Protein AF-A0A1H0GYN6-F1 (afdb_monomer)

Solvent-accessible surface area (backbone atoms only — not comparable to full-atom values): 27218 Å² total; per-residue (Å²): 128,88,75,50,71,66,57,27,51,47,28,30,54,49,11,48,51,39,21,55,49,9,48,50,42,18,16,52,16,41,45,68,69,45,50,72,54,55,59,53,39,57,64,53,18,72,77,42,62,71,43,5,22,53,28,20,17,50,50,4,53,45,46,71,30,35,54,62,43,42,42,49,51,37,49,34,24,48,69,57,79,34,53,44,77,54,43,52,32,20,50,49,10,15,56,42,16,42,32,57,54,41,46,60,66,36,46,93,49,53,91,46,10,64,63,37,25,53,50,8,47,48,33,43,76,76,41,88,52,65,70,51,25,26,51,10,32,29,35,26,11,51,10,29,30,32,45,10,50,53,35,25,44,62,27,50,51,70,50,70,80,31,63,71,52,50,53,50,47,52,52,26,39,76,34,48,68,56,13,20,51,51,19,19,53,52,6,46,75,70,59,31,36,66,56,45,50,49,52,51,30,47,37,28,67,75,67,67,37,53,69,72,32,45,55,29,19,54,43,9,18,57,43,13,36,33,52,51,32,50,60,64,24,65,95,46,40,70,44,12,38,44,42,25,50,49,51,41,49,56,32,48,54,38,35,54,56,48,60,78,43,38,72,59,51,52,55,51,28,55,49,47,27,74,74,74,59,59,55,67,26,33,31,53,22,45,45,48,39,50,50,36,50,51,40,40,66,69,49,56,85,40,52,68,55,52,52,54,55,41,48,65,73,61,68,75,85,71,88,75,68,77,80,70,77,88,51,70,55,83,84,37,49,88,40,59,74,64,33,51,53,29,46,49,56,37,47,48,50,46,40,51,51,35,52,52,23,47,53,26,14,53,44,19,54,76,68,67,40,70,67,29,38,57,50,24,55,57,43,39,57,48,39,54,52,42,41,51,55,52,52,55,50,55,56,61,35,67,81,49,97,66,57,73,67,54,49,52,52,52,53,45,51,60,49,42,41,51,38,42,44,51,40,31,54,35,23,52,51,39,28,53,50,35,53,53,30,61,77,69,68,55,68,74,50,75,69,54,50,50,51,50,54,52,51,53,50,49,33,54,48,21,41,52,28,15,50,50,8,61,73,68,67,33,62,66,36,17,51,51,16,52,58,38,36,59,51,42,56,52,48,43,54,50,48,53,55,52,49,54,51,36,38,76,71,67,75,41,52,72,69,40,48,54,54,52,51,54,44,43,53,37,47,42,51,40,24,53,37,21,34,54,39,14,51,46,44,51,51,51,53,51,57,58,53,59,72,70,57,78,89,125

Structure (mmCIF, N/CA/C/O backbone):
data_AF-A0A1H0GYN6-F1
#
_entry.id   AF-A0A1H0GYN6-F1
#
loop_
_atom_site.group_PDB
_atom_site.id
_atom_site.type_symbol
_atom_site.label_atom_id
_atom_site.label_alt_id
_atom_site.label_comp_id
_atom_site.label_asym_id
_atom_site.label_entity_id
_atom_site.label_seq_id
_atom_site.pdbx_PDB_ins_code
_atom_site.Cartn_x
_atom_site.Cartn_y
_atom_site.Cartn_z
_atom_site.occupancy
_atom_site.B_iso_or_equiv
_atom_site.auth_seq_id
_atom_site.auth_comp_id
_atom_site.auth_asym_id
_atom_site.auth_atom_id
_atom_site.pdbx_PDB_model_num
ATOM 1 N N . MET A 1 1 ? 36.984 -13.092 -29.538 1.00 49.31 1 MET A N 1
ATOM 2 C CA . MET A 1 1 ? 37.068 -14.216 -28.587 1.00 49.31 1 MET A CA 1
ATOM 3 C C . MET A 1 1 ? 35.635 -14.476 -28.183 1.00 49.31 1 MET A C 1
ATOM 5 O O . MET A 1 1 ? 35.034 -13.559 -27.642 1.00 49.31 1 MET A O 1
ATOM 9 N N . GLU A 1 2 ? 35.048 -15.598 -28.599 1.00 65.44 2 GLU A N 1
ATOM 10 C CA . GLU A 1 2 ? 33.669 -15.919 -28.213 1.00 65.44 2 GLU A CA 1
ATOM 11 C C . GLU A 1 2 ? 33.614 -15.993 -26.688 1.00 65.44 2 GLU A C 1
ATOM 13 O O . GLU A 1 2 ? 34.375 -16.734 -26.066 1.00 65.44 2 GLU A O 1
ATOM 18 N N . MET A 1 3 ? 32.792 -15.138 -26.090 1.00 80.00 3 MET A N 1
ATOM 19 C CA . MET A 1 3 ? 32.566 -15.150 -24.656 1.00 80.00 3 MET A CA 1
ATOM 20 C C . MET A 1 3 ? 31.714 -16.375 -24.330 1.00 80.00 3 MET A C 1
ATOM 22 O O . MET A 1 3 ? 30.680 -16.586 -24.963 1.00 80.00 3 MET A O 1
ATOM 26 N N . ASP A 1 4 ? 32.155 -17.204 -23.385 1.00 87.69 4 ASP A N 1
ATOM 27 C CA . ASP A 1 4 ? 31.381 -18.381 -23.002 1.00 87.69 4 ASP A CA 1
ATOM 28 C C . ASP A 1 4 ? 30.069 -17.994 -22.291 1.00 87.69 4 ASP A C 1
ATOM 30 O O . ASP A 1 4 ? 29.908 -16.895 -21.749 1.00 87.69 4 ASP A O 1
ATOM 34 N N . ILE A 1 5 ? 29.107 -18.923 -22.290 1.00 86.81 5 ILE A N 1
ATOM 35 C CA . ILE A 1 5 ? 27.777 -18.717 -21.692 1.00 86.81 5 ILE A CA 1
ATOM 36 C C . ILE A 1 5 ? 27.891 -18.366 -20.201 1.00 86.81 5 ILE A C 1
ATOM 38 O O . ILE A 1 5 ? 27.095 -17.584 -19.684 1.00 86.81 5 ILE A O 1
ATOM 42 N N . GLN A 1 6 ? 28.883 -18.922 -19.501 1.00 91.62 6 GLN A N 1
ATOM 43 C CA . GLN A 1 6 ? 29.105 -18.643 -18.086 1.00 91.62 6 GLN A CA 1
ATOM 44 C C . GLN A 1 6 ? 29.449 -17.165 -17.864 1.00 91.62 6 GLN A C 1
ATOM 46 O O . GLN A 1 6 ? 28.854 -16.516 -17.007 1.00 91.62 6 GLN A O 1
ATOM 51 N N . SER A 1 7 ? 30.363 -16.624 -18.661 1.00 91.06 7 SER A N 1
ATOM 52 C CA . SER A 1 7 ? 30.799 -15.232 -18.618 1.00 91.06 7 SER A CA 1
ATOM 53 C C . SER A 1 7 ? 29.656 -14.290 -18.987 1.00 91.06 7 SER A C 1
ATOM 55 O O . SER A 1 7 ? 29.445 -13.293 -18.299 1.00 91.06 7 SER A O 1
ATOM 57 N N . MET A 1 8 ? 28.847 -14.648 -19.992 1.00 88.50 8 MET A N 1
ATOM 58 C CA . MET A 1 8 ? 27.626 -13.910 -20.345 1.00 88.50 8 MET A CA 1
ATOM 59 C C . MET A 1 8 ? 26.651 -13.831 -19.166 1.00 88.50 8 MET A C 1
ATOM 61 O O . MET A 1 8 ? 26.205 -12.744 -18.796 1.00 88.50 8 MET A O 1
ATOM 65 N N . LEU A 1 9 ? 26.350 -14.972 -18.536 1.00 88.56 9 LEU A N 1
ATOM 66 C CA . LEU A 1 9 ? 25.450 -15.033 -17.384 1.00 88.56 9 LEU A CA 1
ATOM 67 C C . LEU A 1 9 ? 26.005 -14.266 -16.181 1.00 88.56 9 LEU A C 1
ATOM 69 O O . LEU A 1 9 ? 25.242 -13.598 -15.488 1.00 88.56 9 LEU A O 1
ATOM 73 N N . PHE A 1 10 ? 27.311 -14.336 -15.928 1.00 93.81 10 PHE A N 1
ATOM 74 C CA . PHE A 1 10 ? 27.942 -13.642 -14.806 1.00 93.81 10 PHE A CA 1
ATOM 75 C C . PHE A 1 10 ? 27.929 -12.127 -14.990 1.00 93.81 10 PHE A C 1
ATOM 77 O O . PHE A 1 10 ? 27.585 -11.412 -14.051 1.00 93.81 10 PHE A O 1
ATOM 84 N N . LEU A 1 11 ? 28.248 -11.637 -16.189 1.00 93.62 11 LEU A N 1
ATOM 85 C CA . LEU A 1 11 ? 28.181 -10.211 -16.502 1.00 93.62 11 LEU A CA 1
ATOM 86 C C . LEU A 1 11 ? 26.741 -9.701 -16.444 1.00 93.62 11 LEU A C 1
ATOM 88 O O . LEU A 1 11 ? 26.474 -8.686 -15.805 1.00 93.62 11 LEU A O 1
ATOM 92 N N . PHE A 1 12 ? 25.790 -10.439 -17.020 1.00 89.38 12 PHE A N 1
ATOM 93 C CA . PHE A 1 12 ? 24.389 -10.036 -17.005 1.00 89.38 12 PHE A CA 1
ATOM 94 C C . PHE A 1 12 ? 23.787 -10.052 -15.591 1.00 89.38 12 PHE A C 1
ATOM 96 O O . 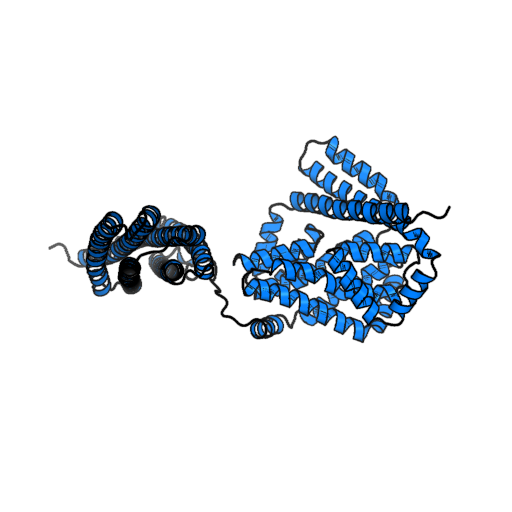PHE A 1 12 ? 23.286 -9.033 -15.123 1.00 89.38 12 PHE A O 1
ATOM 103 N N . LEU A 1 13 ? 23.863 -11.176 -14.870 1.00 90.94 13 LEU A N 1
ATOM 104 C CA . LEU A 1 13 ? 23.282 -11.292 -13.525 1.00 90.94 13 LEU A CA 1
ATOM 105 C C . LEU A 1 13 ? 24.041 -10.448 -12.493 1.00 90.94 13 LEU A C 1
ATOM 107 O O . LEU A 1 13 ? 23.422 -9.852 -11.612 1.00 90.94 13 LEU A O 1
ATOM 111 N N . GLY A 1 14 ? 25.370 -10.368 -12.605 1.00 94.25 14 GLY A N 1
ATOM 112 C CA . GLY A 1 14 ? 26.205 -9.518 -11.759 1.00 94.25 14 GLY A CA 1
ATOM 113 C C . GLY A 1 14 ? 25.927 -8.035 -11.993 1.00 94.25 14 GLY A C 1
ATOM 114 O O . GLY A 1 14 ? 25.693 -7.299 -11.035 1.00 94.25 14 GLY A O 1
ATOM 115 N N . GLY A 1 15 ? 25.863 -7.611 -13.258 1.00 93.31 15 GLY A N 1
ATOM 116 C CA . GLY A 1 15 ? 25.484 -6.253 -13.647 1.00 93.31 15 GLY A CA 1
ATOM 117 C C . GLY A 1 15 ? 24.070 -5.888 -13.189 1.00 93.31 15 GLY A C 1
ATOM 118 O O . GLY A 1 15 ? 23.870 -4.813 -12.624 1.00 93.31 15 GLY A O 1
ATOM 119 N N . LEU A 1 16 ? 23.108 -6.808 -13.317 1.00 89.94 16 LEU A N 1
ATOM 120 C CA . LEU A 1 16 ? 21.749 -6.635 -12.800 1.00 89.94 16 LEU A CA 1
ATOM 121 C C . LEU A 1 16 ? 21.740 -6.486 -11.272 1.00 89.94 16 LEU A C 1
ATOM 123 O O . LEU A 1 16 ? 21.067 -5.604 -10.742 1.00 89.94 16 LEU A O 1
ATOM 127 N N . GLY A 1 17 ? 22.515 -7.301 -10.552 1.00 93.00 17 GLY A N 1
ATOM 128 C CA . GLY A 1 17 ? 22.660 -7.194 -9.099 1.00 93.00 17 GLY A CA 1
ATOM 129 C C . GLY A 1 17 ? 23.235 -5.843 -8.662 1.00 93.00 17 GLY A C 1
ATOM 130 O O . GLY A 1 17 ? 22.690 -5.199 -7.764 1.00 93.00 17 GLY A O 1
ATOM 131 N N . ILE A 1 18 ? 24.291 -5.381 -9.338 1.00 94.88 18 ILE A N 1
ATOM 132 C CA . ILE A 1 18 ? 24.905 -4.058 -9.141 1.00 94.88 18 ILE A CA 1
ATOM 133 C C . ILE A 1 18 ? 23.885 -2.945 -9.402 1.00 94.88 18 ILE A C 1
ATOM 135 O O . ILE A 1 18 ? 23.754 -2.029 -8.590 1.00 94.88 18 ILE A O 1
ATOM 139 N N . PHE A 1 19 ? 23.135 -3.041 -10.499 1.00 90.50 19 PHE A N 1
ATOM 140 C CA . PHE A 1 19 ? 22.114 -2.074 -10.887 1.00 90.50 19 PHE A CA 1
ATOM 141 C C . PHE A 1 19 ? 20.994 -1.971 -9.843 1.00 90.50 19 PHE A C 1
ATOM 143 O O . PHE A 1 19 ? 20.682 -0.878 -9.365 1.00 90.50 19 PHE A O 1
ATOM 150 N N . LEU A 1 20 ? 20.419 -3.110 -9.442 1.00 89.19 20 LEU A N 1
ATOM 151 C CA . LEU A 1 20 ? 19.349 -3.168 -8.444 1.00 89.19 20 LEU A CA 1
ATOM 152 C C . LEU A 1 20 ? 19.828 -2.651 -7.083 1.00 89.19 20 LEU A C 1
ATOM 154 O O . LEU A 1 20 ? 19.113 -1.892 -6.421 1.00 89.19 20 LEU A O 1
ATOM 158 N N . PHE A 1 21 ? 21.053 -3.007 -6.680 1.00 92.50 21 PHE A N 1
ATOM 159 C CA . PHE A 1 21 ? 21.672 -2.462 -5.475 1.00 92.50 21 PHE A CA 1
ATOM 160 C C . PHE A 1 21 ? 21.876 -0.946 -5.582 1.00 92.50 21 PHE A C 1
ATOM 162 O O . PHE A 1 21 ? 21.581 -0.226 -4.630 1.00 92.50 21 PHE A O 1
ATOM 169 N N . GLY A 1 22 ? 22.319 -0.451 -6.739 1.00 92.19 22 GLY A N 1
ATOM 170 C CA . GLY A 1 22 ? 22.486 0.973 -7.016 1.00 92.19 22 GLY A CA 1
ATOM 171 C C . GLY A 1 22 ? 21.186 1.759 -6.849 1.00 92.19 22 GLY A C 1
ATOM 172 O O . GLY A 1 22 ? 21.171 2.748 -6.114 1.00 92.19 22 GLY A O 1
ATOM 173 N N . ILE A 1 23 ? 20.080 1.280 -7.437 1.00 87.38 23 ILE A N 1
ATOM 174 C CA . ILE A 1 23 ? 18.743 1.873 -7.251 1.00 87.38 23 ILE A CA 1
ATOM 175 C C . ILE A 1 23 ? 18.365 1.896 -5.772 1.00 87.38 23 ILE A C 1
ATOM 177 O O . ILE A 1 23 ? 17.971 2.945 -5.260 1.00 87.38 23 ILE A O 1
ATOM 181 N N . LYS A 1 24 ? 18.503 0.764 -5.071 1.00 88.69 24 LYS A N 1
ATOM 182 C CA . LYS A 1 24 ? 18.144 0.666 -3.651 1.00 88.69 24 LYS A CA 1
ATOM 183 C C . LYS A 1 24 ? 18.960 1.635 -2.792 1.00 88.69 24 LYS A C 1
ATOM 185 O O . LYS A 1 24 ? 18.393 2.387 -2.008 1.00 88.69 24 LYS A O 1
ATOM 190 N N . TYR A 1 25 ? 20.279 1.657 -2.960 1.00 92.81 25 TYR A N 1
ATOM 191 C CA . TYR A 1 25 ? 21.167 2.490 -2.152 1.00 92.81 25 TYR A CA 1
ATOM 192 C C . TYR A 1 25 ? 20.980 3.988 -2.436 1.00 92.81 25 TYR A C 1
ATOM 194 O O . TYR A 1 25 ? 21.003 4.808 -1.516 1.00 92.81 25 TYR A O 1
ATOM 202 N N . MET A 1 26 ? 20.717 4.344 -3.699 1.00 91.12 26 MET A N 1
ATOM 203 C CA . MET A 1 26 ? 20.338 5.702 -4.089 1.00 91.12 26 MET A CA 1
ATOM 204 C C . MET A 1 26 ? 19.002 6.116 -3.457 1.00 91.12 26 MET A C 1
ATOM 206 O O . MET A 1 26 ? 18.910 7.206 -2.891 1.00 91.12 26 MET A O 1
ATOM 210 N N . SER A 1 27 ? 17.992 5.240 -3.512 1.00 86.56 27 SER A N 1
ATOM 211 C CA . SER A 1 27 ? 16.684 5.441 -2.877 1.00 86.56 27 SER A CA 1
ATOM 212 C C . SER A 1 27 ? 16.815 5.671 -1.373 1.00 86.56 27 SER A C 1
ATOM 214 O O . SER A 1 27 ? 16.276 6.645 -0.856 1.00 86.56 27 SER A O 1
ATOM 216 N N . ASP A 1 28 ? 17.582 4.837 -0.667 1.00 88.44 28 ASP A N 1
ATOM 217 C CA . ASP A 1 28 ? 17.804 4.987 0.775 1.00 88.44 28 ASP A CA 1
ATOM 218 C C . ASP A 1 28 ? 18.444 6.349 1.105 1.00 88.44 28 ASP A C 1
ATOM 220 O O . ASP A 1 28 ? 18.060 7.009 2.075 1.00 88.44 28 ASP A O 1
ATOM 224 N N . GLY A 1 29 ? 19.396 6.808 0.284 1.00 89.00 29 GLY A N 1
ATOM 225 C CA . GLY A 1 29 ? 20.012 8.131 0.410 1.00 89.00 29 GLY A CA 1
ATOM 226 C C . GLY A 1 29 ? 19.020 9.281 0.182 1.00 89.00 29 GLY A C 1
ATOM 227 O O . GLY A 1 29 ? 18.986 10.238 0.968 1.00 89.00 29 GLY A O 1
ATOM 228 N N . LEU A 1 30 ? 18.170 9.179 -0.848 1.00 86.12 30 LEU A N 1
ATOM 229 C CA . LEU A 1 30 ? 17.095 10.141 -1.131 1.00 86.12 30 LEU A CA 1
ATOM 230 C C . LEU A 1 30 ? 16.070 10.175 0.009 1.00 86.12 30 LEU A C 1
ATOM 232 O O . LEU A 1 30 ? 15.723 11.254 0.493 1.00 86.12 30 LEU A O 1
ATOM 236 N N . GLN A 1 31 ? 15.651 9.010 0.502 1.00 84.88 31 GLN A N 1
ATOM 237 C CA . GLN A 1 31 ? 14.692 8.861 1.592 1.00 84.88 31 GLN A CA 1
ATOM 238 C C . GLN A 1 31 ? 15.214 9.471 2.899 1.00 84.88 31 GLN A C 1
ATOM 240 O O . GLN A 1 31 ? 14.515 10.266 3.532 1.00 84.88 31 GLN A O 1
ATOM 245 N N . LYS A 1 32 ? 16.465 9.178 3.281 1.00 86.19 32 LYS A N 1
ATOM 246 C CA . LYS A 1 32 ? 17.109 9.764 4.474 1.00 86.19 32 LYS A CA 1
ATOM 247 C C . LYS A 1 32 ? 17.270 11.279 4.370 1.00 86.19 32 LYS A C 1
ATOM 249 O O . LYS A 1 32 ? 17.270 11.966 5.388 1.00 86.19 32 LYS A O 1
ATOM 254 N N . THR A 1 33 ? 17.413 11.803 3.155 1.00 84.44 33 THR A N 1
ATOM 255 C CA . THR A 1 33 ? 17.477 13.249 2.899 1.00 84.44 33 THR A CA 1
ATOM 256 C C . THR A 1 33 ? 16.086 13.893 2.935 1.00 84.44 33 THR A C 1
ATOM 258 O O . THR A 1 33 ? 15.949 15.040 3.360 1.00 84.44 33 THR A O 1
ATOM 261 N N . ALA A 1 34 ? 15.045 13.162 2.526 1.00 79.06 34 ALA A N 1
ATOM 262 C CA . ALA A 1 34 ? 13.663 13.634 2.516 1.00 79.06 34 ALA A CA 1
ATOM 263 C C . ALA A 1 34 ? 13.013 13.653 3.915 1.00 79.06 34 ALA A C 1
ATOM 265 O O . ALA A 1 34 ? 12.262 14.587 4.208 1.00 79.06 34 ALA A O 1
ATOM 266 N N . GLY A 1 35 ? 13.314 12.680 4.785 1.00 71.75 35 GLY A N 1
ATOM 267 C CA . GLY A 1 35 ? 12.894 12.656 6.195 1.00 71.75 35 GLY A CA 1
ATOM 268 C C . GLY A 1 35 ? 11.395 12.930 6.407 1.00 71.75 35 GLY A C 1
ATOM 269 O O . GLY A 1 35 ? 10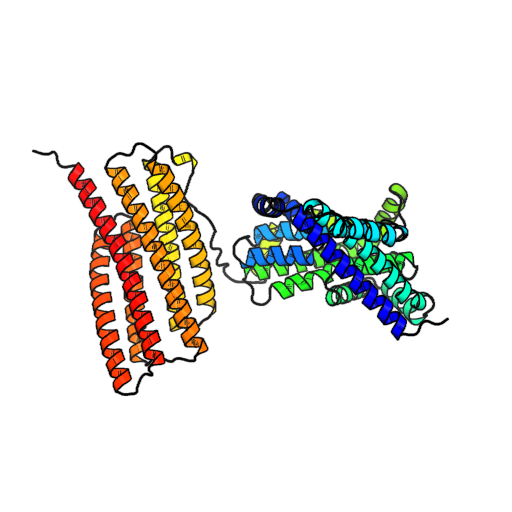.545 12.301 5.776 1.00 71.75 35 GLY A O 1
ATOM 270 N N . GLU A 1 36 ? 11.069 13.918 7.253 1.00 69.69 36 GLU A N 1
ATOM 271 C CA . GLU A 1 36 ? 9.689 14.342 7.569 1.00 69.69 36 GLU A CA 1
ATOM 272 C C . GLU A 1 36 ? 8.828 14.724 6.353 1.00 69.69 36 GLU A C 1
ATOM 274 O O . GLU A 1 36 ? 7.598 14.705 6.432 1.00 69.69 36 GLU A O 1
ATOM 279 N N . LYS A 1 37 ? 9.440 15.075 5.213 1.00 73.38 37 LYS A N 1
ATOM 280 C CA . LYS A 1 37 ? 8.687 15.450 4.009 1.00 73.38 37 LYS A CA 1
ATOM 281 C C . LYS A 1 37 ? 7.847 14.290 3.485 1.00 73.38 37 LYS A C 1
ATOM 283 O O . LYS A 1 37 ? 6.761 14.547 2.982 1.00 73.38 37 LYS A O 1
ATOM 288 N N . LEU A 1 38 ? 8.301 13.042 3.634 1.00 71.94 38 LEU A N 1
ATOM 289 C CA . LEU A 1 38 ? 7.525 11.873 3.208 1.00 71.94 38 LEU A CA 1
ATOM 290 C C . LEU A 1 38 ? 6.217 11.756 3.992 1.00 71.94 38 LEU A C 1
ATOM 292 O O . LEU A 1 38 ? 5.165 11.605 3.380 1.00 71.94 38 LEU A O 1
ATOM 296 N N . ARG A 1 39 ? 6.257 11.945 5.317 1.00 69.81 39 ARG A N 1
ATOM 297 C CA . ARG A 1 39 ? 5.055 11.953 6.163 1.00 69.81 39 ARG A CA 1
ATOM 298 C C . ARG A 1 39 ? 4.069 13.043 5.727 1.00 69.81 39 ARG A C 1
ATOM 300 O O . ARG A 1 39 ? 2.903 12.753 5.490 1.00 69.81 39 ARG A O 1
ATOM 307 N N . LYS A 1 40 ? 4.557 14.266 5.491 1.00 76.56 40 LYS A N 1
ATOM 308 C CA . LYS A 1 40 ? 3.722 15.385 5.010 1.00 76.56 40 LYS A CA 1
ATOM 309 C C . LYS A 1 40 ? 3.147 15.159 3.607 1.00 76.56 40 LYS A C 1
ATOM 311 O O . LYS A 1 40 ? 2.037 15.605 3.328 1.00 76.56 40 LYS A O 1
ATOM 316 N N . ILE A 1 41 ? 3.880 14.488 2.713 1.00 76.38 41 ILE A N 1
ATOM 317 C CA . ILE A 1 41 ? 3.386 14.125 1.372 1.00 76.38 41 ILE A CA 1
ATOM 318 C C . ILE A 1 41 ? 2.229 13.126 1.490 1.00 76.38 41 ILE A C 1
ATOM 320 O O . ILE A 1 41 ? 1.218 13.294 0.808 1.00 76.38 41 ILE A O 1
ATOM 324 N N . LEU A 1 42 ? 2.348 12.139 2.382 1.00 70.94 42 LEU A N 1
ATOM 325 C CA . LEU A 1 42 ? 1.290 11.163 2.654 1.00 70.94 42 LEU A CA 1
ATOM 326 C C . LEU A 1 42 ? 0.055 11.830 3.285 1.00 70.94 42 LEU A C 1
ATOM 328 O O . LEU A 1 42 ? -1.060 11.615 2.815 1.00 70.94 42 LEU A O 1
ATOM 332 N N . GLU A 1 43 ? 0.242 12.729 4.255 1.00 70.88 43 GLU A N 1
ATOM 333 C CA . GLU A 1 43 ? -0.847 13.519 4.857 1.00 70.88 43 GLU A CA 1
ATOM 334 C C . GLU A 1 43 ? -1.553 14.420 3.825 1.00 70.88 43 GLU A C 1
ATOM 336 O O . GLU A 1 43 ? -2.776 14.569 3.838 1.00 70.88 43 GLU A O 1
ATOM 341 N N . ALA A 1 44 ? -0.806 15.018 2.891 1.00 70.75 44 ALA A N 1
ATOM 342 C CA . ALA A 1 44 ? -1.363 15.877 1.847 1.00 70.75 44 ALA A CA 1
ATOM 343 C C . ALA A 1 44 ? -2.130 15.102 0.758 1.00 70.75 44 ALA A C 1
ATOM 345 O O . ALA A 1 44 ? -3.016 15.684 0.116 1.00 70.75 44 ALA A O 1
ATOM 346 N N . ALA A 1 45 ? -1.814 13.816 0.564 1.00 73.69 45 ALA A N 1
ATOM 347 C CA . ALA A 1 45 ? -2.417 12.944 -0.444 1.00 73.69 45 ALA A CA 1
ATOM 348 C C . ALA A 1 45 ? -3.917 12.699 -0.211 1.00 73.69 45 ALA A C 1
ATOM 350 O O . ALA A 1 45 ? -4.667 12.467 -1.157 1.00 73.69 45 ALA A O 1
ATOM 351 N N . THR A 1 46 ? -4.374 12.793 1.040 1.00 69.50 46 THR A N 1
ATOM 352 C CA . THR A 1 46 ? -5.736 12.419 1.452 1.00 69.50 46 THR A CA 1
ATOM 353 C C . THR A 1 46 ? -6.806 13.465 1.117 1.00 69.50 46 THR A C 1
ATOM 355 O O . THR A 1 46 ? -7.997 13.157 1.146 1.00 69.50 46 THR A O 1
ATOM 358 N N . LYS A 1 47 ? -6.408 14.699 0.773 1.00 73.44 47 LYS A N 1
ATOM 359 C CA . LYS A 1 47 ? -7.332 15.844 0.674 1.00 73.44 47 LYS A CA 1
ATOM 360 C C . LYS A 1 47 ? -8.134 15.904 -0.628 1.00 73.44 47 LYS A C 1
ATOM 362 O O . LYS A 1 47 ? -9.277 16.344 -0.603 1.00 73.44 47 LYS A O 1
ATOM 367 N N . ASN A 1 48 ? -7.552 15.529 -1.772 1.00 85.19 48 ASN A N 1
ATOM 368 C CA . ASN A 1 48 ? -8.269 15.447 -3.053 1.00 85.19 48 ASN A CA 1
ATOM 369 C C . ASN A 1 48 ? -7.547 14.529 -4.067 1.00 85.19 48 ASN A C 1
ATOM 371 O O . ASN A 1 48 ? -6.343 14.306 -3.926 1.00 85.19 48 ASN A O 1
ATOM 375 N N . PRO A 1 49 ? -8.239 14.031 -5.116 1.00 89.81 49 PRO A N 1
ATOM 376 C CA . PRO A 1 49 ? -7.656 13.066 -6.052 1.00 89.81 49 PRO A CA 1
ATOM 377 C C . PRO A 1 49 ? -6.444 13.581 -6.839 1.00 89.81 49 PRO A C 1
ATOM 379 O O . PRO A 1 49 ? -5.500 12.832 -7.060 1.00 89.81 49 PRO A O 1
ATOM 382 N N . VAL A 1 50 ? -6.418 14.862 -7.223 1.00 93.75 50 VAL A N 1
ATOM 383 C CA . VAL A 1 50 ? -5.273 15.449 -7.948 1.00 93.75 50 VAL A CA 1
ATOM 384 C C . VAL A 1 50 ? -4.020 15.440 -7.069 1.00 93.75 50 VAL A C 1
ATOM 386 O O . VAL A 1 50 ? -2.949 15.026 -7.509 1.00 93.75 50 VAL A O 1
ATOM 389 N N . ARG A 1 51 ? -4.151 15.838 -5.798 1.00 91.94 51 ARG A N 1
ATOM 390 C CA . ARG A 1 51 ? -3.067 15.749 -4.810 1.00 91.94 51 ARG A CA 1
ATOM 391 C C . ARG A 1 51 ? -2.646 14.308 -4.561 1.00 91.94 51 ARG A C 1
ATOM 393 O O . ARG A 1 51 ? -1.458 14.084 -4.378 1.00 91.94 51 ARG A O 1
ATOM 400 N N . GLY A 1 52 ? -3.577 13.355 -4.615 1.00 93.69 52 GLY A N 1
ATOM 401 C CA . GLY A 1 52 ? -3.266 11.926 -4.582 1.00 93.69 52 GLY A CA 1
ATOM 402 C C . GLY A 1 52 ? -2.294 11.515 -5.694 1.00 93.69 52 GLY A C 1
ATOM 403 O O . GLY A 1 52 ? -1.268 10.908 -5.400 1.00 93.69 52 GLY A O 1
ATOM 404 N N . VAL A 1 53 ? -2.546 11.926 -6.944 1.00 95.69 53 VAL A N 1
ATOM 405 C CA . VAL A 1 53 ? -1.638 11.659 -8.081 1.00 95.69 53 VAL A CA 1
ATOM 406 C C . VAL A 1 53 ? -0.262 12.272 -7.845 1.00 95.69 53 VAL A C 1
ATOM 408 O O . VAL A 1 53 ? 0.750 11.580 -7.938 1.00 95.69 53 VAL A O 1
ATOM 411 N N . PHE A 1 54 ? -0.197 13.553 -7.477 1.00 94.12 54 PHE A N 1
ATOM 412 C CA . PHE A 1 54 ? 1.091 14.196 -7.204 1.00 94.12 54 PHE A CA 1
ATOM 413 C C . PHE A 1 54 ? 1.828 13.562 -6.022 1.00 94.12 54 PHE A C 1
ATOM 415 O O . PHE A 1 54 ? 3.047 13.430 -6.076 1.00 94.12 54 PHE A O 1
ATOM 422 N N . ALA A 1 55 ? 1.118 13.139 -4.976 1.00 93.00 55 ALA A N 1
ATOM 423 C CA . ALA A 1 55 ? 1.721 12.467 -3.835 1.00 93.00 55 ALA A CA 1
ATOM 424 C C . ALA A 1 55 ? 2.314 11.112 -4.232 1.00 93.00 55 ALA A C 1
ATOM 426 O O . ALA A 1 55 ? 3.480 10.864 -3.942 1.00 93.00 55 ALA A O 1
ATOM 427 N N . GLY A 1 56 ? 1.564 10.273 -4.954 1.00 93.81 56 GLY A N 1
ATOM 428 C CA . GLY A 1 56 ? 2.069 8.992 -5.458 1.00 93.81 56 GLY A CA 1
ATOM 429 C C . GLY A 1 56 ? 3.275 9.154 -6.386 1.00 93.81 56 GLY A C 1
ATOM 430 O O . GLY A 1 56 ? 4.265 8.430 -6.260 1.00 93.81 56 GLY A O 1
ATOM 431 N N . MET A 1 57 ? 3.229 10.164 -7.261 1.00 94.50 57 MET A N 1
ATOM 432 C CA . MET A 1 57 ? 4.339 10.528 -8.142 1.00 94.50 57 MET A CA 1
ATOM 433 C C . MET A 1 57 ? 5.569 10.946 -7.338 1.00 94.50 57 MET A C 1
ATOM 435 O O . MET A 1 57 ? 6.649 10.413 -7.565 1.00 94.50 57 MET A O 1
ATOM 439 N N . LEU A 1 58 ? 5.419 11.857 -6.373 1.00 91.88 58 LEU A N 1
ATOM 440 C CA . LEU A 1 58 ? 6.526 12.332 -5.543 1.00 91.88 58 LEU A CA 1
ATOM 441 C C . LEU A 1 58 ? 7.125 11.220 -4.683 1.00 91.88 58 LEU A C 1
ATOM 443 O O . LEU A 1 58 ? 8.345 11.114 -4.615 1.00 91.88 58 LEU A O 1
ATOM 447 N N . VAL A 1 59 ? 6.294 10.379 -4.060 1.00 90.31 59 VAL A N 1
ATOM 448 C CA . VAL A 1 59 ? 6.767 9.218 -3.293 1.00 90.31 59 VAL A CA 1
ATOM 449 C C . VAL A 1 59 ? 7.575 8.292 -4.196 1.00 90.31 59 VAL A C 1
ATOM 451 O O . VAL A 1 59 ? 8.686 7.919 -3.835 1.00 90.31 59 VAL A O 1
ATOM 454 N N . THR A 1 60 ? 7.092 8.012 -5.407 1.00 92.00 60 THR A N 1
ATOM 455 C CA . THR A 1 60 ? 7.818 7.152 -6.351 1.00 92.00 60 THR A CA 1
ATOM 456 C C . THR A 1 60 ? 9.103 7.784 -6.861 1.00 92.00 60 THR A C 1
ATOM 458 O O . THR A 1 60 ? 10.108 7.093 -6.961 1.00 92.00 60 THR A O 1
ATOM 461 N N . VAL A 1 61 ? 9.124 9.088 -7.137 1.00 90.94 61 VAL A N 1
ATOM 462 C CA . VAL A 1 61 ? 10.353 9.791 -7.534 1.00 90.94 61 VAL A CA 1
ATOM 463 C C . VAL A 1 61 ? 11.380 9.785 -6.398 1.00 90.94 61 VAL A C 1
ATOM 465 O O . VAL A 1 61 ? 12.573 9.634 -6.647 1.00 90.94 61 VAL A O 1
ATOM 468 N N . LEU A 1 62 ? 10.944 9.925 -5.145 1.00 86.38 62 LEU A N 1
ATOM 469 C CA . LEU A 1 62 ? 11.842 9.889 -3.989 1.00 86.38 62 LEU A CA 1
ATOM 470 C C . LEU A 1 62 ? 12.374 8.479 -3.714 1.00 86.38 62 LEU A C 1
ATOM 472 O O . LEU A 1 62 ? 13.562 8.330 -3.446 1.00 86.38 62 LEU A O 1
ATOM 476 N N . LEU A 1 63 ? 11.512 7.463 -3.798 1.00 84.88 63 LEU A N 1
ATOM 477 C CA . LEU A 1 63 ? 11.884 6.062 -3.581 1.00 84.88 63 LEU A CA 1
ATOM 478 C C . LEU A 1 63 ? 12.515 5.409 -4.817 1.00 84.88 63 LEU A C 1
ATOM 480 O O . LEU A 1 63 ? 13.042 4.311 -4.727 1.00 84.88 63 LEU A O 1
ATOM 484 N N . GLN A 1 64 ? 12.427 6.026 -5.996 1.00 86.56 64 GLN A N 1
ATOM 485 C CA . GLN A 1 64 ? 12.903 5.477 -7.277 1.00 86.56 64 GLN A CA 1
ATOM 486 C C . GLN A 1 64 ? 12.322 4.095 -7.644 1.00 86.56 64 GLN A C 1
ATOM 488 O O . GLN A 1 64 ? 12.767 3.455 -8.595 1.00 86.56 64 GLN A O 1
ATOM 493 N N . THR A 1 65 ? 11.306 3.630 -6.910 1.00 87.94 65 THR A N 1
ATOM 494 C CA . THR A 1 65 ? 10.635 2.347 -7.108 1.00 87.94 65 THR A CA 1
ATOM 495 C C . THR A 1 65 ? 9.123 2.512 -6.985 1.00 87.94 65 THR A C 1
ATOM 497 O O . THR A 1 65 ? 8.586 2.847 -5.922 1.00 87.94 65 THR A O 1
ATOM 500 N N . SER A 1 66 ? 8.400 2.270 -8.080 1.00 90.62 66 SER A N 1
ATOM 501 C CA . SER A 1 66 ? 6.935 2.202 -8.035 1.00 90.62 66 SER A CA 1
ATOM 502 C C . SER A 1 66 ? 6.444 0.930 -7.376 1.00 90.62 66 SER A C 1
ATOM 504 O O . SER A 1 66 ? 5.402 0.981 -6.731 1.00 90.62 66 SER A O 1
ATOM 506 N N . THR A 1 67 ? 7.201 -0.169 -7.445 1.00 89.19 67 THR A N 1
ATOM 507 C CA . THR A 1 67 ? 6.950 -1.381 -6.656 1.00 89.19 67 THR A CA 1
ATOM 508 C C . THR A 1 67 ? 6.905 -1.040 -5.166 1.00 89.19 67 THR A C 1
ATOM 510 O O . THR A 1 67 ? 5.889 -1.266 -4.514 1.00 89.19 67 THR A O 1
ATOM 513 N N . GLY A 1 68 ? 7.956 -0.408 -4.627 1.00 87.38 68 GLY A N 1
ATOM 514 C CA . GLY A 1 68 ? 7.997 -0.028 -3.209 1.00 87.38 68 GLY A CA 1
ATOM 515 C C . GLY A 1 68 ? 6.904 0.973 -2.828 1.00 87.38 68 GLY A C 1
ATOM 516 O O . GLY A 1 68 ? 6.255 0.822 -1.795 1.00 87.38 68 GLY A O 1
ATOM 517 N N . SER A 1 69 ? 6.640 1.953 -3.693 1.00 90.81 69 SER A N 1
ATOM 518 C CA . SER A 1 69 ? 5.575 2.943 -3.471 1.00 90.81 69 SER A CA 1
ATOM 519 C C . SER A 1 69 ? 4.182 2.313 -3.482 1.00 90.81 69 SER A C 1
ATOM 521 O O . SER A 1 69 ? 3.343 2.642 -2.651 1.00 90.81 69 SER A O 1
ATOM 523 N N . THR A 1 70 ? 3.937 1.371 -4.389 1.00 92.19 70 THR A N 1
ATOM 524 C CA . THR A 1 70 ? 2.658 0.662 -4.509 1.00 92.19 70 THR A CA 1
ATOM 525 C C . THR A 1 70 ? 2.424 -0.258 -3.321 1.00 92.19 70 THR A C 1
ATOM 527 O O . THR A 1 70 ? 1.345 -0.223 -2.735 1.00 92.19 70 THR A O 1
ATOM 530 N N . VAL A 1 71 ? 3.439 -1.028 -2.916 1.00 90.88 71 VAL A N 1
ATOM 531 C CA . VAL A 1 71 ? 3.378 -1.873 -1.715 1.00 90.88 71 VAL A CA 1
ATOM 532 C C . VAL A 1 71 ? 3.115 -1.022 -0.473 1.00 90.88 71 VAL A C 1
ATOM 534 O O . VAL A 1 71 ? 2.280 -1.392 0.344 1.00 90.88 71 VAL A O 1
ATOM 537 N N . MET A 1 72 ? 3.744 0.151 -0.357 1.00 89.75 72 MET A N 1
ATOM 538 C CA . MET A 1 72 ? 3.467 1.100 0.726 1.00 89.75 72 MET A CA 1
ATOM 539 C C . MET A 1 72 ? 2.016 1.595 0.698 1.00 89.75 72 MET A C 1
ATOM 541 O O . MET A 1 72 ? 1.349 1.566 1.726 1.00 89.75 72 MET A O 1
ATOM 545 N N . ILE A 1 73 ? 1.509 2.024 -0.462 1.00 91.62 73 ILE A N 1
ATOM 546 C CA . ILE A 1 73 ? 0.121 2.489 -0.606 1.00 91.62 73 ILE A CA 1
ATOM 547 C C . ILE A 1 73 ? -0.861 1.375 -0.222 1.00 91.62 73 ILE A C 1
ATOM 549 O O . ILE A 1 73 ? -1.794 1.622 0.534 1.00 91.62 73 ILE A O 1
ATOM 553 N N . ILE A 1 74 ? -0.640 0.147 -0.695 1.00 90.69 74 ILE A N 1
ATOM 554 C CA . ILE A 1 74 ? -1.471 -1.015 -0.354 1.00 90.69 74 ILE A CA 1
ATOM 555 C C . ILE A 1 74 ? -1.362 -1.343 1.138 1.00 90.69 74 ILE A C 1
ATOM 557 O O . ILE A 1 74 ? -2.382 -1.611 1.763 1.00 90.69 74 ILE A O 1
ATOM 561 N N . GLY A 1 75 ? -0.166 -1.258 1.725 1.00 80.75 75 GLY A N 1
ATOM 562 C CA . GLY A 1 75 ? 0.054 -1.435 3.160 1.00 80.75 75 GLY A CA 1
ATOM 563 C C . GLY A 1 75 ? -0.710 -0.415 4.008 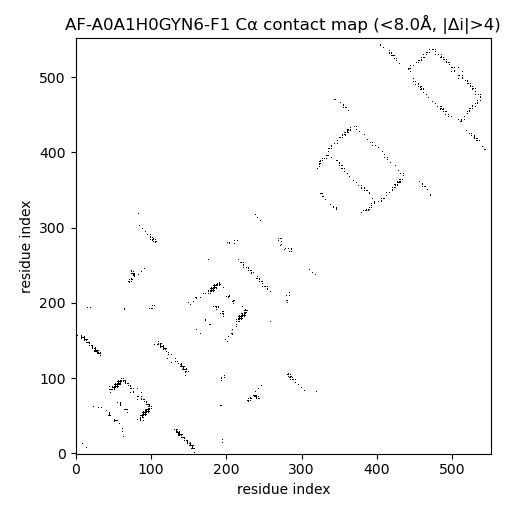1.00 80.75 75 GLY A C 1
ATOM 564 O O . GLY A 1 75 ? -1.335 -0.794 4.992 1.00 80.75 75 GLY A O 1
ATOM 565 N N . LEU A 1 76 ? -0.751 0.854 3.587 1.00 81.94 76 LEU A N 1
ATOM 566 C CA . LEU A 1 76 ? -1.550 1.897 4.245 1.00 81.94 76 LEU A CA 1
ATOM 567 C C . LEU A 1 76 ? -3.056 1.632 4.137 1.00 81.94 76 LEU A C 1
ATOM 569 O O . LEU A 1 76 ? -3.794 1.910 5.075 1.00 81.94 76 LEU A O 1
ATOM 573 N N . VAL A 1 77 ? -3.514 1.077 3.012 1.00 85.81 77 VAL A N 1
ATOM 574 C CA . VAL A 1 77 ? -4.914 0.651 2.861 1.00 85.81 77 VAL A CA 1
ATOM 575 C C . VAL A 1 77 ? -5.222 -0.568 3.726 1.00 85.81 77 VAL A C 1
ATOM 577 O O . VAL A 1 77 ? -6.306 -0.670 4.294 1.00 85.81 77 VAL A O 1
ATOM 580 N N . ASN A 1 78 ? -4.271 -1.492 3.848 1.00 81.19 78 ASN A N 1
ATOM 581 C CA . ASN A 1 78 ? -4.402 -2.671 4.694 1.00 81.19 78 ASN A CA 1
ATOM 582 C C . ASN A 1 78 ? -4.496 -2.304 6.182 1.00 81.19 78 ASN A C 1
ATOM 584 O O . ASN A 1 78 ? -5.274 -2.911 6.908 1.00 81.19 78 ASN A O 1
ATOM 588 N N . ALA A 1 79 ? -3.738 -1.291 6.604 1.00 69.00 79 ALA A N 1
ATOM 589 C CA . ALA A 1 79 ? -3.706 -0.777 7.969 1.00 69.00 79 ALA A CA 1
ATOM 590 C C . ALA A 1 79 ? -4.831 0.230 8.294 1.00 69.00 79 ALA A C 1
ATOM 592 O O . ALA A 1 79 ? -4.767 0.880 9.324 1.00 69.00 79 ALA A O 1
ATOM 593 N N . GLY A 1 80 ? -5.806 0.455 7.403 1.00 65.75 80 GLY A N 1
ATOM 594 C CA . GLY A 1 80 ? -6.902 1.415 7.634 1.00 65.75 80 GLY A CA 1
ATOM 595 C C . GLY A 1 80 ? -6.521 2.901 7.504 1.00 65.75 80 GLY A C 1
ATOM 596 O O . GLY A 1 80 ? -7.385 3.746 7.277 1.00 65.75 80 GLY A O 1
ATOM 597 N N . LEU A 1 81 ? -5.225 3.224 7.499 1.00 71.12 81 LEU A N 1
ATOM 598 C CA . LEU A 1 81 ? -4.685 4.588 7.400 1.00 71.12 81 LEU A CA 1
ATOM 599 C C . LEU A 1 81 ? -5.017 5.312 6.080 1.00 71.12 81 LEU A C 1
ATOM 601 O O . LEU A 1 81 ? -4.912 6.538 5.987 1.00 71.12 81 LEU A O 1
ATOM 605 N N . LEU A 1 82 ? -5.389 4.574 5.029 1.00 80.56 82 LEU A N 1
ATOM 606 C CA . LEU A 1 82 ? -5.787 5.130 3.738 1.00 80.56 82 LEU A CA 1
ATOM 607 C C . LEU A 1 82 ? -7.007 4.401 3.174 1.00 80.56 82 LEU A C 1
ATOM 609 O O . LEU A 1 82 ? -7.001 3.190 2.988 1.00 80.56 82 LEU A O 1
ATOM 613 N N . THR A 1 83 ? -8.047 5.138 2.788 1.00 84.50 83 THR A N 1
ATOM 614 C CA . THR A 1 83 ? -9.210 4.502 2.154 1.00 84.50 83 THR A CA 1
ATOM 615 C C . THR A 1 83 ? -8.881 4.026 0.739 1.00 84.50 83 THR A C 1
ATOM 617 O O . THR A 1 83 ? -8.151 4.688 -0.007 1.00 84.50 83 THR A O 1
ATOM 620 N N . PHE A 1 84 ? -9.499 2.920 0.312 1.00 88.00 84 PHE A N 1
ATOM 621 C CA . PHE A 1 84 ? -9.365 2.383 -1.049 1.00 88.00 84 PHE A CA 1
ATOM 622 C C . PHE A 1 84 ? -9.547 3.463 -2.132 1.00 88.00 84 PHE A C 1
ATOM 624 O O . PHE A 1 84 ? -8.732 3.581 -3.045 1.00 88.00 84 PHE A O 1
ATOM 631 N N . ARG A 1 85 ? -10.573 4.318 -2.002 1.00 87.88 85 ARG A N 1
ATOM 632 C CA . ARG A 1 85 ? -10.853 5.397 -2.968 1.00 87.88 85 ARG A CA 1
ATOM 633 C C . ARG A 1 85 ? -9.727 6.430 -3.056 1.00 87.88 85 ARG A C 1
ATOM 635 O O . ARG A 1 85 ? -9.483 6.960 -4.138 1.00 87.88 85 ARG A O 1
ATOM 642 N N . ARG A 1 86 ? -9.050 6.724 -1.940 1.00 89.12 86 ARG A N 1
ATOM 643 C CA . ARG A 1 86 ? -7.911 7.657 -1.890 1.00 89.12 86 ARG A CA 1
ATOM 644 C C . ARG A 1 86 ? -6.620 7.019 -2.409 1.00 89.12 86 ARG A C 1
ATOM 646 O O . ARG A 1 86 ? -5.769 7.735 -2.928 1.00 89.12 86 ARG A O 1
ATOM 653 N N . ALA A 1 87 ? -6.504 5.693 -2.358 1.00 92.62 87 ALA A N 1
ATOM 654 C CA . ALA A 1 87 ? -5.366 4.967 -2.912 1.00 92.62 87 ALA A CA 1
ATOM 655 C C . ALA A 1 87 ? -5.327 4.968 -4.449 1.00 92.62 87 ALA A C 1
ATOM 657 O O . ALA A 1 87 ? -4.244 5.062 -5.019 1.00 92.62 87 ALA A O 1
ATOM 658 N N . ILE A 1 88 ? -6.481 4.933 -5.131 1.00 95.50 88 ILE A N 1
ATOM 659 C CA . ILE A 1 88 ? -6.564 4.924 -6.608 1.00 95.50 88 ILE A CA 1
ATOM 660 C C . ILE A 1 88 ? -5.708 6.031 -7.259 1.00 95.50 88 ILE A C 1
ATOM 662 O O . ILE A 1 88 ? -4.815 5.701 -8.043 1.00 95.50 88 ILE A O 1
ATOM 666 N N . PRO A 1 89 ? -5.910 7.331 -6.955 1.00 95.62 89 PRO A N 1
ATOM 667 C CA . PRO A 1 89 ? -5.091 8.384 -7.548 1.00 95.62 89 PRO A CA 1
ATOM 668 C C . PRO A 1 89 ? -3.612 8.288 -7.152 1.00 95.62 89 PRO A C 1
ATOM 670 O O . PRO A 1 89 ? -2.754 8.618 -7.964 1.00 95.62 89 PRO A O 1
ATOM 673 N N . MET A 1 90 ? -3.281 7.808 -5.948 1.00 95.31 90 MET A N 1
ATOM 674 C CA . MET A 1 90 ? -1.880 7.608 -5.552 1.00 95.31 90 MET A CA 1
ATOM 675 C C . MET A 1 90 ? -1.198 6.515 -6.381 1.00 95.31 90 MET A C 1
ATOM 677 O O . MET A 1 90 ? -0.059 6.701 -6.799 1.00 95.31 90 MET A O 1
ATOM 681 N N . LEU A 1 91 ? -1.894 5.417 -6.682 1.00 95.75 91 LEU A N 1
ATOM 682 C CA . LEU A 1 91 ? -1.390 4.356 -7.560 1.00 95.75 91 LEU A CA 1
ATOM 683 C C . LEU A 1 91 ? -1.167 4.867 -8.993 1.00 95.75 91 LEU A C 1
ATOM 685 O O . LEU A 1 91 ? -0.125 4.597 -9.589 1.00 95.75 91 LEU A O 1
ATOM 689 N N . MET A 1 92 ? -2.095 5.677 -9.519 1.00 96.38 92 MET A N 1
ATOM 690 C CA . MET A 1 92 ? -1.926 6.364 -10.811 1.00 96.38 92 MET A CA 1
ATOM 691 C C . MET A 1 92 ? -0.678 7.261 -10.810 1.00 96.38 92 MET A C 1
ATOM 693 O O . MET A 1 92 ? 0.125 7.234 -11.742 1.00 96.38 92 MET A O 1
ATOM 697 N N . GLY A 1 93 ? -0.490 8.024 -9.732 1.00 95.69 93 GLY A N 1
ATOM 698 C CA . GLY A 1 93 ? 0.695 8.845 -9.514 1.00 95.69 93 GLY A CA 1
ATOM 699 C C . GLY A 1 93 ? 1.987 8.041 -9.455 1.00 95.69 93 GLY A C 1
ATOM 700 O O . GLY A 1 93 ? 2.990 8.452 -10.032 1.00 95.69 93 GLY A O 1
ATOM 701 N N . ALA A 1 94 ? 1.971 6.887 -8.789 1.00 95.00 94 ALA A N 1
ATOM 702 C CA . ALA A 1 94 ? 3.149 6.042 -8.658 1.00 95.00 94 ALA A CA 1
ATOM 703 C C . ALA A 1 94 ? 3.649 5.533 -10.020 1.00 95.00 94 ALA A C 1
ATOM 705 O O . ALA A 1 94 ? 4.842 5.601 -10.317 1.00 95.00 94 ALA A O 1
ATOM 706 N N . ASN A 1 95 ? 2.734 5.132 -10.903 1.00 94.12 95 ASN A N 1
ATOM 707 C CA . ASN A 1 95 ? 3.078 4.777 -12.280 1.00 94.12 95 ASN A CA 1
ATOM 708 C C . ASN A 1 95 ? 3.740 5.959 -13.016 1.00 94.12 95 ASN A C 1
ATOM 710 O O . ASN A 1 95 ? 4.826 5.807 -13.579 1.00 94.12 95 ASN A O 1
ATOM 714 N N . LEU A 1 96 ? 3.173 7.167 -12.894 1.00 95.38 96 LEU A N 1
ATOM 715 C CA . LEU A 1 96 ? 3.754 8.385 -13.468 1.00 95.38 96 LEU A CA 1
ATOM 716 C C . LEU A 1 96 ? 5.162 8.684 -12.929 1.00 95.38 96 LEU A C 1
ATOM 718 O O . LEU A 1 96 ? 6.058 9.024 -13.699 1.00 95.38 96 LEU A O 1
ATOM 722 N N . GLY A 1 97 ? 5.393 8.512 -11.627 1.00 94.31 97 GLY A N 1
ATOM 723 C CA . GLY A 1 97 ? 6.696 8.766 -11.007 1.00 94.31 97 GLY A CA 1
ATOM 724 C C . GLY A 1 97 ? 7.819 7.855 -11.519 1.00 94.31 97 GLY A C 1
ATOM 725 O O . GLY A 1 97 ? 8.960 8.301 -11.617 1.00 94.31 97 GLY A O 1
ATOM 726 N N . THR A 1 98 ? 7.502 6.622 -11.932 1.00 92.38 98 THR A N 1
ATOM 727 C CA . THR A 1 98 ? 8.483 5.654 -12.482 1.00 92.38 98 THR A CA 1
ATOM 728 C C . THR A 1 98 ? 9.181 6.174 -13.739 1.00 92.38 98 THR A C 1
ATOM 730 O O . THR A 1 98 ? 10.309 5.794 -14.051 1.00 92.38 98 THR A O 1
ATOM 733 N N . THR A 1 99 ? 8.530 7.077 -14.474 1.00 93.81 99 THR A N 1
ATOM 734 C CA . THR A 1 99 ? 9.080 7.655 -15.707 1.00 93.81 99 THR A CA 1
ATOM 735 C C . THR A 1 99 ? 10.367 8.445 -15.464 1.00 93.81 99 THR A C 1
ATOM 737 O O . THR A 1 99 ? 11.241 8.455 -16.330 1.00 93.81 99 THR A O 1
ATOM 740 N N . ALA A 1 100 ? 10.538 9.028 -14.270 1.00 92.50 100 ALA A N 1
ATOM 741 C CA . ALA A 1 100 ? 11.742 9.763 -13.898 1.00 92.50 100 ALA A CA 1
ATOM 742 C C . ALA A 1 100 ? 13.003 8.891 -13.996 1.00 92.50 100 ALA A C 1
ATOM 744 O O . ALA A 1 100 ? 14.031 9.361 -14.477 1.00 92.50 100 ALA A O 1
ATOM 745 N N . THR A 1 101 ? 12.920 7.617 -13.602 1.00 88.62 101 THR A N 1
ATOM 746 C CA . THR A 1 101 ? 14.055 6.688 -13.664 1.00 88.62 101 THR A CA 1
ATOM 747 C C . THR A 1 101 ? 14.416 6.332 -15.109 1.00 88.62 101 THR A C 1
ATOM 749 O O . THR A 1 101 ? 15.593 6.321 -15.451 1.00 88.62 101 THR A O 1
ATOM 752 N N . ALA A 1 102 ? 13.427 6.131 -15.989 1.00 91.62 102 ALA A N 1
ATOM 753 C CA . ALA A 1 102 ? 13.678 5.870 -17.412 1.00 91.62 102 ALA A CA 1
ATOM 754 C C . ALA A 1 102 ? 14.368 7.059 -18.107 1.00 91.62 102 ALA A C 1
ATOM 756 O O . ALA A 1 102 ? 15.286 6.870 -18.907 1.00 91.62 102 ALA A O 1
ATOM 757 N N . PHE A 1 103 ? 13.970 8.291 -17.765 1.00 92.00 103 PHE A N 1
ATOM 758 C CA . PHE A 1 103 ? 14.667 9.491 -18.229 1.00 92.00 103 PHE A CA 1
ATOM 759 C C . PHE A 1 103 ? 16.079 9.581 -17.663 1.00 92.00 103 PHE A C 1
ATOM 761 O O . PHE A 1 103 ? 17.008 9.827 -18.427 1.00 92.00 103 PHE A O 1
ATOM 768 N N . LEU A 1 104 ? 16.243 9.341 -16.359 1.00 87.75 104 LEU A N 1
ATOM 769 C CA . LEU A 1 104 ? 17.539 9.339 -15.685 1.00 87.75 104 LEU A CA 1
ATOM 770 C C . LEU A 1 104 ? 18.526 8.399 -16.388 1.00 87.75 104 LEU A C 1
ATOM 772 O O . LEU A 1 104 ? 19.625 8.833 -16.718 1.00 87.75 104 LEU A O 1
ATOM 776 N N . ILE A 1 105 ? 18.113 7.161 -16.674 1.00 86.94 105 ILE A N 1
ATOM 777 C CA . ILE A 1 105 ? 18.939 6.155 -17.357 1.00 86.94 105 ILE A CA 1
ATOM 778 C C . ILE A 1 105 ? 19.227 6.550 -18.810 1.00 86.94 105 ILE A C 1
ATOM 780 O O . ILE A 1 105 ? 20.330 6.330 -19.301 1.00 86.94 105 ILE A O 1
ATOM 784 N N . SER A 1 106 ? 18.267 7.177 -19.498 1.00 87.69 106 SER A N 1
ATOM 785 C CA . SER A 1 106 ? 18.440 7.562 -20.904 1.00 87.69 106 SER A CA 1
ATOM 786 C C . SER A 1 106 ? 19.516 8.624 -21.134 1.00 87.69 106 SER A C 1
ATOM 788 O O . SER A 1 106 ? 19.950 8.813 -22.272 1.00 87.69 106 SER A O 1
ATOM 790 N N . PHE A 1 107 ? 19.929 9.365 -20.101 1.00 81.38 107 PHE A N 1
ATOM 791 C CA . PHE A 1 107 ? 21.047 10.292 -20.221 1.00 81.38 107 PHE A CA 1
ATOM 792 C C . PHE A 1 107 ? 22.349 9.496 -20.356 1.00 81.38 107 PHE A C 1
ATOM 794 O O . PHE A 1 107 ? 22.616 8.611 -19.550 1.00 81.38 107 PHE A O 1
ATOM 801 N N . LYS A 1 108 ? 23.178 9.833 -21.356 1.00 70.12 108 LYS A N 1
ATOM 802 C CA . LYS A 1 108 ? 24.491 9.211 -21.626 1.00 70.12 108 LYS A CA 1
ATOM 803 C C . LYS A 1 108 ? 25.520 9.541 -20.535 1.00 70.12 108 LYS A C 1
ATOM 805 O O . LYS A 1 108 ? 26.516 10.210 -20.780 1.00 70.12 108 LYS A O 1
ATOM 810 N N . ILE A 1 109 ? 25.241 9.125 -19.306 1.00 72.69 109 ILE A N 1
ATOM 811 C CA . ILE A 1 109 ? 26.081 9.336 -18.125 1.00 72.69 109 ILE A CA 1
ATOM 812 C C . ILE A 1 109 ? 26.880 8.057 -17.815 1.00 72.69 109 ILE A C 1
ATOM 814 O O . ILE A 1 109 ? 27.729 8.062 -16.930 1.00 72.69 109 ILE A O 1
ATOM 818 N N . GLY A 1 110 ? 26.677 6.989 -18.604 1.00 70.00 110 GLY A N 1
ATOM 819 C CA . GLY A 1 110 ? 27.419 5.726 -18.541 1.00 70.00 110 GLY A CA 1
ATOM 820 C C . GLY A 1 110 ? 28.935 5.907 -18.452 1.00 70.00 110 GLY A C 1
ATOM 821 O O . GLY A 1 110 ? 29.567 5.326 -17.574 1.00 70.00 110 GLY A O 1
ATOM 822 N N . ASP A 1 111 ? 29.504 6.793 -19.272 1.00 77.00 111 ASP A N 1
ATOM 823 C CA . ASP A 1 111 ? 30.951 7.067 -19.297 1.00 77.00 111 ASP A CA 1
ATOM 824 C C . ASP A 1 111 ? 31.466 7.729 -18.005 1.00 77.00 111 ASP A C 1
ATOM 826 O O . ASP A 1 111 ? 32.642 7.628 -17.654 1.00 77.00 111 ASP A O 1
ATOM 830 N N . TYR A 1 112 ? 30.578 8.385 -17.257 1.00 86.31 112 TYR A N 1
ATOM 831 C CA . TYR A 1 112 ? 30.886 9.047 -15.990 1.00 86.31 112 TYR A CA 1
ATOM 832 C C . TYR A 1 112 ? 30.539 8.190 -14.765 1.00 86.31 112 TYR A C 1
ATOM 834 O O . TYR A 1 112 ? 30.723 8.654 -13.636 1.00 86.31 112 TYR A O 1
ATOM 842 N N . ALA A 1 113 ? 30.093 6.942 -14.952 1.00 89.75 113 ALA A N 1
ATOM 843 C CA . ALA A 1 113 ? 29.713 6.042 -13.864 1.00 89.75 113 ALA A CA 1
ATOM 844 C C . ALA A 1 113 ? 30.821 5.898 -12.808 1.00 89.75 113 ALA A C 1
ATOM 846 O O . ALA A 1 113 ? 30.574 6.097 -11.618 1.00 89.75 113 ALA A O 1
ATOM 847 N N . LEU A 1 114 ? 32.058 5.619 -13.243 1.00 93.50 114 LEU A N 1
ATOM 848 C CA . LEU A 1 114 ? 33.204 5.416 -12.349 1.00 93.50 114 LEU A CA 1
ATOM 849 C C . LEU A 1 114 ? 33.615 6.699 -11.598 1.00 93.50 114 LEU A C 1
ATOM 851 O O . LEU A 1 114 ? 33.739 6.633 -10.373 1.00 93.50 114 LEU A O 1
ATOM 855 N N . PRO A 1 115 ? 33.774 7.875 -12.248 1.00 94.44 115 PRO A N 1
ATOM 856 C CA . PRO A 1 115 ? 33.985 9.135 -11.533 1.00 94.44 115 PRO A CA 1
ATOM 857 C C . PRO A 1 115 ? 32.896 9.458 -10.502 1.00 94.44 115 PRO A C 1
ATOM 859 O O . PRO A 1 115 ? 33.211 9.891 -9.393 1.00 94.44 115 PRO A O 1
ATOM 862 N N . ILE A 1 116 ? 31.622 9.232 -10.837 1.00 94.56 116 ILE A N 1
ATOM 863 C CA . ILE A 1 116 ? 30.499 9.502 -9.930 1.00 94.56 116 ILE A CA 1
ATOM 864 C C . ILE A 1 116 ? 30.516 8.539 -8.736 1.00 94.56 116 ILE A C 1
ATOM 866 O O . ILE A 1 116 ? 30.335 8.967 -7.594 1.00 94.56 116 ILE A O 1
ATOM 870 N N . LEU A 1 117 ? 30.802 7.258 -8.977 1.00 94.94 117 LEU A N 1
ATOM 871 C CA . LEU A 1 117 ? 30.955 6.243 -7.934 1.00 94.94 117 LEU A CA 1
ATOM 872 C C . LEU A 1 117 ? 32.123 6.588 -6.996 1.00 94.94 117 LEU A C 1
ATOM 874 O O . LEU A 1 117 ? 31.970 6.538 -5.771 1.00 94.94 117 LEU A O 1
ATOM 878 N N . ALA A 1 118 ? 33.264 7.012 -7.546 1.00 97.06 118 ALA A N 1
ATOM 879 C CA . ALA A 1 118 ? 34.414 7.467 -6.767 1.00 97.06 118 ALA A CA 1
ATOM 880 C C . ALA A 1 118 ? 34.068 8.696 -5.910 1.00 97.06 118 ALA A C 1
ATOM 882 O O . ALA A 1 118 ? 34.394 8.732 -4.723 1.00 97.06 118 ALA A O 1
ATOM 883 N N . PHE A 1 119 ? 33.347 9.668 -6.475 1.00 97.19 119 PHE A N 1
ATOM 884 C CA . PHE A 1 119 ? 32.886 10.848 -5.746 1.00 97.19 119 PHE A CA 1
ATOM 885 C C . PHE A 1 119 ? 31.919 10.491 -4.609 1.00 97.19 119 PHE A C 1
ATOM 887 O O . PHE A 1 119 ? 32.101 10.946 -3.480 1.00 97.19 119 PHE A O 1
ATOM 894 N N . GLY A 1 120 ? 30.933 9.625 -4.863 1.00 96.69 120 GLY A N 1
ATOM 895 C CA . GLY A 1 120 ? 30.015 9.135 -3.832 1.00 96.69 120 GLY A CA 1
ATOM 896 C C . GLY A 1 120 ? 30.743 8.409 -2.699 1.00 96.69 120 GLY A C 1
ATOM 897 O O . GLY A 1 120 ? 30.510 8.700 -1.526 1.00 96.69 120 GLY A O 1
ATOM 898 N N . THR A 1 121 ? 31.697 7.537 -3.042 1.00 96.44 121 THR A N 1
ATOM 899 C CA . THR A 1 121 ? 32.558 6.842 -2.069 1.00 96.44 121 THR A CA 1
ATOM 900 C C . THR A 1 121 ? 33.366 7.835 -1.237 1.00 96.44 121 THR A C 1
ATOM 902 O O . THR A 1 121 ? 33.409 7.729 -0.013 1.00 96.44 121 THR A O 1
ATOM 905 N N . PHE A 1 122 ? 33.965 8.842 -1.877 1.00 97.81 122 PHE A N 1
ATOM 906 C CA . PHE A 1 122 ? 34.712 9.888 -1.188 1.00 97.81 122 PHE A CA 1
ATOM 907 C C . PHE A 1 122 ? 33.838 10.630 -0.166 1.00 97.81 122 PHE A C 1
ATOM 909 O O . PHE A 1 122 ? 34.236 10.784 0.988 1.00 97.81 122 PHE A O 1
ATOM 916 N N . LEU A 1 123 ? 32.616 11.021 -0.545 1.00 97.25 123 LEU A N 1
ATOM 917 C CA . LEU A 1 123 ? 31.681 11.678 0.373 1.00 97.25 123 LEU A CA 1
ATOM 918 C C . LEU A 1 123 ? 31.310 10.802 1.581 1.00 97.25 123 LEU A C 1
ATOM 920 O O . LEU A 1 123 ? 31.192 11.327 2.687 1.00 97.25 123 LEU A O 1
ATOM 924 N N . ILE A 1 124 ? 31.137 9.492 1.379 1.00 96.12 124 ILE A N 1
ATOM 925 C CA . ILE A 1 124 ? 30.781 8.539 2.443 1.00 96.12 124 ILE A CA 1
ATOM 926 C C . ILE A 1 124 ? 31.947 8.336 3.421 1.00 96.12 124 ILE A C 1
ATOM 928 O O . ILE A 1 124 ? 31.761 8.391 4.633 1.00 96.12 124 ILE A O 1
ATOM 932 N N . PHE A 1 125 ? 33.160 8.102 2.915 1.00 95.94 125 PHE A N 1
ATOM 933 C CA . PHE A 1 125 ? 34.289 7.695 3.759 1.00 95.94 125 PHE A CA 1
ATOM 934 C C . PHE A 1 125 ? 35.039 8.865 4.407 1.00 95.94 125 PHE A C 1
ATOM 936 O O . PHE A 1 125 ? 35.605 8.695 5.486 1.00 95.94 125 PHE A O 1
ATOM 943 N N . PHE A 1 126 ? 35.056 10.049 3.784 1.00 96.56 126 PHE A N 1
ATOM 944 C CA . PHE A 1 126 ? 35.868 11.180 4.256 1.00 96.56 126 PHE A CA 1
ATOM 945 C C . PHE A 1 126 ? 35.085 12.234 5.046 1.00 96.56 126 PHE A C 1
ATOM 947 O O . PHE A 1 126 ? 35.693 13.114 5.656 1.00 96.56 126 PHE A O 1
ATOM 954 N N . PHE A 1 127 ? 33.752 12.159 5.087 1.00 95.56 127 PHE A N 1
ATOM 955 C CA . PHE A 1 127 ? 32.925 13.089 5.856 1.00 95.56 127 PHE A CA 1
ATOM 956 C C . PHE A 1 127 ? 32.082 12.344 6.885 1.00 95.56 127 PHE A C 1
ATOM 958 O O . PHE A 1 127 ? 31.459 11.337 6.588 1.00 95.56 127 PHE A O 1
ATOM 965 N N . SER A 1 128 ? 31.991 12.881 8.102 1.00 91.75 128 SER A N 1
ATOM 966 C CA . SER A 1 128 ? 31.185 12.312 9.196 1.00 91.75 128 SER A CA 1
ATOM 967 C C . SER A 1 128 ? 29.782 12.926 9.311 1.00 91.75 128 SER A C 1
ATOM 969 O O . SER A 1 128 ? 28.927 12.426 10.043 1.00 91.75 128 SER A O 1
ATOM 971 N N . LYS A 1 129 ? 29.504 14.020 8.585 1.00 95.12 129 LYS A N 1
ATOM 972 C CA . LYS A 1 129 ? 28.184 14.672 8.594 1.00 95.12 129 LYS A CA 1
ATOM 973 C C . LYS A 1 129 ? 27.149 13.778 7.901 1.00 95.12 129 LYS A C 1
ATOM 975 O O . LYS A 1 129 ? 27.312 13.443 6.728 1.00 95.12 129 LYS A O 1
ATOM 980 N N . LYS A 1 130 ? 26.044 13.468 8.595 1.00 91.56 130 LYS A N 1
ATOM 981 C CA . LYS A 1 130 ? 24.959 12.597 8.092 1.00 91.56 130 LYS A CA 1
ATOM 982 C C . LYS A 1 130 ? 24.386 13.058 6.749 1.00 91.56 130 LYS A C 1
ATOM 984 O O . LYS A 1 130 ? 24.223 12.248 5.850 1.00 91.56 130 LYS A O 1
ATOM 989 N N . ILE A 1 131 ? 24.141 14.361 6.587 1.00 90.81 131 ILE A N 1
ATOM 990 C CA . ILE A 1 131 ? 23.600 14.910 5.333 1.00 90.81 131 ILE A CA 1
ATOM 991 C C . ILE A 1 131 ? 24.556 14.681 4.151 1.00 90.81 131 ILE A C 1
ATOM 993 O O . ILE A 1 131 ? 24.116 14.286 3.079 1.00 90.81 131 ILE A O 1
ATOM 997 N N . VAL A 1 132 ? 25.866 14.856 4.361 1.00 94.62 132 VAL A N 1
ATOM 998 C CA . VAL A 1 132 ? 26.888 14.650 3.322 1.00 94.62 132 VAL A CA 1
ATOM 999 C C . VAL A 1 132 ? 26.998 13.170 2.975 1.00 94.62 132 VAL A C 1
ATOM 1001 O O . VAL A 1 132 ? 27.051 12.830 1.799 1.00 94.62 132 VAL A O 1
ATOM 1004 N N . ASN A 1 133 ? 26.934 12.293 3.981 1.00 94.50 133 ASN A N 1
ATOM 1005 C CA . ASN A 1 133 ? 26.865 10.848 3.771 1.00 94.50 133 ASN A CA 1
ATOM 1006 C C . ASN A 1 133 ? 25.648 10.448 2.940 1.00 94.50 133 ASN A C 1
ATOM 1008 O O . ASN A 1 133 ? 25.797 9.669 2.007 1.00 94.50 133 ASN A O 1
ATOM 1012 N N . ASN A 1 134 ? 24.464 10.996 3.229 1.00 93.75 134 ASN A N 1
ATOM 1013 C CA . ASN A 1 134 ? 23.258 10.699 2.456 1.00 93.75 134 ASN A CA 1
ATOM 1014 C C . ASN A 1 134 ? 23.422 11.110 0.984 1.00 93.75 134 ASN A C 1
ATOM 1016 O O . ASN A 1 134 ? 23.105 10.322 0.099 1.00 93.75 134 ASN A O 1
ATOM 1020 N N . PHE A 1 135 ? 23.988 12.291 0.707 1.00 94.62 135 PHE A N 1
ATOM 1021 C CA . PHE A 1 135 ? 24.346 12.678 -0.664 1.00 94.62 135 PHE A CA 1
ATOM 1022 C C . PHE A 1 135 ? 25.399 11.746 -1.273 1.00 94.62 135 PHE A C 1
ATOM 1024 O O . PHE A 1 135 ? 25.279 11.371 -2.435 1.00 94.62 135 PHE A O 1
ATOM 1031 N N . GLY A 1 136 ? 26.383 11.307 -0.489 1.00 96.31 136 GLY A N 1
ATOM 1032 C CA . GLY A 1 136 ? 27.340 10.283 -0.897 1.00 96.31 136 GLY A CA 1
ATOM 1033 C C . GLY A 1 136 ? 26.671 8.966 -1.303 1.00 96.31 136 GLY A C 1
ATOM 1034 O O . GLY A 1 136 ? 27.029 8.412 -2.338 1.00 96.31 136 GLY A O 1
ATOM 1035 N N . GLN A 1 137 ? 25.650 8.508 -0.566 1.00 95.38 137 GLN A N 1
ATOM 1036 C CA . GLN A 1 137 ? 24.841 7.330 -0.921 1.00 95.38 137 GLN A CA 1
ATOM 1037 C C . GLN A 1 137 ? 24.101 7.525 -2.246 1.00 95.38 137 GLN A C 1
ATOM 1039 O O . GLN A 1 137 ? 24.100 6.619 -3.075 1.00 95.38 137 GLN A O 1
ATOM 1044 N N . ILE A 1 138 ? 23.538 8.718 -2.472 1.00 94.38 138 ILE A N 1
ATOM 1045 C CA . ILE A 1 138 ? 22.861 9.068 -3.728 1.00 94.38 138 ILE A CA 1
ATOM 1046 C C . ILE A 1 138 ? 23.839 8.979 -4.904 1.00 94.38 138 ILE A C 1
ATOM 1048 O O . ILE A 1 138 ? 23.565 8.260 -5.859 1.00 94.38 138 ILE A O 1
ATOM 1052 N N . PHE A 1 139 ? 24.991 9.655 -4.831 1.00 95.44 139 PHE A N 1
ATOM 1053 C CA . PHE A 1 139 ? 25.986 9.628 -5.910 1.00 95.44 139 PHE A CA 1
ATOM 1054 C C . PHE A 1 139 ? 26.587 8.233 -6.110 1.00 95.44 139 PHE A C 1
ATOM 1056 O O . PHE A 1 139 ? 26.734 7.791 -7.244 1.00 95.44 139 PHE A O 1
ATOM 1063 N N . PHE A 1 140 ? 26.883 7.504 -5.032 1.00 96.56 140 PHE A N 1
ATOM 1064 C CA . PHE A 1 140 ? 27.398 6.139 -5.126 1.00 96.56 140 PHE A CA 1
ATOM 1065 C C . PHE A 1 140 ? 26.393 5.207 -5.808 1.00 96.56 140 PHE A C 1
ATOM 1067 O O . PHE A 1 140 ? 26.743 4.509 -6.756 1.00 96.56 140 PHE A O 1
ATOM 1074 N N . GLY A 1 141 ? 25.133 5.230 -5.360 1.00 94.12 141 GLY A N 1
ATOM 1075 C CA . GLY A 1 141 ? 24.061 4.441 -5.958 1.00 94.12 141 GLY A CA 1
ATOM 1076 C C . GLY A 1 141 ? 23.836 4.807 -7.425 1.00 94.12 141 GLY A C 1
ATOM 1077 O O . GLY A 1 141 ? 23.750 3.917 -8.264 1.00 94.12 141 GLY A O 1
ATOM 1078 N N . PHE A 1 142 ? 23.860 6.099 -7.758 1.00 91.81 142 PHE A N 1
ATOM 1079 C CA . PHE A 1 142 ? 23.784 6.577 -9.138 1.00 91.81 142 PHE A CA 1
ATOM 1080 C C . PHE A 1 142 ? 24.925 6.025 -10.005 1.00 91.81 142 PHE A C 1
ATOM 1082 O O . PHE A 1 142 ? 24.670 5.487 -11.076 1.00 91.81 142 PHE A O 1
ATOM 1089 N N . GLY A 1 143 ? 26.176 6.079 -9.535 1.00 93.81 143 GLY A N 1
ATOM 1090 C CA . GLY A 1 143 ? 27.317 5.487 -10.244 1.00 93.81 143 GLY A CA 1
ATOM 1091 C C . GLY A 1 143 ? 27.179 3.971 -10.437 1.00 93.81 143 GLY A C 1
ATOM 1092 O O . GLY A 1 143 ? 27.451 3.465 -11.523 1.00 93.81 143 GLY A O 1
ATOM 1093 N N . MET A 1 144 ? 26.684 3.256 -9.420 1.00 94.62 144 MET A N 1
ATOM 1094 C CA . MET A 1 144 ? 26.415 1.812 -9.487 1.00 94.62 144 MET A CA 1
ATOM 1095 C C . MET A 1 144 ? 25.339 1.456 -10.518 1.00 94.62 144 MET A C 1
ATOM 1097 O O . MET A 1 144 ? 25.498 0.465 -11.220 1.00 94.62 144 MET A O 1
ATOM 1101 N N . ILE A 1 145 ? 24.277 2.259 -10.660 1.00 91.06 145 ILE A N 1
ATOM 1102 C CA . ILE A 1 145 ? 23.238 2.051 -11.685 1.00 91.06 145 ILE A CA 1
ATOM 1103 C C . ILE A 1 145 ? 23.877 1.992 -13.076 1.00 91.06 145 ILE A C 1
ATOM 1105 O O . ILE A 1 145 ? 23.722 1.004 -13.789 1.00 91.06 145 ILE A O 1
ATOM 1109 N N . PHE A 1 146 ? 24.641 3.020 -13.446 1.00 89.75 146 PHE A N 1
ATOM 1110 C CA . PHE A 1 146 ? 25.275 3.078 -14.7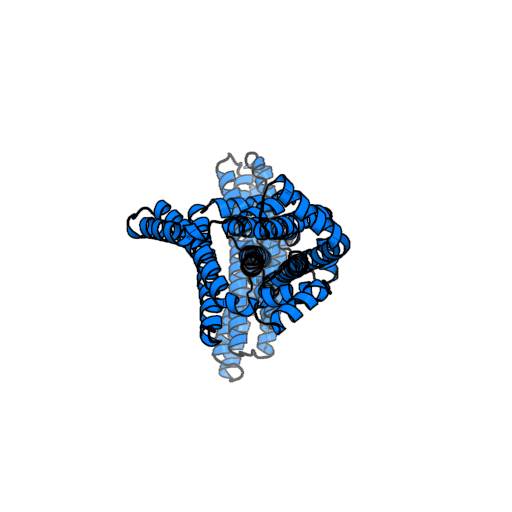63 1.00 89.75 146 PHE A CA 1
ATOM 1111 C C . PHE A 1 146 ? 26.378 2.033 -14.936 1.00 89.75 146 PHE A C 1
ATOM 1113 O O . PHE A 1 146 ? 26.484 1.438 -16.004 1.00 89.75 146 PHE A O 1
ATOM 1120 N N . PHE A 1 147 ? 27.162 1.762 -13.890 1.00 92.56 147 PHE A N 1
ATOM 1121 C CA . PHE A 1 147 ? 28.166 0.701 -13.935 1.00 92.56 147 PHE A CA 1
ATOM 1122 C C . PHE A 1 147 ? 27.515 -0.667 -14.183 1.00 92.56 147 PHE A C 1
ATOM 1124 O O . PHE A 1 147 ? 27.947 -1.392 -15.071 1.00 92.56 147 PHE A O 1
ATOM 1131 N N . GLY A 1 148 ? 26.421 -0.975 -13.480 1.00 92.12 148 GLY A N 1
ATOM 1132 C CA . GLY A 1 148 ? 25.649 -2.199 -13.681 1.00 92.12 148 GLY A CA 1
ATOM 1133 C C . GLY A 1 148 ? 25.049 -2.308 -15.084 1.00 92.12 148 GLY A C 1
ATOM 1134 O O . GLY A 1 148 ? 25.101 -3.385 -15.672 1.00 92.12 148 GLY A O 1
ATOM 1135 N N . LEU A 1 149 ? 24.542 -1.204 -15.653 1.00 88.25 149 LEU A N 1
ATOM 1136 C CA . LEU A 1 149 ? 24.064 -1.164 -17.046 1.00 88.25 149 LEU A CA 1
ATOM 1137 C C . LEU A 1 149 ? 25.177 -1.474 -18.048 1.00 88.25 149 LEU A C 1
ATOM 1139 O O . LEU A 1 149 ? 24.964 -2.282 -18.949 1.00 88.25 149 LEU A O 1
ATOM 1143 N N . ASN A 1 150 ? 26.363 -0.888 -17.871 1.00 88.69 150 ASN A N 1
ATOM 1144 C CA . ASN A 1 150 ? 27.514 -1.171 -18.729 1.00 88.69 150 ASN A CA 1
ATOM 1145 C C . ASN A 1 150 ? 27.948 -2.642 -18.602 1.00 88.69 150 ASN A C 1
ATOM 1147 O O . ASN A 1 150 ? 28.163 -3.308 -19.608 1.00 88.69 150 ASN A O 1
ATOM 1151 N N . THR A 1 151 ? 27.992 -3.194 -17.385 1.00 91.62 151 THR A N 1
ATOM 1152 C CA . THR A 1 151 ? 28.313 -4.617 -17.177 1.00 91.62 151 THR A CA 1
ATOM 1153 C C . THR A 1 151 ? 27.270 -5.542 -17.820 1.00 91.62 151 THR A C 1
ATOM 1155 O O . THR A 1 151 ? 27.630 -6.553 -18.422 1.00 91.62 151 THR A O 1
ATOM 1158 N N . MET A 1 152 ? 25.978 -5.198 -17.750 1.00 89.06 152 MET A N 1
ATOM 1159 C CA . MET A 1 152 ? 24.927 -5.947 -18.451 1.00 89.06 152 MET A CA 1
ATOM 1160 C C . MET A 1 152 ? 25.085 -5.868 -19.975 1.00 89.06 152 MET A C 1
ATOM 1162 O O . MET A 1 152 ? 24.942 -6.894 -20.637 1.00 89.06 152 MET A O 1
ATOM 1166 N N . SER A 1 153 ? 25.406 -4.688 -20.519 1.00 86.50 153 SER A N 1
ATOM 1167 C CA . SER A 1 153 ? 25.687 -4.477 -21.950 1.00 86.50 153 SER A CA 1
ATOM 1168 C C . SER A 1 153 ? 26.804 -5.401 -22.442 1.00 86.50 153 SER A C 1
ATOM 1170 O O . SER A 1 153 ? 26.624 -6.126 -23.421 1.00 86.50 153 SER A O 1
ATOM 1172 N N . GLU A 1 154 ? 27.915 -5.479 -21.702 1.00 88.31 154 GLU A N 1
ATOM 1173 C CA . GLU A 1 154 ? 29.027 -6.381 -22.021 1.00 88.31 154 GLU A CA 1
ATOM 1174 C C . GLU A 1 154 ? 28.573 -7.847 -22.076 1.00 88.31 154 GLU A C 1
ATOM 1176 O O . GLU A 1 154 ? 28.891 -8.556 -23.030 1.00 88.31 154 GLU A O 1
ATOM 1181 N N . GLY A 1 155 ? 27.769 -8.286 -21.099 1.00 87.25 155 GLY A N 1
ATOM 1182 C CA . GLY A 1 155 ? 27.201 -9.637 -21.046 1.00 87.25 155 GLY A CA 1
ATOM 1183 C C . GLY A 1 155 ? 26.263 -9.974 -22.210 1.00 87.25 155 GLY A C 1
ATOM 1184 O O . GLY A 1 155 ? 26.187 -11.133 -22.624 1.00 87.25 155 GLY A O 1
ATOM 1185 N N . LEU A 1 156 ? 25.567 -8.969 -22.749 1.00 85.88 156 LEU A N 1
ATOM 1186 C CA . LEU A 1 156 ? 24.620 -9.116 -23.855 1.00 85.88 156 LEU A CA 1
ATOM 1187 C C . LEU A 1 156 ? 25.270 -8.990 -25.238 1.00 85.88 156 LEU A C 1
ATOM 1189 O O . LEU A 1 156 ? 24.674 -9.427 -26.223 1.00 85.88 156 LEU A O 1
ATOM 1193 N N . TYR A 1 157 ? 26.489 -8.455 -25.324 1.00 83.50 157 TYR A N 1
ATOM 1194 C CA . TYR A 1 157 ? 27.181 -8.195 -26.586 1.00 83.50 157 TYR A CA 1
ATOM 1195 C C . TYR A 1 157 ? 27.215 -9.396 -27.558 1.00 83.50 157 TYR A C 1
ATOM 1197 O O . TYR A 1 157 ? 26.911 -9.198 -28.737 1.00 83.50 157 TYR A O 1
ATOM 1205 N N . PRO A 1 158 ? 27.478 -10.651 -27.123 1.00 84.81 158 PRO A N 1
ATOM 1206 C CA . PRO A 1 158 ? 27.511 -11.798 -28.037 1.00 84.81 158 PRO A CA 1
ATOM 1207 C C . PRO A 1 158 ? 26.162 -12.141 -28.685 1.00 84.81 158 PRO A C 1
ATOM 1209 O O . PRO A 1 158 ? 26.133 -12.812 -29.714 1.00 84.81 158 PRO A O 1
ATOM 1212 N N . PHE A 1 159 ? 25.033 -11.691 -28.121 1.00 82.38 159 PHE A N 1
ATOM 1213 C CA . PHE A 1 159 ? 23.718 -11.916 -28.730 1.00 82.38 159 PHE A CA 1
ATOM 1214 C C . PHE A 1 159 ? 23.518 -11.123 -30.023 1.00 82.38 159 PHE A C 1
ATOM 1216 O O . PHE A 1 159 ? 22.646 -11.484 -30.812 1.00 82.38 159 PHE A O 1
ATOM 1223 N N . ARG A 1 160 ? 24.340 -10.097 -30.280 1.00 76.94 160 ARG A N 1
ATOM 1224 C CA . ARG A 1 160 ? 24.279 -9.290 -31.506 1.00 76.94 160 ARG A CA 1
ATOM 1225 C C . ARG A 1 160 ? 24.481 -10.116 -32.768 1.00 76.94 160 ARG A C 1
ATOM 1227 O O . ARG A 1 160 ? 23.820 -9.867 -33.771 1.00 76.94 160 ARG A O 1
ATOM 1234 N N . ASP A 1 161 ? 25.354 -11.111 -32.684 1.00 80.50 161 ASP A N 1
ATOM 1235 C CA . ASP A 1 161 ? 25.726 -11.964 -33.810 1.00 80.50 161 ASP A CA 1
ATOM 1236 C C . ASP A 1 161 ? 24.941 -13.293 -33.813 1.00 80.50 161 ASP A C 1
ATOM 1238 O O . ASP A 1 161 ? 25.124 -14.138 -34.690 1.00 80.50 161 ASP A O 1
ATOM 1242 N N . SER A 1 162 ? 24.042 -13.498 -32.840 1.00 85.50 162 SER A N 1
ATOM 1243 C CA . SER A 1 162 ? 23.236 -14.715 -32.720 1.00 85.50 162 SER A CA 1
ATOM 1244 C C . SER A 1 162 ? 21.980 -14.639 -33.585 1.00 85.50 162 SER A C 1
ATOM 1246 O O . SER A 1 162 ? 21.023 -13.935 -33.256 1.00 85.50 162 SER A O 1
ATOM 1248 N N . GLN A 1 163 ? 21.933 -15.443 -34.651 1.00 85.12 163 GLN A N 1
ATOM 1249 C CA . GLN A 1 163 ? 20.769 -15.504 -35.543 1.00 85.12 163 GLN A CA 1
ATOM 1250 C C . GLN A 1 163 ? 19.475 -15.869 -34.798 1.00 85.12 163 GLN A C 1
ATOM 1252 O O . GLN A 1 163 ? 18.431 -15.283 -35.057 1.00 85.12 163 GLN A O 1
ATOM 1257 N N . VAL A 1 164 ? 19.548 -16.776 -33.816 1.00 88.12 164 VAL A N 1
ATOM 1258 C CA . VAL A 1 164 ? 18.389 -17.172 -32.995 1.00 88.12 164 VAL A CA 1
ATOM 1259 C C . VAL A 1 164 ? 17.815 -15.973 -32.240 1.00 88.12 164 VAL A C 1
ATOM 1261 O O . VAL A 1 164 ? 16.599 -15.805 -32.166 1.00 88.12 164 VAL A O 1
ATOM 1264 N N . PHE A 1 165 ? 18.687 -15.133 -31.683 1.00 85.94 165 PHE A N 1
ATOM 1265 C CA . PHE A 1 165 ? 18.269 -13.940 -30.958 1.00 85.94 165 PHE A CA 1
ATOM 1266 C C . PHE A 1 165 ? 17.666 -12.895 -31.907 1.00 85.94 165 PHE A C 1
ATOM 1268 O O . PHE A 1 165 ? 16.601 -12.349 -31.618 1.00 85.94 165 PHE A O 1
ATOM 1275 N N . VAL A 1 166 ? 18.291 -12.673 -33.066 1.00 84.69 166 VAL A N 1
ATOM 1276 C CA . VAL A 1 166 ? 17.784 -11.761 -34.103 1.00 84.69 166 VAL A CA 1
ATOM 1277 C C . VAL A 1 166 ? 16.403 -12.198 -34.605 1.00 84.69 166 VAL A C 1
ATOM 1279 O O . VAL A 1 166 ? 15.491 -11.373 -34.664 1.00 84.69 166 VAL A O 1
ATOM 1282 N N . ASP A 1 167 ? 16.208 -13.487 -34.893 1.00 87.81 167 ASP A N 1
ATOM 1283 C CA . ASP A 1 167 ? 14.929 -14.040 -35.360 1.00 87.81 167 ASP A CA 1
ATOM 1284 C C . ASP A 1 167 ? 13.837 -13.937 -34.282 1.00 87.81 167 ASP A C 1
ATOM 1286 O O . ASP A 1 167 ? 12.682 -13.596 -34.572 1.00 87.81 167 ASP A O 1
ATOM 1290 N N . MET A 1 168 ? 14.198 -14.177 -33.016 1.00 88.12 168 MET A N 1
ATOM 1291 C CA . MET A 1 168 ? 13.298 -13.994 -31.877 1.00 88.12 168 MET A CA 1
ATOM 1292 C C . MET A 1 168 ? 12.855 -12.531 -31.762 1.00 88.12 168 MET A C 1
ATOM 1294 O O . MET A 1 168 ? 11.656 -12.255 -31.697 1.00 88.12 168 MET A O 1
ATOM 1298 N N . MET A 1 169 ? 13.795 -11.582 -31.793 1.00 88.25 169 MET A N 1
ATOM 1299 C CA . MET A 1 169 ? 13.480 -10.154 -31.734 1.00 88.25 169 MET A CA 1
ATOM 1300 C C . MET A 1 169 ? 12.657 -9.701 -32.946 1.00 88.25 169 MET A C 1
ATOM 1302 O O . MET A 1 169 ? 11.708 -8.931 -32.794 1.00 88.25 169 MET A O 1
ATOM 1306 N N . ALA A 1 170 ? 12.951 -10.200 -34.149 1.00 86.56 170 ALA A N 1
ATOM 1307 C CA . ALA A 1 170 ? 12.153 -9.933 -35.344 1.00 86.56 170 ALA A CA 1
ATOM 1308 C C . ALA A 1 170 ? 10.701 -10.415 -35.177 1.00 86.56 170 ALA A C 1
ATOM 1310 O O . ALA A 1 170 ? 9.766 -9.681 -35.498 1.00 86.56 170 ALA A O 1
ATOM 1311 N N . THR A 1 171 ? 10.507 -11.602 -34.597 1.00 89.69 171 THR A N 1
ATOM 1312 C CA . THR A 1 171 ? 9.177 -12.151 -34.287 1.00 89.69 171 THR A CA 1
ATOM 1313 C C . THR A 1 171 ? 8.419 -11.274 -33.285 1.00 89.69 171 THR A C 1
ATOM 1315 O O . THR A 1 171 ? 7.234 -11.001 -33.482 1.00 89.69 171 THR A O 1
ATOM 1318 N N . LEU A 1 172 ? 9.097 -10.781 -32.240 1.00 87.38 172 LEU A N 1
ATOM 1319 C CA . LEU A 1 172 ? 8.504 -9.860 -31.261 1.00 87.38 172 LEU A CA 1
ATOM 1320 C C . LEU A 1 172 ? 8.087 -8.525 -31.897 1.00 87.38 172 LEU A C 1
ATOM 1322 O O . LEU A 1 172 ? 7.038 -7.991 -31.550 1.00 87.38 172 LEU A O 1
ATOM 1326 N N . GLY A 1 173 ? 8.865 -8.012 -32.855 1.00 83.94 173 GLY A N 1
ATOM 1327 C CA . GLY A 1 173 ? 8.527 -6.789 -33.594 1.00 83.94 173 GLY A CA 1
ATOM 1328 C C . GLY A 1 173 ? 7.337 -6.959 -34.545 1.00 83.94 173 GLY A C 1
ATOM 1329 O O . GLY A 1 173 ? 6.519 -6.055 -34.680 1.00 83.94 173 GLY A O 1
ATOM 1330 N N . GLN A 1 174 ? 7.195 -8.130 -35.177 1.00 89.19 174 GLN A N 1
ATOM 1331 C CA . GLN A 1 174 ? 6.069 -8.425 -36.076 1.00 89.19 174 GLN A CA 1
ATOM 1332 C C . GLN A 1 174 ? 4.755 -8.685 -35.329 1.00 89.19 174 GLN A C 1
ATOM 1334 O O . GLN A 1 174 ? 3.677 -8.493 -35.891 1.00 89.19 174 GLN A O 1
ATOM 1339 N N . ASN A 1 175 ? 4.830 -9.127 -34.071 1.00 94.19 175 ASN A N 1
ATOM 1340 C CA . ASN A 1 175 ? 3.665 -9.409 -33.244 1.00 94.19 175 ASN A CA 1
ATOM 1341 C C . ASN A 1 175 ? 3.730 -8.633 -31.915 1.00 94.19 175 ASN A C 1
ATOM 1343 O O . ASN A 1 175 ? 4.233 -9.158 -30.917 1.00 94.19 175 ASN A O 1
ATOM 1347 N N . PRO A 1 176 ? 3.148 -7.417 -31.862 1.00 94.19 176 PRO A N 1
ATOM 1348 C CA . PRO A 1 176 ? 3.160 -6.577 -30.665 1.00 94.19 176 PRO A CA 1
ATOM 1349 C C . PRO A 1 176 ? 2.612 -7.261 -29.406 1.00 94.19 176 PRO A C 1
ATOM 1351 O O . PRO A 1 176 ? 3.073 -6.981 -28.303 1.00 94.19 176 PRO A O 1
ATOM 1354 N N . ILE A 1 177 ? 1.661 -8.194 -29.541 1.00 96.19 177 ILE A N 1
ATOM 1355 C CA . ILE A 1 177 ? 1.111 -8.932 -28.394 1.00 96.19 177 ILE A CA 1
ATOM 1356 C C . ILE A 1 177 ? 2.188 -9.826 -27.768 1.00 96.19 177 ILE A C 1
ATOM 1358 O O . ILE A 1 177 ? 2.287 -9.893 -26.544 1.00 96.19 177 ILE A O 1
ATOM 1362 N N . LEU A 1 178 ? 3.024 -10.479 -28.582 1.00 95.31 178 LEU A N 1
ATOM 1363 C CA . LEU A 1 178 ? 4.147 -11.267 -28.067 1.00 95.31 178 LEU A CA 1
ATOM 1364 C C . LEU A 1 178 ? 5.182 -10.379 -27.373 1.00 95.31 178 LEU A C 1
ATOM 1366 O O . LEU A 1 178 ? 5.687 -10.767 -26.323 1.00 95.31 178 LEU A O 1
ATOM 1370 N N . GLY A 1 179 ? 5.442 -9.178 -27.901 1.00 95.88 179 GLY A N 1
ATOM 1371 C CA . GLY A 1 179 ? 6.284 -8.185 -27.227 1.00 95.88 179 GLY A CA 1
ATOM 1372 C C . GLY A 1 179 ? 5.750 -7.813 -25.840 1.00 95.88 179 GLY A C 1
ATOM 1373 O O . GLY A 1 179 ? 6.492 -7.868 -24.863 1.00 95.88 179 GLY A O 1
ATOM 1374 N N . VAL A 1 180 ? 4.447 -7.540 -25.726 1.00 97.62 180 VAL A N 1
ATOM 1375 C CA . VAL A 1 180 ? 3.786 -7.253 -24.438 1.00 97.62 180 VAL A CA 1
ATOM 1376 C C . VAL A 1 180 ? 3.935 -8.420 -23.468 1.00 97.62 180 VAL A C 1
ATOM 1378 O O . VAL A 1 180 ? 4.320 -8.215 -22.321 1.00 97.62 180 VAL A O 1
ATOM 1381 N N . VAL A 1 181 ? 3.682 -9.651 -23.916 1.00 96.88 181 VAL A N 1
ATOM 1382 C CA . VAL A 1 181 ? 3.844 -10.844 -23.072 1.00 96.88 181 VAL A CA 1
ATOM 1383 C C . VAL A 1 181 ? 5.293 -10.992 -22.603 1.00 96.88 181 VAL A C 1
ATOM 1385 O O . VAL A 1 181 ? 5.518 -11.259 -21.423 1.00 96.88 181 VAL A O 1
ATOM 1388 N N . ALA A 1 182 ? 6.270 -10.778 -23.488 1.00 94.88 182 ALA A N 1
ATOM 1389 C CA . ALA A 1 182 ? 7.687 -10.860 -23.149 1.00 94.88 182 ALA A CA 1
ATOM 1390 C C . ALA A 1 182 ? 8.074 -9.841 -22.065 1.00 94.88 182 ALA A C 1
ATOM 1392 O O . ALA A 1 182 ? 8.656 -10.233 -21.053 1.00 94.88 182 ALA A O 1
ATOM 1393 N N . GLY A 1 183 ? 7.685 -8.571 -22.224 1.00 95.81 183 GLY A N 1
ATOM 1394 C CA . GLY A 1 183 ? 7.932 -7.531 -21.217 1.00 95.81 183 GLY A CA 1
ATOM 1395 C C . GLY A 1 183 ? 7.223 -7.808 -19.892 1.00 95.81 183 GLY A C 1
ATOM 1396 O O . GLY A 1 183 ? 7.818 -7.714 -18.819 1.00 95.81 183 GLY A O 1
ATOM 1397 N N . THR A 1 184 ? 5.966 -8.266 -19.942 1.00 97.12 184 THR A N 1
ATOM 1398 C CA . THR A 1 184 ? 5.222 -8.655 -18.735 1.00 97.12 184 THR A CA 1
ATOM 1399 C C . THR A 1 184 ? 5.939 -9.762 -17.971 1.00 97.12 184 THR A C 1
ATOM 1401 O O . THR A 1 184 ? 6.179 -9.607 -16.776 1.00 97.12 184 THR A O 1
ATOM 1404 N N . VAL A 1 185 ? 6.314 -10.857 -18.638 1.00 96.25 185 VAL A N 1
ATOM 1405 C CA . VAL A 1 185 ? 6.997 -11.990 -17.993 1.00 96.25 185 VAL A CA 1
ATOM 1406 C C . VAL A 1 185 ? 8.356 -11.567 -17.448 1.00 96.25 185 VAL A C 1
ATOM 1408 O O . VAL A 1 185 ? 8.669 -11.859 -16.294 1.00 96.25 185 VAL A O 1
ATOM 1411 N N . PHE A 1 186 ? 9.149 -10.847 -18.241 1.00 92.88 186 PHE A N 1
ATOM 1412 C CA . PHE A 1 186 ? 10.468 -10.392 -17.819 1.00 92.88 186 PHE A CA 1
ATOM 1413 C C . PHE A 1 186 ? 10.383 -9.482 -16.592 1.00 92.88 186 PHE A C 1
ATOM 1415 O O . PHE A 1 186 ? 11.042 -9.734 -15.581 1.00 92.88 186 PHE A O 1
ATOM 1422 N N . THR A 1 187 ? 9.498 -8.487 -16.625 1.00 94.06 187 THR A N 1
ATOM 1423 C CA . THR A 1 187 ? 9.298 -7.591 -15.488 1.00 94.06 187 THR A CA 1
ATOM 1424 C C . THR A 1 187 ? 8.725 -8.318 -14.271 1.00 94.06 187 THR A C 1
ATOM 1426 O O . THR A 1 187 ? 9.109 -7.990 -13.152 1.00 94.06 187 THR A O 1
ATOM 1429 N N . MET A 1 188 ? 7.867 -9.333 -14.433 1.00 93.75 188 MET A N 1
ATOM 1430 C CA . MET A 1 188 ? 7.391 -10.143 -13.301 1.00 93.75 188 MET A CA 1
ATOM 1431 C C . MET A 1 188 ? 8.518 -10.924 -12.616 1.00 93.75 188 MET A C 1
ATOM 1433 O O . MET A 1 188 ? 8.525 -11.032 -11.391 1.00 93.75 188 MET A O 1
ATOM 1437 N N . LEU A 1 189 ? 9.468 -11.455 -13.391 1.00 88.94 189 LEU A N 1
ATOM 1438 C CA . LEU A 1 189 ? 10.618 -12.194 -12.866 1.00 88.94 189 LEU A CA 1
ATOM 1439 C C . LEU A 1 189 ? 11.605 -11.269 -12.148 1.00 88.94 189 LEU A C 1
ATOM 1441 O O . LEU A 1 189 ? 12.068 -11.586 -11.055 1.00 88.94 189 LEU A O 1
ATOM 1445 N N . VAL A 1 190 ? 11.904 -10.118 -12.751 1.00 87.31 190 VAL A N 1
ATOM 1446 C CA . VAL A 1 190 ? 12.834 -9.123 -12.192 1.00 87.31 190 VAL A CA 1
ATOM 1447 C C . VAL A 1 190 ? 12.182 -8.298 -11.071 1.00 87.31 190 VAL A C 1
ATOM 1449 O O . VAL A 1 190 ? 12.874 -7.736 -10.226 1.00 87.31 190 VAL A O 1
ATOM 1452 N N . GLN A 1 191 ? 10.849 -8.230 -11.043 1.00 88.12 191 GLN A N 1
ATOM 1453 C CA . GLN A 1 191 ? 10.024 -7.449 -10.110 1.00 88.12 191 GLN A CA 1
ATOM 1454 C C . GLN A 1 191 ? 10.307 -5.934 -10.110 1.00 88.12 191 GLN A C 1
ATOM 1456 O O . GLN A 1 191 ? 10.006 -5.225 -9.144 1.00 88.12 191 GLN A O 1
ATOM 1461 N N . SER A 1 192 ? 10.871 -5.414 -11.203 1.00 89.25 192 SER A N 1
ATOM 1462 C CA . SER A 1 192 ? 11.233 -4.002 -11.350 1.00 89.25 192 SER A CA 1
ATOM 1463 C C . SER A 1 192 ? 11.118 -3.551 -12.806 1.00 89.25 192 SER A C 1
ATOM 1465 O O . SER A 1 192 ? 11.960 -3.911 -13.629 1.00 89.25 192 SER A O 1
ATOM 1467 N N . SER A 1 193 ? 10.120 -2.715 -13.129 1.00 90.62 193 SER A N 1
ATOM 1468 C CA . SER A 1 193 ? 10.017 -2.119 -14.473 1.00 90.62 193 SER A CA 1
ATOM 1469 C C . SER A 1 193 ? 11.168 -1.172 -14.779 1.00 90.62 193 SER A C 1
ATOM 1471 O O . SER A 1 193 ? 11.603 -1.120 -15.918 1.00 90.62 193 SER A O 1
ATOM 1473 N N . SER A 1 194 ? 11.715 -0.450 -13.795 1.00 89.56 194 SER A N 1
ATOM 1474 C CA . SER A 1 194 ? 12.892 0.401 -14.030 1.00 89.56 194 SER A CA 1
ATOM 1475 C C . SER A 1 194 ? 14.112 -0.420 -14.454 1.00 89.56 194 SER A C 1
ATOM 1477 O O . SER A 1 194 ? 14.889 0.030 -15.292 1.00 89.56 194 SER A O 1
ATOM 1479 N N . ALA A 1 195 ? 14.271 -1.630 -13.904 1.00 88.69 195 ALA A N 1
ATOM 1480 C CA . ALA A 1 195 ? 15.308 -2.559 -14.345 1.00 88.69 195 ALA A CA 1
ATOM 1481 C C . ALA A 1 195 ? 15.011 -3.119 -15.734 1.00 88.69 195 ALA A C 1
ATOM 1483 O O . ALA A 1 195 ? 15.902 -3.127 -16.578 1.00 88.69 195 ALA A O 1
ATOM 1484 N N . ALA A 1 196 ? 13.763 -3.521 -15.987 1.00 92.00 196 ALA A N 1
ATOM 1485 C CA . ALA A 1 196 ? 13.370 -4.037 -17.290 1.00 92.00 196 ALA A CA 1
ATOM 1486 C C . ALA A 1 196 ? 13.568 -3.007 -18.413 1.00 92.00 196 ALA A C 1
ATOM 1488 O O . ALA A 1 196 ? 14.225 -3.296 -19.410 1.00 92.00 196 ALA A O 1
ATOM 1489 N N . ILE A 1 197 ? 13.116 -1.771 -18.191 1.00 92.88 197 ILE A N 1
ATOM 1490 C CA . ILE A 1 197 ? 13.292 -0.645 -19.112 1.00 92.88 197 ILE A CA 1
ATOM 1491 C C . ILE A 1 197 ? 14.772 -0.282 -19.259 1.00 92.88 197 ILE A C 1
ATOM 1493 O O . ILE A 1 197 ? 15.203 0.015 -20.367 1.00 92.88 197 ILE A O 1
ATOM 1497 N N . GLY A 1 198 ? 15.561 -0.325 -18.180 1.00 90.75 198 GLY A N 1
ATOM 1498 C CA . GLY A 1 198 ? 17.005 -0.091 -18.248 1.00 90.75 198 GLY A CA 1
ATOM 1499 C C . GLY A 1 198 ? 17.709 -1.107 -19.150 1.00 90.75 198 GLY A C 1
ATOM 1500 O O . GLY A 1 198 ? 18.452 -0.716 -20.045 1.00 90.75 198 GLY A O 1
ATOM 1501 N N . VAL A 1 199 ? 17.402 -2.398 -18.983 1.00 90.12 199 VAL A N 1
ATOM 1502 C CA . VAL A 1 199 ? 17.895 -3.470 -19.865 1.00 90.12 199 VAL A CA 1
ATOM 1503 C C . VAL A 1 199 ? 17.433 -3.243 -21.305 1.00 90.12 199 VAL A C 1
ATOM 1505 O O . VAL A 1 199 ? 18.245 -3.317 -22.223 1.00 90.12 199 VAL A O 1
ATOM 1508 N N . LEU A 1 200 ? 16.161 -2.894 -21.512 1.00 92.62 200 LEU A N 1
ATOM 1509 C CA . LEU A 1 200 ? 15.611 -2.608 -22.836 1.00 92.62 200 LEU A CA 1
ATOM 1510 C C . LEU A 1 200 ? 16.312 -1.419 -23.517 1.00 92.62 200 LEU A C 1
ATOM 1512 O O . LEU A 1 200 ? 16.632 -1.492 -24.702 1.00 92.62 200 LEU A O 1
ATOM 1516 N N . GLN A 1 201 ? 16.592 -0.342 -22.774 1.00 92.69 201 GLN A N 1
ATOM 1517 C CA . GLN A 1 201 ? 17.345 0.820 -23.254 1.00 92.69 201 GLN A CA 1
ATOM 1518 C C . GLN A 1 201 ? 18.782 0.444 -23.618 1.00 92.69 201 GLN A C 1
ATOM 1520 O O . GLN A 1 201 ? 19.251 0.840 -24.683 1.00 92.69 201 GLN A O 1
ATOM 1525 N N . THR A 1 202 ? 19.462 -0.344 -22.781 1.00 88.12 202 THR A N 1
ATOM 1526 C CA . THR A 1 202 ? 20.813 -0.848 -23.066 1.00 88.12 202 THR A CA 1
ATOM 1527 C C . THR A 1 202 ? 20.834 -1.678 -24.347 1.00 88.12 202 THR A C 1
ATOM 1529 O O . THR A 1 202 ? 21.604 -1.389 -25.259 1.00 88.12 202 THR A O 1
ATOM 1532 N N . MET A 1 203 ? 19.920 -2.642 -24.476 1.00 89.25 203 MET A N 1
ATOM 1533 C CA . MET A 1 203 ? 19.803 -3.472 -25.676 1.00 89.25 203 MET A CA 1
ATOM 1534 C C . MET A 1 203 ? 19.525 -2.637 -26.933 1.00 89.25 203 MET A C 1
ATOM 1536 O O . MET A 1 203 ? 20.058 -2.924 -28.005 1.00 89.25 203 MET A O 1
ATOM 1540 N N . ALA A 1 204 ? 18.713 -1.588 -26.815 1.00 91.69 204 ALA A N 1
ATOM 1541 C CA . ALA A 1 204 ? 18.419 -0.696 -27.925 1.00 91.69 204 ALA A CA 1
ATOM 1542 C C . ALA A 1 204 ? 19.642 0.136 -28.349 1.00 91.69 204 ALA A C 1
ATOM 1544 O O . ALA A 1 204 ? 19.923 0.248 -29.541 1.00 91.69 204 ALA A O 1
ATOM 1545 N N . VAL A 1 205 ? 20.405 0.670 -27.388 1.00 88.69 205 VAL A N 1
ATOM 1546 C CA . VAL A 1 205 ? 21.656 1.408 -27.650 1.00 88.69 205 VAL A CA 1
ATOM 1547 C C . VAL A 1 205 ? 22.689 0.522 -28.342 1.00 88.69 205 VAL A C 1
ATOM 1549 O O . VAL A 1 205 ? 23.346 0.969 -29.283 1.00 88.69 205 VAL A O 1
ATOM 1552 N N . ASP A 1 206 ? 22.774 -0.745 -27.942 1.00 85.88 206 ASP A N 1
ATOM 1553 C CA . ASP A 1 206 ? 23.689 -1.718 -28.542 1.00 85.88 206 ASP A CA 1
ATOM 1554 C C . ASP A 1 206 ? 23.222 -2.220 -29.920 1.00 85.88 206 ASP A C 1
ATOM 1556 O O . ASP A 1 206 ? 23.966 -2.915 -30.616 1.00 85.88 206 ASP A O 1
ATOM 1560 N N . GLY A 1 207 ? 22.020 -1.836 -30.363 1.00 87.25 207 GLY A N 1
ATOM 1561 C CA . GLY A 1 207 ? 21.441 -2.228 -31.649 1.00 87.25 207 GLY A CA 1
ATOM 1562 C C . GLY A 1 207 ? 20.837 -3.634 -31.663 1.00 87.25 207 GLY A C 1
ATOM 1563 O O . GLY A 1 207 ? 20.568 -4.162 -32.739 1.00 87.25 207 GLY A O 1
ATOM 1564 N N . LEU A 1 208 ? 20.621 -4.238 -30.490 1.00 87.94 208 LEU A N 1
ATOM 1565 C CA . LEU A 1 208 ? 19.950 -5.532 -30.327 1.00 87.94 208 LEU A CA 1
ATOM 1566 C C . LEU A 1 208 ? 18.428 -5.420 -30.478 1.00 87.94 208 LEU A C 1
ATOM 1568 O O . LEU A 1 208 ? 17.764 -6.401 -30.808 1.00 87.94 208 LEU A O 1
ATOM 1572 N N . VAL A 1 209 ? 17.877 -4.237 -30.198 1.00 92.25 209 VAL A N 1
ATOM 1573 C CA . VAL A 1 209 ? 16.436 -3.972 -30.186 1.00 92.25 209 VAL A CA 1
ATOM 1574 C C . VAL A 1 209 ? 16.146 -2.680 -30.944 1.00 92.25 209 VAL A C 1
ATOM 1576 O O . VAL A 1 209 ? 16.760 -1.644 -30.709 1.00 92.25 209 VAL A O 1
ATOM 1579 N N . THR A 1 210 ? 15.182 -2.736 -31.854 1.00 93.69 210 THR A N 1
ATOM 1580 C CA . THR A 1 210 ? 14.648 -1.570 -32.571 1.00 93.69 210 THR A CA 1
ATOM 1581 C C . THR A 1 210 ? 13.502 -0.926 -31.794 1.00 93.69 210 THR A C 1
ATOM 1583 O O . THR A 1 210 ? 12.900 -1.555 -30.923 1.00 93.69 210 THR A O 1
ATOM 1586 N N . LEU A 1 211 ? 13.136 0.315 -32.129 1.00 93.62 211 LEU A N 1
ATOM 1587 C CA . LEU A 1 211 ? 12.007 0.989 -31.480 1.00 93.62 211 LEU A CA 1
ATOM 1588 C C . LEU A 1 211 ? 10.694 0.196 -31.634 1.00 93.62 211 LEU A C 1
ATOM 1590 O O . LEU A 1 211 ? 9.947 0.063 -30.666 1.00 93.62 211 LEU A O 1
ATOM 1594 N N . ASP A 1 212 ? 10.461 -0.403 -32.805 1.00 92.38 212 ASP A N 1
ATOM 1595 C CA . ASP A 1 212 ? 9.272 -1.222 -33.100 1.00 92.38 212 ASP A CA 1
ATOM 1596 C C . ASP A 1 212 ? 9.149 -2.433 -32.170 1.00 92.38 212 ASP A C 1
ATOM 1598 O O . ASP A 1 212 ? 8.052 -2.826 -31.781 1.00 92.38 212 ASP A O 1
ATOM 1602 N N . GLN A 1 213 ? 10.288 -3.009 -31.785 1.00 94.50 213 GLN A N 1
ATOM 1603 C CA . GLN A 1 213 ? 10.363 -4.120 -30.839 1.00 94.50 213 GLN A CA 1
ATOM 1604 C C . GLN A 1 213 ? 10.279 -3.632 -29.388 1.00 94.50 213 GLN A C 1
ATOM 1606 O O . GLN A 1 213 ? 9.673 -4.296 -28.549 1.00 94.50 213 GLN A O 1
ATOM 1611 N N . ALA A 1 214 ? 10.867 -2.473 -29.083 1.00 95.88 214 ALA A N 1
ATOM 1612 C CA . ALA A 1 214 ? 10.921 -1.935 -27.731 1.00 95.88 214 ALA A CA 1
ATOM 1613 C C . ALA A 1 214 ? 9.555 -1.458 -27.223 1.00 95.88 214 ALA A C 1
ATOM 1615 O O . ALA A 1 214 ? 9.229 -1.693 -26.061 1.00 95.88 214 ALA A O 1
ATOM 1616 N N . LEU A 1 215 ? 8.739 -0.805 -28.060 1.00 96.69 215 LEU A N 1
ATOM 1617 C CA . LEU A 1 215 ? 7.469 -0.217 -27.611 1.00 96.69 215 LEU A CA 1
ATOM 1618 C C . LEU A 1 215 ? 6.491 -1.258 -27.031 1.00 96.69 215 LEU A C 1
ATOM 1620 O O . LEU A 1 215 ? 6.003 -1.041 -25.918 1.00 96.69 215 LEU A O 1
ATOM 1624 N N . PRO A 1 216 ? 6.215 -2.399 -27.695 1.00 96.69 216 PRO A N 1
ATOM 1625 C CA . PRO A 1 216 ? 5.318 -3.398 -27.126 1.00 96.69 216 PRO A CA 1
ATOM 1626 C C . PRO A 1 216 ? 5.889 -4.061 -25.865 1.00 96.69 216 PRO A C 1
ATOM 1628 O O . PRO A 1 216 ? 5.132 -4.300 -24.926 1.00 96.69 216 PRO A O 1
ATOM 1631 N N . ILE A 1 217 ? 7.208 -4.297 -25.801 1.00 97.19 217 ILE A N 1
ATOM 1632 C CA . ILE A 1 217 ? 7.881 -4.818 -24.595 1.00 97.19 217 ILE A CA 1
ATOM 1633 C C . ILE A 1 217 ? 7.693 -3.851 -23.422 1.00 97.19 217 ILE A C 1
ATOM 1635 O O . ILE A 1 217 ? 7.218 -4.256 -22.364 1.00 97.19 217 ILE A O 1
ATOM 1639 N N . LEU A 1 218 ? 7.936 -2.558 -23.640 1.00 97.00 218 LEU A N 1
ATOM 1640 C CA . LEU A 1 218 ? 7.745 -1.508 -22.638 1.00 97.00 218 LEU A CA 1
ATOM 1641 C C . LEU A 1 218 ? 6.300 -1.451 -2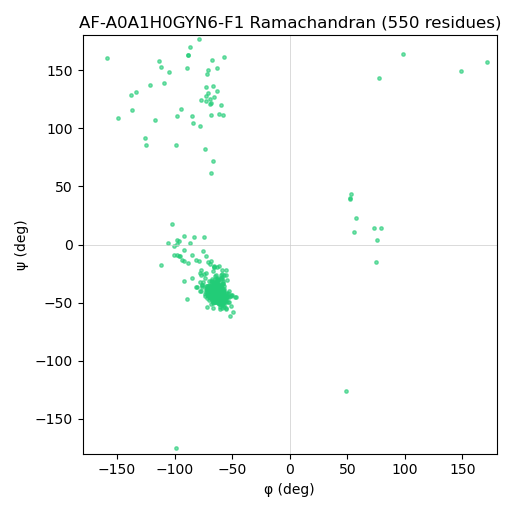2.121 1.00 97.00 218 LEU A C 1
ATOM 1643 O O . LEU A 1 218 ? 6.068 -1.264 -20.924 1.00 97.00 218 LEU A O 1
ATOM 1647 N N . PHE A 1 219 ? 5.295 -1.624 -22.984 1.00 96.94 219 PHE A N 1
ATOM 1648 C CA . PHE A 1 219 ? 3.901 -1.698 -22.526 1.00 96.94 219 PHE A CA 1
ATOM 1649 C C . PHE A 1 219 ? 3.629 -2.964 -21.702 1.00 96.94 219 PHE A C 1
ATOM 1651 O O . PHE A 1 219 ? 2.825 -2.936 -20.766 1.00 96.94 219 PHE A O 1
ATOM 1658 N N . GLY A 1 220 ? 4.320 -4.059 -22.021 1.00 97.12 220 GLY A N 1
ATOM 1659 C CA . GLY A 1 220 ? 4.366 -5.274 -21.216 1.00 97.12 220 GLY A CA 1
ATOM 1660 C C . GLY A 1 220 ? 4.957 -5.054 -19.827 1.00 97.12 220 GLY A C 1
ATOM 1661 O O . GLY A 1 220 ? 4.386 -5.541 -18.849 1.00 97.12 220 GLY A O 1
ATOM 1662 N N . ASP A 1 221 ? 6.038 -4.281 -19.721 1.00 96.12 221 ASP A N 1
ATOM 1663 C CA . ASP A 1 221 ? 6.713 -3.986 -18.450 1.00 96.12 221 ASP A CA 1
ATOM 1664 C C . ASP A 1 221 ? 5.782 -3.274 -17.456 1.00 96.12 221 ASP A C 1
ATOM 1666 O O . ASP A 1 221 ? 5.777 -3.569 -16.260 1.00 96.12 221 ASP A O 1
ATOM 1670 N N . ASN A 1 222 ? 4.912 -2.389 -17.955 1.00 95.19 222 ASN A N 1
ATOM 1671 C CA . ASN A 1 222 ? 3.913 -1.699 -17.132 1.00 95.19 222 ASN A CA 1
ATOM 1672 C C . ASN A 1 222 ? 2.867 -2.663 -16.540 1.00 95.19 222 ASN A C 1
ATOM 1674 O O . ASN A 1 222 ? 2.426 -2.475 -15.406 1.00 95.19 222 ASN A O 1
ATOM 1678 N N . ILE A 1 223 ? 2.501 -3.729 -17.263 1.00 97.00 223 ILE A N 1
ATOM 1679 C CA . ILE A 1 223 ? 1.657 -4.804 -16.719 1.00 97.00 223 ILE A CA 1
ATOM 1680 C C . ILE A 1 223 ? 2.460 -5.640 -15.719 1.00 97.00 223 ILE A C 1
ATOM 1682 O O . ILE A 1 223 ? 1.969 -5.921 -14.625 1.00 97.00 223 ILE A O 1
ATOM 1686 N N . GLY A 1 224 ? 3.694 -6.018 -16.062 1.00 96.12 224 GLY A N 1
ATOM 1687 C CA . GLY A 1 224 ? 4.521 -6.900 -15.239 1.00 96.12 224 GLY A CA 1
ATOM 1688 C C . GLY A 1 224 ? 4.757 -6.367 -13.825 1.00 96.12 224 GLY A C 1
ATOM 1689 O O . GLY A 1 224 ? 4.634 -7.124 -12.862 1.00 96.12 224 GLY A O 1
ATOM 1690 N N . THR A 1 225 ? 4.977 -5.058 -13.667 1.00 94.25 225 THR A N 1
ATOM 1691 C CA . THR A 1 225 ? 5.184 -4.416 -12.352 1.00 94.25 225 THR A CA 1
ATOM 1692 C C . THR A 1 225 ? 4.031 -4.633 -11.372 1.00 94.25 225 THR A C 1
ATOM 1694 O O . THR A 1 225 ? 4.242 -4.664 -10.156 1.00 94.25 225 THR A O 1
ATOM 1697 N N . THR A 1 226 ? 2.813 -4.851 -11.872 1.00 95.62 226 THR A N 1
ATOM 1698 C CA . THR A 1 226 ? 1.619 -5.030 -11.032 1.00 95.62 226 THR A CA 1
ATOM 1699 C C . THR A 1 226 ? 1.624 -6.332 -10.225 1.00 95.62 226 THR A C 1
ATOM 1701 O O . THR A 1 226 ? 0.879 -6.440 -9.252 1.00 95.62 226 THR A O 1
ATOM 1704 N N . ILE A 1 227 ? 2.499 -7.301 -10.540 1.00 94.75 227 ILE A N 1
ATOM 1705 C CA . ILE A 1 227 ? 2.593 -8.555 -9.774 1.00 94.75 227 ILE A CA 1
ATOM 1706 C C . ILE A 1 227 ? 2.901 -8.311 -8.299 1.00 94.75 227 ILE A C 1
ATOM 1708 O O . ILE A 1 227 ? 2.408 -9.016 -7.427 1.00 94.75 227 ILE A O 1
ATOM 1712 N N . THR A 1 228 ? 3.675 -7.273 -8.004 1.00 90.12 228 THR A N 1
ATOM 1713 C CA . THR A 1 228 ? 4.083 -6.937 -6.638 1.00 90.12 228 THR A CA 1
ATOM 1714 C C . THR A 1 228 ? 2.901 -6.453 -5.803 1.00 90.12 228 THR A C 1
ATOM 1716 O O . THR A 1 228 ? 2.769 -6.842 -4.646 1.00 90.12 228 THR A O 1
ATOM 1719 N N . ALA A 1 229 ? 1.988 -5.689 -6.411 1.00 91.50 229 ALA A N 1
ATOM 1720 C CA . ALA A 1 229 ? 0.724 -5.291 -5.804 1.00 91.50 229 ALA A CA 1
ATOM 1721 C C . ALA A 1 229 ? -0.160 -6.506 -5.505 1.00 91.50 229 ALA A C 1
ATOM 1723 O O . ALA A 1 229 ? -0.742 -6.605 -4.426 1.00 91.50 229 ALA A O 1
ATOM 1724 N N . VAL A 1 230 ? -0.228 -7.451 -6.449 1.00 94.00 230 VAL A N 1
ATOM 1725 C CA . VAL A 1 230 ? -0.975 -8.702 -6.276 1.00 94.00 230 VAL A CA 1
ATOM 1726 C C . VAL A 1 230 ? -0.407 -9.496 -5.104 1.00 94.00 230 VAL A C 1
ATOM 1728 O O . VAL A 1 230 ? -1.165 -9.842 -4.200 1.00 94.00 230 VAL A O 1
ATOM 1731 N N . LEU A 1 231 ? 0.911 -9.714 -5.074 1.00 88.38 231 LEU A N 1
ATOM 1732 C CA . LEU A 1 231 ? 1.597 -10.427 -3.995 1.00 88.38 231 LEU A CA 1
ATOM 1733 C C . LEU A 1 231 ? 1.397 -9.743 -2.636 1.00 88.38 231 LEU A C 1
ATOM 1735 O O . LEU A 1 231 ? 1.061 -10.416 -1.667 1.00 88.38 231 LEU A O 1
ATOM 1739 N N . ALA A 1 232 ? 1.516 -8.413 -2.572 1.00 81.50 232 ALA A N 1
ATOM 1740 C CA . ALA A 1 232 ? 1.299 -7.639 -1.348 1.00 81.50 232 ALA A CA 1
ATOM 1741 C C . ALA A 1 232 ? -0.153 -7.678 -0.840 1.00 81.50 232 ALA A C 1
ATOM 1743 O O . ALA A 1 232 ? -0.403 -7.377 0.323 1.00 81.50 232 ALA A O 1
ATOM 1744 N N . SER A 1 233 ? -1.113 -8.039 -1.696 1.00 88.62 233 SER A N 1
ATOM 1745 C CA . SER A 1 233 ? -2.526 -8.156 -1.324 1.00 88.62 233 SER A CA 1
ATOM 1746 C C . SER A 1 233 ? -2.949 -9.558 -0.864 1.00 88.62 233 SER A C 1
ATOM 1748 O O . SER A 1 233 ? -4.098 -9.752 -0.459 1.00 88.62 233 SER A O 1
ATOM 1750 N N . ILE A 1 234 ? -2.057 -10.553 -0.928 1.00 85.69 234 ILE A N 1
ATOM 1751 C CA . ILE A 1 234 ? -2.347 -11.915 -0.463 1.00 85.69 234 ILE A CA 1
ATOM 1752 C C . ILE A 1 234 ? -2.481 -11.893 1.064 1.00 85.69 234 ILE A C 1
ATOM 1754 O O . ILE A 1 234 ? -1.564 -11.483 1.763 1.00 85.69 234 ILE A O 1
ATOM 1758 N N . GLY A 1 235 ? -3.636 -12.328 1.577 1.00 75.81 235 GLY A N 1
ATOM 1759 C CA . GLY A 1 235 ? -3.947 -12.277 3.012 1.00 75.81 235 GLY A CA 1
ATOM 1760 C C . GLY A 1 235 ? -4.321 -10.884 3.537 1.00 75.81 235 GLY A C 1
ATOM 1761 O O . GLY A 1 235 ? -4.550 -10.741 4.729 1.00 75.81 235 GLY A O 1
ATOM 1762 N N . ALA A 1 236 ? -4.410 -9.873 2.668 1.00 83.50 236 ALA A N 1
ATOM 1763 C CA . ALA A 1 236 ? -4.728 -8.498 3.046 1.00 83.50 236 ALA A CA 1
ATOM 1764 C C . ALA A 1 236 ? -6.245 -8.226 3.112 1.00 83.50 236 ALA A C 1
ATOM 1766 O O . ALA A 1 236 ? -7.069 -9.015 2.628 1.00 83.50 236 ALA A O 1
ATOM 1767 N N . THR A 1 237 ? -6.612 -7.056 3.647 1.00 83.88 237 THR A N 1
ATOM 1768 C CA . THR A 1 237 ? -8.000 -6.580 3.721 1.00 83.88 237 THR A CA 1
ATOM 1769 C C . THR A 1 237 ? -8.679 -6.500 2.356 1.00 83.88 237 THR A C 1
ATOM 1771 O O . THR A 1 237 ? -8.049 -6.420 1.295 1.00 83.88 237 THR A O 1
ATOM 1774 N N . LEU A 1 238 ? -10.014 -6.461 2.376 1.00 88.19 238 LEU A N 1
ATOM 1775 C CA . LEU A 1 238 ? -10.828 -6.282 1.176 1.00 88.19 238 LEU A CA 1
ATOM 1776 C C . LEU A 1 238 ? -10.425 -5.019 0.398 1.00 88.19 238 LEU A C 1
ATOM 1778 O O . LEU A 1 238 ? -10.219 -5.075 -0.816 1.00 88.19 238 LEU A O 1
ATOM 1782 N N . ALA A 1 239 ? -10.239 -3.905 1.108 1.00 87.50 239 ALA A N 1
ATOM 1783 C CA . ALA A 1 239 ? -9.805 -2.634 0.546 1.00 87.50 239 ALA A CA 1
ATOM 1784 C C . ALA A 1 239 ? -8.417 -2.730 -0.118 1.00 87.50 239 ALA A C 1
ATOM 1786 O O . ALA A 1 239 ? -8.233 -2.223 -1.229 1.00 87.50 239 ALA A O 1
ATOM 1787 N N . ALA A 1 240 ? -7.461 -3.427 0.504 1.00 88.75 240 ALA A N 1
ATOM 1788 C CA . ALA A 1 240 ? -6.116 -3.622 -0.041 1.00 88.75 240 ALA A CA 1
ATOM 1789 C C . ALA A 1 240 ? -6.132 -4.480 -1.318 1.00 88.75 240 ALA A C 1
ATOM 1791 O O . ALA A 1 240 ? -5.507 -4.129 -2.321 1.00 88.75 240 ALA A O 1
ATOM 1792 N N . ARG A 1 241 ? -6.930 -5.556 -1.333 1.00 94.25 241 ARG A N 1
ATOM 1793 C CA . ARG A 1 241 ? -7.150 -6.390 -2.529 1.00 94.25 241 ARG A CA 1
ATOM 1794 C C . ARG A 1 241 ? -7.813 -5.612 -3.665 1.00 94.25 241 ARG A C 1
ATOM 1796 O O . ARG A 1 241 ? -7.429 -5.767 -4.824 1.00 94.25 241 ARG A O 1
ATOM 1803 N N . ARG A 1 242 ? -8.777 -4.741 -3.348 1.00 95.19 242 ARG A N 1
ATOM 1804 C CA . ARG A 1 242 ? -9.400 -3.823 -4.317 1.00 95.19 242 ARG A CA 1
ATOM 1805 C C . ARG A 1 242 ? -8.376 -2.835 -4.883 1.00 95.19 242 ARG A C 1
ATOM 1807 O O . ARG A 1 242 ? -8.343 -2.637 -6.096 1.00 95.19 242 ARG A O 1
ATOM 1814 N N . ALA A 1 243 ? -7.511 -2.263 -4.045 1.00 95.19 243 ALA A N 1
ATOM 1815 C CA . ALA A 1 243 ? -6.446 -1.357 -4.481 1.00 95.19 243 ALA A CA 1
ATOM 1816 C C . ALA A 1 243 ? -5.446 -2.050 -5.426 1.00 95.19 243 ALA A C 1
ATOM 1818 O O . ALA A 1 243 ? -5.138 -1.516 -6.493 1.00 95.19 243 ALA A O 1
ATOM 1819 N N . ALA A 1 244 ? -5.007 -3.267 -5.091 1.00 96.50 244 ALA A N 1
ATOM 1820 C CA . ALA A 1 244 ? -4.144 -4.065 -5.960 1.00 96.50 244 ALA A CA 1
ATOM 1821 C C . ALA A 1 244 ? -4.805 -4.364 -7.315 1.00 96.50 244 ALA A C 1
ATOM 1823 O O . ALA A 1 244 ? -4.186 -4.184 -8.364 1.00 96.50 244 ALA A O 1
ATOM 1824 N N . LEU A 1 245 ? -6.088 -4.745 -7.319 1.00 97.06 245 LEU A N 1
ATOM 1825 C CA . LEU A 1 245 ? -6.815 -5.016 -8.560 1.00 97.06 245 LEU A CA 1
ATOM 1826 C C . LEU A 1 245 ? -6.996 -3.756 -9.424 1.00 97.06 245 LEU A C 1
ATOM 1828 O O . LEU A 1 245 ? -6.909 -3.846 -10.649 1.00 97.06 245 LEU A O 1
ATOM 1832 N N . VAL A 1 246 ? -7.198 -2.580 -8.816 1.00 96.88 246 VAL A N 1
ATOM 1833 C CA . VAL A 1 246 ? -7.182 -1.301 -9.548 1.00 96.88 246 VAL A CA 1
ATOM 1834 C C . VAL A 1 246 ? -5.848 -1.104 -10.256 1.00 96.88 246 VAL A C 1
ATOM 1836 O O . VAL A 1 246 ? -5.849 -0.741 -11.429 1.00 96.88 246 VAL A O 1
ATOM 1839 N N . HIS A 1 247 ? -4.722 -1.352 -9.579 1.00 96.62 247 HIS A N 1
ATOM 1840 C CA . HIS A 1 247 ? -3.395 -1.184 -10.180 1.00 96.62 247 HIS A CA 1
ATOM 1841 C C . HIS A 1 247 ? -3.189 -2.101 -11.390 1.00 96.62 247 HIS A C 1
ATOM 1843 O O . HIS A 1 247 ? -2.706 -1.642 -12.426 1.00 96.62 247 HIS A O 1
ATOM 1849 N N . VAL A 1 248 ? -3.623 -3.362 -11.290 1.00 97.25 248 VAL A N 1
ATOM 1850 C CA . VAL A 1 248 ? -3.596 -4.319 -12.408 1.00 97.25 248 VAL A CA 1
ATOM 1851 C C . VAL A 1 248 ? -4.446 -3.813 -13.571 1.00 97.25 248 VAL A C 1
ATOM 1853 O O . VAL A 1 248 ? -3.945 -3.665 -14.684 1.00 97.25 248 VAL A O 1
ATOM 1856 N N . ILE A 1 249 ? -5.724 -3.509 -13.324 1.00 97.25 249 ILE A N 1
ATOM 1857 C CA . ILE A 1 249 ? -6.652 -3.132 -14.395 1.00 97.25 249 ILE A CA 1
ATOM 1858 C C . ILE A 1 249 ? -6.229 -1.816 -15.046 1.00 97.25 249 ILE A C 1
ATOM 1860 O O . ILE A 1 249 ? -6.241 -1.752 -16.267 1.00 97.25 249 ILE A O 1
ATOM 1864 N N . PHE A 1 250 ? -5.792 -0.814 -14.277 1.00 97.06 250 PHE A N 1
ATOM 1865 C CA . PHE A 1 250 ? -5.303 0.469 -14.797 1.00 97.06 250 PHE A CA 1
ATOM 1866 C C . PHE A 1 250 ? -4.171 0.300 -15.825 1.00 97.06 250 PHE A C 1
ATOM 1868 O O . PHE A 1 250 ? -4.175 0.943 -16.882 1.00 97.06 250 PHE A O 1
ATOM 1875 N N . ASN A 1 251 ? -3.201 -0.571 -15.522 1.00 97.25 251 ASN A N 1
ATOM 1876 C CA . ASN A 1 251 ? -2.071 -0.839 -16.411 1.00 97.25 251 ASN A CA 1
ATOM 1877 C C . ASN A 1 251 ? -2.494 -1.678 -17.619 1.00 97.25 251 ASN A C 1
ATOM 1879 O O . ASN A 1 251 ? -2.132 -1.341 -18.741 1.00 97.25 251 ASN A O 1
ATOM 1883 N N . VAL A 1 252 ? -3.321 -2.710 -17.422 1.00 97.88 252 VAL A N 1
ATOM 1884 C CA . VAL A 1 252 ? -3.837 -3.538 -18.524 1.00 97.88 252 VAL A CA 1
ATOM 1885 C C . VAL A 1 252 ? -4.674 -2.706 -19.499 1.00 97.88 252 VAL A C 1
ATOM 1887 O O . VAL A 1 252 ? -4.453 -2.779 -20.707 1.00 97.88 252 VAL A O 1
ATOM 1890 N N . THR A 1 253 ? -5.597 -1.871 -19.008 1.00 97.44 253 THR A N 1
ATOM 1891 C CA . THR A 1 253 ? -6.389 -0.987 -19.874 1.00 97.44 253 THR A CA 1
ATOM 1892 C C . THR A 1 253 ? -5.510 0.042 -20.571 1.00 97.44 253 THR A C 1
ATOM 1894 O O . THR A 1 253 ? -5.712 0.293 -21.756 1.00 97.44 253 THR A O 1
ATOM 1897 N N . GLY A 1 254 ? -4.495 0.582 -19.890 1.00 97.06 254 GLY A N 1
ATOM 1898 C CA . GLY A 1 254 ? -3.522 1.493 -20.494 1.00 97.06 254 GLY A CA 1
ATOM 1899 C C . GLY A 1 254 ? -2.755 0.857 -21.649 1.00 97.06 254 GLY A C 1
ATOM 1900 O O . GLY A 1 254 ? -2.699 1.425 -22.738 1.00 97.06 254 GLY A O 1
ATOM 1901 N N . THR A 1 255 ? -2.238 -0.355 -21.445 1.00 97.88 255 THR A N 1
ATOM 1902 C CA . THR A 1 255 ? -1.539 -1.129 -22.478 1.00 97.88 255 THR A CA 1
ATOM 1903 C C . THR A 1 255 ? -2.442 -1.432 -23.667 1.00 97.88 255 THR A C 1
ATOM 1905 O O . THR A 1 255 ? -2.030 -1.217 -24.803 1.00 97.88 255 THR A O 1
ATOM 1908 N N . ILE A 1 256 ? -3.695 -1.843 -23.443 1.00 97.88 256 ILE A N 1
ATOM 1909 C CA . ILE A 1 256 ? -4.654 -2.075 -24.535 1.00 97.88 256 ILE A CA 1
ATOM 1910 C C . ILE A 1 256 ? -4.888 -0.793 -25.345 1.00 97.88 256 ILE A C 1
ATOM 1912 O O . ILE A 1 256 ? -4.827 -0.829 -26.574 1.00 97.88 256 ILE A O 1
ATOM 1916 N N . LEU A 1 257 ? -5.118 0.343 -24.677 1.00 96.75 257 LEU A N 1
ATOM 1917 C CA . LEU A 1 257 ? -5.326 1.627 -25.351 1.00 96.75 257 LEU A CA 1
ATOM 1918 C C . LEU A 1 257 ? -4.114 2.010 -26.207 1.00 96.75 257 LEU A C 1
ATOM 1920 O O . LEU A 1 257 ? -4.283 2.372 -27.368 1.00 96.75 257 LEU A O 1
ATOM 1924 N N . PHE A 1 258 ? -2.903 1.881 -25.664 1.00 97.12 258 PHE A N 1
ATOM 1925 C CA . PHE A 1 258 ? -1.667 2.232 -26.361 1.00 97.12 258 PHE A CA 1
ATOM 1926 C C . PHE A 1 258 ? -1.308 1.283 -27.506 1.00 97.12 258 PHE A C 1
ATOM 1928 O O . PHE A 1 258 ? -0.761 1.738 -28.507 1.00 97.12 258 PHE A O 1
ATOM 1935 N N . LEU A 1 259 ? -1.664 -0.001 -27.415 1.00 95.94 259 LEU A N 1
ATOM 1936 C CA . LEU A 1 259 ? -1.518 -0.940 -28.529 1.00 95.94 259 LEU A CA 1
ATOM 1937 C C . LEU A 1 259 ? -2.413 -0.567 -29.714 1.00 95.94 259 LEU A C 1
ATOM 1939 O O . LEU A 1 259 ? -1.967 -0.643 -30.856 1.00 95.94 259 LEU A O 1
ATOM 1943 N N . ILE A 1 260 ? -3.648 -0.119 -29.459 1.00 96.38 260 ILE A N 1
ATOM 1944 C CA . ILE A 1 260 ? -4.576 0.317 -30.517 1.00 96.38 260 ILE A CA 1
ATOM 1945 C C . ILE A 1 260 ? -4.008 1.519 -31.285 1.00 96.38 260 ILE A C 1
ATOM 1947 O O . ILE A 1 260 ? -4.172 1.609 -32.501 1.00 96.38 260 ILE A O 1
ATOM 1951 N N . ILE A 1 261 ? -3.319 2.430 -30.591 1.00 95.62 261 ILE A N 1
ATOM 1952 C CA . ILE A 1 261 ? -2.733 3.643 -31.181 1.00 95.62 261 ILE A CA 1
ATOM 1953 C C . ILE A 1 261 ? -1.217 3.542 -31.413 1.00 95.62 261 ILE A C 1
ATOM 1955 O O . ILE A 1 261 ? -0.566 4.569 -31.609 1.00 95.62 261 ILE A O 1
ATOM 1959 N N . LEU A 1 262 ? -0.642 2.335 -31.419 1.00 94.69 262 LEU A N 1
ATOM 1960 C CA . LEU A 1 262 ? 0.809 2.115 -31.487 1.00 94.69 262 LEU A CA 1
ATOM 1961 C C . LEU A 1 262 ? 1.512 2.886 -32.631 1.00 94.69 262 LEU A C 1
ATOM 1963 O O . LEU A 1 262 ? 2.522 3.533 -32.350 1.00 94.69 262 LEU A O 1
ATOM 1967 N N . PRO A 1 263 ? 0.986 2.941 -33.876 1.00 94.31 263 PRO A N 1
ATOM 1968 C CA . PRO A 1 263 ? 1.615 3.728 -34.943 1.00 94.31 263 PRO A CA 1
ATOM 1969 C C . PRO A 1 263 ? 1.694 5.230 -34.627 1.00 94.31 263 PRO A C 1
ATOM 1971 O O . PRO A 1 263 ? 2.675 5.895 -34.953 1.00 94.31 263 PRO A O 1
ATOM 1974 N N . ILE A 1 264 ? 0.673 5.774 -33.954 1.00 96.00 264 ILE A N 1
ATOM 1975 C CA . ILE A 1 264 ? 0.641 7.184 -33.538 1.00 96.00 264 ILE A CA 1
ATOM 1976 C C . ILE A 1 264 ? 1.684 7.422 -32.445 1.00 96.00 264 ILE A C 1
ATOM 1978 O O . ILE A 1 264 ? 2.379 8.439 -32.469 1.00 96.00 264 ILE A O 1
ATOM 1982 N N . VAL A 1 265 ? 1.825 6.479 -31.509 1.00 95.50 265 VAL A N 1
ATOM 1983 C CA . VAL A 1 265 ? 2.838 6.538 -30.445 1.00 95.50 265 VAL A CA 1
ATOM 1984 C C . VAL A 1 265 ? 4.238 6.585 -31.047 1.00 95.50 265 VAL A C 1
ATOM 1986 O O . VAL A 1 265 ? 5.016 7.464 -30.687 1.00 95.50 265 VAL A O 1
ATOM 1989 N N . GLN A 1 266 ? 4.537 5.707 -32.005 1.00 94.38 266 GLN A N 1
ATOM 1990 C CA . GLN A 1 266 ? 5.835 5.665 -32.674 1.00 94.38 266 GLN A CA 1
ATOM 1991 C C . GLN A 1 266 ? 6.166 6.989 -33.373 1.00 94.38 266 GLN A C 1
ATOM 1993 O O . GLN A 1 266 ? 7.226 7.564 -33.129 1.00 94.38 266 GLN A O 1
ATOM 1998 N N . ILE A 1 267 ? 5.243 7.515 -34.186 1.00 96.06 267 ILE A N 1
ATOM 1999 C CA . ILE A 1 267 ? 5.425 8.806 -34.869 1.00 96.06 267 ILE A CA 1
ATOM 2000 C C . ILE A 1 267 ? 5.653 9.928 -33.850 1.00 96.06 267 ILE A C 1
ATOM 2002 O O . ILE A 1 267 ? 6.530 10.769 -34.041 1.00 96.06 267 ILE A O 1
ATOM 2006 N N . THR A 1 268 ? 4.893 9.928 -32.753 1.00 96.38 268 THR A N 1
ATOM 2007 C CA . THR A 1 268 ? 4.998 10.945 -31.699 1.00 96.38 268 THR A CA 1
ATOM 2008 C C . THR A 1 268 ? 6.357 10.890 -31.008 1.00 96.38 268 THR A C 1
ATOM 2010 O O . THR A 1 268 ? 6.979 11.928 -30.805 1.00 96.38 268 THR A O 1
ATOM 2013 N N . VAL A 1 269 ? 6.851 9.696 -30.681 1.00 96.19 269 VAL A N 1
ATOM 2014 C CA . VAL A 1 269 ? 8.145 9.502 -30.012 1.00 96.19 269 VAL A CA 1
ATOM 2015 C C . VAL A 1 269 ? 9.308 9.917 -30.915 1.00 96.19 269 VAL A C 1
ATOM 2017 O O . VAL A 1 269 ? 10.188 10.651 -30.468 1.00 96.19 269 VAL A O 1
ATOM 2020 N N . VAL A 1 270 ? 9.282 9.531 -32.193 1.00 94.88 270 VAL A N 1
ATOM 2021 C CA . VAL A 1 270 ? 10.293 9.952 -33.179 1.00 94.88 270 VAL A CA 1
ATOM 2022 C C . VAL A 1 270 ? 10.248 11.468 -33.387 1.00 94.88 270 VAL A C 1
ATOM 2024 O O . VAL A 1 270 ? 11.286 12.128 -33.432 1.00 94.88 270 VAL A O 1
ATOM 2027 N N . TRP A 1 271 ? 9.050 12.056 -33.442 1.00 96.00 271 TRP A N 1
ATOM 2028 C CA . TRP A 1 271 ? 8.894 13.508 -33.492 1.00 96.00 271 TRP A CA 1
ATOM 2029 C C . TRP A 1 271 ? 9.489 14.186 -32.247 1.00 96.00 271 TRP A C 1
ATOM 2031 O O . TRP A 1 271 ? 10.270 15.127 -32.391 1.00 96.00 271 TRP A O 1
ATOM 2041 N N . MET A 1 272 ? 9.211 13.684 -31.038 1.00 94.69 272 MET A N 1
ATOM 2042 C CA . MET A 1 272 ? 9.802 14.202 -29.797 1.00 94.69 272 MET A CA 1
ATOM 2043 C C . MET A 1 272 ? 11.332 14.127 -29.827 1.00 94.69 272 MET A C 1
ATOM 2045 O O . MET A 1 272 ? 11.989 15.105 -29.480 1.00 94.69 272 MET A O 1
ATOM 2049 N N . SER A 1 273 ? 11.894 13.011 -30.298 1.00 93.69 273 SER A N 1
ATOM 2050 C CA . SER A 1 273 ? 13.338 12.830 -30.495 1.00 93.69 273 SER A CA 1
ATOM 2051 C C . SER A 1 273 ? 13.921 13.874 -31.452 1.00 93.69 273 SER A C 1
ATOM 2053 O O . SER A 1 273 ? 14.930 14.506 -31.145 1.00 93.69 273 SER A O 1
ATOM 2055 N N . SER A 1 274 ? 13.233 14.155 -32.564 1.00 93.62 274 SER A N 1
ATOM 2056 C CA . SER A 1 274 ? 13.670 15.162 -33.541 1.00 93.62 274 SER A CA 1
ATOM 2057 C C . SER A 1 274 ? 13.633 16.605 -33.012 1.00 93.62 274 SER A C 1
ATOM 2059 O O . SER A 1 274 ? 14.451 17.426 -33.420 1.00 93.62 274 SER A O 1
ATOM 2061 N N . VAL A 1 275 ? 12.703 16.919 -32.101 1.00 94.69 275 VAL A N 1
ATOM 2062 C CA . VAL A 1 275 ? 12.496 18.277 -31.564 1.00 94.69 275 VAL A CA 1
ATOM 2063 C C . VAL A 1 275 ? 13.346 18.539 -30.324 1.00 94.69 275 VAL A C 1
ATOM 2065 O O . VAL A 1 275 ? 13.964 19.595 -30.208 1.00 94.69 275 VAL A O 1
ATOM 2068 N N . PHE A 1 276 ? 13.361 17.599 -29.381 1.00 92.38 276 PHE A N 1
ATOM 2069 C CA . PHE A 1 276 ? 14.029 17.750 -28.086 1.00 92.38 276 PHE A CA 1
ATOM 2070 C C . PHE A 1 276 ? 15.434 17.137 -28.059 1.00 92.38 276 PHE A C 1
ATOM 2072 O O . PHE A 1 276 ? 16.188 17.383 -27.116 1.00 92.38 276 PHE A O 1
ATOM 2079 N N . GLY A 1 277 ? 15.799 16.386 -29.101 1.00 88.56 277 GLY A N 1
ATOM 2080 C CA . GLY A 1 277 ? 17.051 15.650 -29.194 1.00 88.56 277 GLY A CA 1
ATOM 2081 C C . GLY A 1 277 ? 17.021 14.361 -28.373 1.00 88.56 277 GLY A C 1
ATOM 2082 O O . GLY A 1 277 ? 16.476 14.298 -27.272 1.00 88.56 277 GLY A O 1
ATOM 2083 N N . GLY A 1 278 ? 17.652 13.314 -28.886 1.00 85.38 278 GLY A N 1
ATOM 2084 C CA . GLY A 1 278 ? 17.674 12.023 -28.218 1.00 85.38 278 GLY A CA 1
ATOM 2085 C C . GLY A 1 278 ? 18.271 10.939 -29.094 1.00 85.38 278 GLY A C 1
ATOM 2086 O O . GLY A 1 278 ? 18.314 11.067 -30.311 1.00 85.38 278 GLY A O 1
ATOM 2087 N N . ASP A 1 279 ? 18.768 9.888 -28.460 1.00 90.56 279 ASP A N 1
ATOM 2088 C CA . ASP A 1 279 ? 19.017 8.604 -29.106 1.00 90.56 279 ASP A CA 1
ATOM 2089 C C . ASP A 1 279 ? 17.853 7.643 -28.817 1.00 90.56 279 ASP A C 1
ATOM 2091 O O . ASP A 1 279 ? 16.867 8.008 -28.172 1.00 90.56 279 ASP A O 1
ATOM 2095 N N . ILE A 1 280 ? 17.978 6.392 -29.256 1.00 93.69 280 ILE A N 1
ATOM 2096 C CA . ILE A 1 280 ? 16.948 5.369 -29.050 1.00 93.69 280 ILE A CA 1
ATOM 2097 C C . ILE A 1 280 ? 16.620 5.132 -27.561 1.00 93.69 280 ILE A C 1
ATOM 2099 O O . ILE A 1 280 ? 15.467 4.879 -27.214 1.00 93.69 280 ILE A O 1
ATOM 2103 N N . ALA A 1 281 ? 17.580 5.298 -26.641 1.00 92.69 281 ALA A N 1
ATOM 2104 C CA . ALA A 1 281 ? 17.300 5.223 -25.204 1.00 92.69 281 ALA A CA 1
ATOM 2105 C C . ALA A 1 281 ? 16.396 6.377 -24.738 1.00 92.69 281 ALA A C 1
ATOM 2107 O O . ALA A 1 281 ? 15.488 6.167 -23.925 1.00 92.69 281 ALA A O 1
ATOM 2108 N N . ARG A 1 282 ? 16.615 7.591 -25.265 1.00 93.88 282 ARG A N 1
ATOM 2109 C CA . ARG A 1 282 ? 15.746 8.759 -25.038 1.00 93.88 282 ARG A CA 1
ATOM 2110 C C . ARG A 1 282 ? 14.358 8.555 -25.645 1.00 93.88 282 ARG A C 1
ATOM 2112 O O . ARG A 1 282 ? 13.376 8.923 -25.012 1.00 93.88 282 ARG A O 1
ATOM 2119 N N . GLU A 1 283 ? 14.264 7.938 -26.821 1.00 96.25 283 GLU A N 1
ATOM 2120 C CA . GLU A 1 283 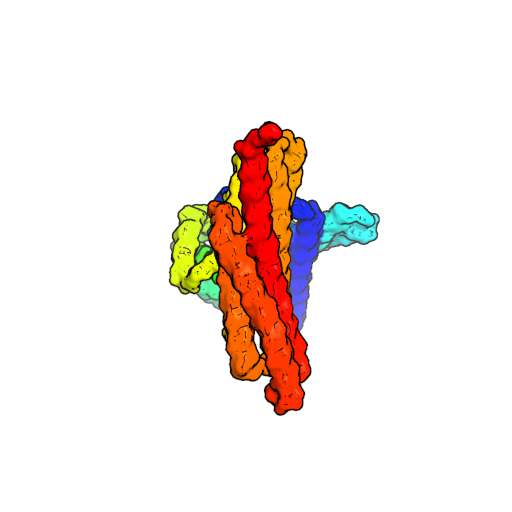? 12.988 7.582 -27.460 1.00 96.25 283 GLU A CA 1
ATOM 2121 C C . GLU A 1 283 ? 12.170 6.622 -26.594 1.00 96.25 283 GLU A C 1
ATOM 2123 O O . GLU A 1 283 ? 10.994 6.873 -26.338 1.00 96.25 283 GLU A O 1
ATOM 2128 N N . ILE A 1 284 ? 12.802 5.583 -26.044 1.00 96.88 284 ILE A N 1
ATOM 2129 C CA . ILE A 1 284 ? 12.160 4.663 -25.095 1.00 96.88 284 ILE A CA 1
ATOM 2130 C C . ILE A 1 284 ? 11.708 5.413 -23.828 1.00 96.88 284 ILE A C 1
ATOM 2132 O O . ILE A 1 284 ? 10.601 5.187 -23.335 1.00 96.88 284 ILE A O 1
ATOM 2136 N N . ALA A 1 285 ? 12.504 6.362 -23.322 1.00 96.06 285 ALA A N 1
ATOM 2137 C CA . ALA A 1 285 ? 12.104 7.193 -22.184 1.00 96.06 285 ALA A CA 1
ATOM 2138 C C . ALA A 1 285 ? 10.914 8.115 -22.514 1.00 96.06 285 ALA A C 1
ATOM 2140 O O . ALA A 1 285 ? 9.984 8.222 -21.710 1.00 96.06 285 ALA A O 1
ATOM 2141 N N . TYR A 1 286 ? 10.889 8.731 -23.702 1.00 97.06 286 TYR A N 1
ATOM 2142 C CA . TYR A 1 286 ? 9.743 9.506 -24.183 1.00 97.06 286 TYR A CA 1
ATOM 2143 C C . TYR A 1 286 ? 8.498 8.639 -24.317 1.00 97.06 286 TYR A C 1
ATOM 2145 O O . TYR A 1 286 ? 7.435 9.050 -23.859 1.00 97.06 286 TYR A O 1
ATOM 2153 N N . ALA A 1 287 ? 8.624 7.432 -24.869 1.00 97.25 287 ALA A N 1
ATOM 2154 C CA . ALA A 1 287 ? 7.525 6.481 -24.970 1.00 97.25 287 ALA A CA 1
ATOM 2155 C C . ALA A 1 287 ? 6.965 6.116 -23.591 1.00 97.25 287 ALA A C 1
ATOM 2157 O O . ALA A 1 287 ? 5.752 6.140 -23.392 1.00 97.25 287 ALA A O 1
ATOM 2158 N N . HIS A 1 288 ? 7.839 5.850 -22.616 1.00 96.88 288 HIS A N 1
ATOM 2159 C CA . HIS A 1 288 ? 7.438 5.538 -21.246 1.00 96.88 288 HIS A CA 1
ATOM 2160 C C . HIS A 1 288 ? 6.740 6.717 -20.552 1.00 96.88 288 HIS A C 1
ATOM 2162 O O . HIS A 1 288 ? 5.717 6.542 -19.883 1.00 96.88 288 HIS A O 1
ATOM 2168 N N . GLY A 1 289 ? 7.283 7.925 -20.733 1.00 96.44 289 GLY A N 1
ATOM 2169 C CA . GLY A 1 289 ? 6.702 9.173 -20.249 1.00 96.44 289 GLY A CA 1
ATOM 2170 C C . GLY A 1 289 ? 5.327 9.446 -20.855 1.00 96.44 289 GLY A C 1
ATOM 2171 O O . GLY A 1 289 ? 4.380 9.740 -20.124 1.00 96.44 289 GLY A O 1
ATOM 2172 N N . LEU A 1 290 ? 5.209 9.301 -22.177 1.00 97.00 290 LEU A N 1
ATOM 2173 C CA . LEU A 1 290 ? 3.969 9.470 -22.928 1.00 97.00 290 LEU A CA 1
ATOM 2174 C C . LEU A 1 290 ? 2.920 8.450 -22.484 1.00 97.00 290 LEU A C 1
ATOM 2176 O O . LEU A 1 290 ? 1.802 8.852 -22.164 1.00 97.00 290 LEU A O 1
ATOM 2180 N N . PHE A 1 291 ? 3.298 7.169 -22.396 1.00 96.81 291 PHE A N 1
ATOM 2181 C CA . PHE A 1 291 ? 2.445 6.087 -21.910 1.00 96.81 291 PHE A CA 1
ATOM 2182 C C . PHE A 1 291 ? 1.835 6.440 -20.559 1.00 96.81 291 PHE A C 1
ATOM 2184 O O . PHE A 1 291 ? 0.623 6.593 -20.450 1.00 96.81 291 PHE A O 1
ATOM 2191 N N . ASN A 1 292 ? 2.663 6.656 -19.536 1.00 96.62 292 ASN A N 1
ATOM 2192 C CA . ASN A 1 292 ? 2.159 6.874 -18.185 1.00 96.62 292 ASN A CA 1
ATOM 2193 C C . ASN A 1 292 ? 1.394 8.196 -18.042 1.00 96.62 292 ASN A C 1
ATOM 2195 O O . ASN A 1 292 ? 0.347 8.226 -17.399 1.00 96.62 292 ASN A O 1
ATOM 2199 N N . SER A 1 293 ? 1.866 9.281 -18.663 1.00 96.88 293 SER A N 1
ATOM 2200 C CA . SER A 1 293 ? 1.217 10.594 -18.544 1.00 96.88 293 SER A CA 1
ATOM 2201 C C . SER A 1 293 ? -0.158 10.606 -19.201 1.00 96.88 293 SER A C 1
ATOM 2203 O O . SER A 1 293 ? -1.141 11.005 -18.578 1.00 96.88 293 SER A O 1
ATOM 2205 N N . VAL A 1 294 ? -0.255 10.133 -20.445 1.00 96.69 294 VAL A N 1
ATOM 2206 C CA . VAL A 1 294 ? -1.532 10.076 -21.166 1.00 96.69 294 VAL A CA 1
ATOM 2207 C C . VAL A 1 294 ? -2.452 9.039 -20.532 1.00 96.69 294 VAL A C 1
ATOM 2209 O O . VAL A 1 294 ? -3.642 9.303 -20.400 1.00 96.69 294 VAL A O 1
ATOM 2212 N N . ASN A 1 295 ? -1.925 7.901 -20.070 1.00 96.38 295 ASN A N 1
ATOM 2213 C CA . ASN A 1 295 ? -2.737 6.890 -19.402 1.00 96.38 295 ASN A CA 1
ATOM 2214 C C . ASN A 1 295 ? -3.389 7.436 -18.120 1.00 96.38 295 ASN A C 1
ATOM 2216 O O . ASN A 1 295 ? -4.593 7.271 -17.922 1.00 96.38 295 ASN A O 1
ATOM 2220 N N . VAL A 1 296 ? -2.630 8.165 -17.292 1.00 96.88 296 VAL A N 1
ATOM 2221 C CA . VAL A 1 296 ? -3.187 8.876 -16.131 1.00 96.88 296 VAL A CA 1
ATOM 2222 C C . VAL A 1 296 ? -4.218 9.908 -16.579 1.00 96.88 296 VAL A C 1
ATOM 2224 O O . VAL A 1 296 ? -5.325 9.899 -16.056 1.00 96.88 296 VAL A O 1
ATOM 2227 N N . LEU A 1 297 ? -3.916 10.763 -17.560 1.00 96.94 297 LEU A N 1
ATOM 2228 C CA . LEU A 1 297 ? -4.848 11.802 -18.019 1.00 96.94 297 LEU A CA 1
ATOM 2229 C C . LEU A 1 297 ? -6.179 11.233 -18.536 1.00 96.94 297 LEU A C 1
ATOM 2231 O O . LEU A 1 297 ? -7.235 11.783 -18.226 1.00 96.94 297 LEU A O 1
ATOM 2235 N N . LEU A 1 298 ? -6.141 10.134 -19.292 1.00 96.50 298 LEU A N 1
ATOM 2236 C CA . LEU A 1 298 ? -7.331 9.494 -19.855 1.00 96.50 298 LEU A CA 1
ATOM 2237 C C . LEU A 1 298 ? -8.162 8.766 -18.796 1.00 96.50 298 LEU A C 1
ATOM 2239 O O . LEU A 1 298 ? -9.390 8.826 -18.828 1.00 96.50 298 LEU A O 1
ATOM 2243 N N . GLN A 1 299 ? -7.509 8.072 -17.864 1.00 96.94 299 GLN A N 1
ATOM 2244 C CA . GLN A 1 299 ? -8.195 7.237 -16.878 1.00 96.94 299 GLN A CA 1
ATOM 2245 C C . GLN A 1 299 ? -8.520 7.976 -15.566 1.00 96.94 299 GLN A C 1
ATOM 2247 O O . GLN A 1 299 ? -9.356 7.507 -14.795 1.00 96.94 299 GLN A O 1
ATOM 2252 N N . PHE A 1 300 ? -7.928 9.146 -15.304 1.00 96.31 300 PHE A N 1
ATOM 2253 C CA . PHE A 1 300 ? -8.183 9.944 -14.097 1.00 96.31 300 PHE A CA 1
ATOM 2254 C C . PHE A 1 300 ? -9.666 10.323 -13.900 1.00 96.31 300 PHE A C 1
ATOM 2256 O O . PHE A 1 300 ? -10.176 10.157 -12.789 1.00 96.31 300 PHE A O 1
ATOM 2263 N N . PRO A 1 301 ? -10.428 10.750 -14.929 1.00 96.00 301 PRO A N 1
ATOM 2264 C CA . PRO A 1 301 ? -11.866 11.002 -14.778 1.00 96.00 301 PRO A CA 1
ATOM 2265 C C . PRO A 1 301 ? -12.670 9.750 -14.387 1.00 96.00 301 PRO A C 1
ATOM 2267 O O . PRO A 1 301 ? -13.786 9.859 -13.884 1.00 96.00 301 PRO A O 1
ATOM 2270 N N . LEU A 1 302 ? -12.102 8.556 -14.586 1.00 94.94 302 LEU A N 1
ATOM 2271 C CA . LEU A 1 302 ? -12.737 7.270 -14.319 1.00 94.94 302 LEU A CA 1
ATOM 2272 C C . LEU A 1 302 ? -12.457 6.741 -12.904 1.00 94.94 302 LEU A C 1
ATOM 2274 O O . LEU A 1 302 ? -12.862 5.625 -12.598 1.00 94.94 302 LEU A O 1
ATOM 2278 N N . ILE A 1 303 ? -11.821 7.504 -12.005 1.00 92.50 303 ILE A N 1
ATOM 2279 C CA . ILE A 1 303 ? -11.531 7.056 -10.624 1.00 92.50 303 ILE A CA 1
ATOM 2280 C C . ILE A 1 303 ? -12.791 6.546 -9.905 1.00 92.50 303 ILE A C 1
ATOM 2282 O O . ILE A 1 303 ? -12.766 5.485 -9.280 1.00 92.50 303 ILE A O 1
ATOM 2286 N N . ALA A 1 304 ? -13.911 7.267 -10.015 1.00 88.38 304 ALA A N 1
ATOM 2287 C CA . ALA A 1 304 ? -15.176 6.846 -9.410 1.00 88.38 304 ALA A CA 1
ATOM 2288 C C . ALA A 1 304 ? -15.725 5.559 -10.051 1.00 88.38 304 ALA A C 1
ATOM 2290 O O . ALA A 1 304 ? -16.272 4.703 -9.354 1.00 88.38 304 ALA A O 1
ATOM 2291 N N . PHE A 1 305 ? -15.533 5.401 -11.363 1.00 93.06 305 PHE A N 1
ATOM 2292 C CA . PHE A 1 305 ? -15.892 4.186 -12.086 1.00 93.06 305 PHE A CA 1
ATOM 2293 C C . PHE A 1 305 ? -15.034 2.995 -11.641 1.00 93.06 305 PHE A C 1
ATOM 2295 O O . PHE A 1 305 ? -15.597 1.945 -11.344 1.00 93.06 305 PHE A O 1
ATOM 2302 N N . TYR A 1 306 ? -13.713 3.163 -11.503 1.00 92.44 306 TYR A N 1
ATOM 2303 C CA . TYR A 1 306 ? -12.828 2.140 -10.938 1.00 92.44 306 TYR A CA 1
ATOM 2304 C C . TYR A 1 306 ? -13.294 1.717 -9.551 1.00 92.44 306 TYR A C 1
ATOM 2306 O O . TYR A 1 306 ? -13.472 0.527 -9.310 1.00 92.44 306 TYR A O 1
ATOM 2314 N N . ALA A 1 307 ? -13.563 2.679 -8.664 1.00 87.12 307 ALA A N 1
ATOM 2315 C CA . ALA A 1 307 ? -14.041 2.371 -7.323 1.00 87.12 307 ALA A CA 1
ATOM 2316 C C . ALA A 1 307 ? -15.321 1.519 -7.362 1.00 87.12 307 ALA A C 1
ATOM 2318 O O . ALA A 1 307 ? -15.388 0.473 -6.726 1.00 87.12 307 ALA A O 1
ATOM 2319 N N . TYR A 1 308 ? -16.307 1.915 -8.168 1.00 89.56 308 TYR A N 1
ATOM 2320 C CA . TYR A 1 308 ? -17.568 1.188 -8.306 1.00 89.56 308 TYR A CA 1
ATOM 2321 C C . TYR A 1 308 ? -17.406 -0.214 -8.917 1.00 89.56 308 TYR A C 1
ATOM 2323 O O . TYR A 1 308 ? -17.933 -1.199 -8.396 1.00 89.56 308 TYR A O 1
ATOM 2331 N N . PHE A 1 309 ? -16.688 -0.312 -10.036 1.00 93.19 309 PHE A N 1
ATOM 2332 C CA . PHE A 1 309 ? -16.523 -1.549 -10.794 1.00 93.19 309 PHE A CA 1
ATOM 2333 C C . PHE A 1 309 ? -15.757 -2.606 -9.993 1.00 93.19 309 PHE A C 1
ATOM 2335 O O . PHE A 1 309 ? -16.138 -3.775 -9.962 1.00 93.19 309 PHE A O 1
ATOM 2342 N N . ILE A 1 310 ? -14.719 -2.186 -9.276 1.00 93.81 310 ILE A N 1
ATOM 2343 C CA . ILE A 1 310 ? -13.860 -3.081 -8.501 1.00 93.81 310 ILE A CA 1
ATOM 2344 C C . ILE A 1 310 ? -14.570 -3.584 -7.248 1.00 93.81 310 ILE A C 1
ATOM 2346 O O . ILE A 1 310 ? -14.484 -4.774 -6.943 1.00 93.81 310 ILE A O 1
ATOM 2350 N N . THR A 1 311 ? -15.349 -2.731 -6.578 1.00 86.19 311 THR A N 1
ATOM 2351 C CA . THR A 1 311 ? -16.233 -3.145 -5.476 1.00 86.19 311 THR A CA 1
ATOM 2352 C C . THR A 1 311 ? -17.262 -4.190 -5.929 1.00 86.19 311 THR A C 1
ATOM 2354 O O . THR A 1 311 ? -17.652 -5.051 -5.142 1.00 86.19 311 THR A O 1
ATOM 2357 N N . LYS A 1 312 ? -17.671 -4.184 -7.208 1.00 89.69 312 LYS A N 1
ATOM 2358 C CA . LYS A 1 312 ? -18.540 -5.228 -7.777 1.00 89.69 312 LYS A CA 1
ATOM 2359 C C . LYS A 1 312 ? -17.826 -6.547 -8.077 1.00 89.69 312 LYS A C 1
ATOM 2361 O O . LYS A 1 312 ? -18.468 -7.592 -7.950 1.00 89.69 312 LYS A O 1
ATOM 2366 N N . ILE A 1 313 ? -16.560 -6.505 -8.498 1.00 92.06 313 ILE A N 1
ATOM 2367 C CA . ILE A 1 313 ? -15.752 -7.708 -8.764 1.00 92.06 313 ILE A CA 1
ATOM 2368 C C . ILE A 1 313 ? -15.374 -8.382 -7.447 1.00 92.06 313 ILE A C 1
ATOM 2370 O O . ILE A 1 313 ? -15.647 -9.563 -7.251 1.00 92.06 313 ILE A O 1
ATOM 2374 N N . ILE A 1 314 ? -14.772 -7.625 -6.529 1.00 89.06 314 ILE A N 1
ATOM 2375 C CA . ILE A 1 314 ? -14.397 -8.104 -5.201 1.00 89.06 314 ILE A CA 1
ATOM 2376 C C . ILE A 1 314 ? -15.476 -7.641 -4.221 1.00 89.06 314 ILE A C 1
ATOM 2378 O O . ILE A 1 314 ? -15.365 -6.576 -3.607 1.00 89.06 314 ILE A O 1
ATOM 2382 N N . ARG A 1 315 ? -16.547 -8.435 -4.117 1.00 83.62 315 ARG A N 1
ATOM 2383 C CA . ARG A 1 315 ? -17.684 -8.166 -3.227 1.00 83.62 315 ARG A CA 1
ATOM 2384 C C . ARG A 1 315 ? -17.312 -8.356 -1.758 1.00 83.62 315 ARG A C 1
ATOM 2386 O O . ARG A 1 315 ? -16.471 -9.184 -1.426 1.00 83.62 315 ARG A O 1
ATOM 2393 N N . GLY A 1 316 ? -17.988 -7.598 -0.908 1.00 72.62 316 GLY A N 1
ATOM 2394 C CA . GLY A 1 316 ? -17.850 -7.606 0.544 1.00 72.62 316 GLY A CA 1
ATOM 2395 C C . GLY A 1 316 ? -18.123 -6.208 1.087 1.00 72.62 316 GLY A C 1
ATOM 2396 O O . GLY A 1 316 ? -17.893 -5.215 0.381 1.00 72.62 316 GLY A O 1
ATOM 2397 N N . GLU A 1 317 ? -18.652 -6.142 2.298 1.00 58.09 317 GLU A N 1
ATOM 2398 C CA . GLU A 1 317 ? -18.725 -4.896 3.050 1.00 58.09 317 GLU A CA 1
ATOM 2399 C C . GLU A 1 317 ? -17.302 -4.582 3.508 1.00 58.09 317 GLU A C 1
ATOM 2401 O O . GLU A 1 317 ? -16.609 -5.438 4.059 1.00 58.09 317 GLU A O 1
ATOM 2406 N N . ASP A 1 318 ? -16.813 -3.399 3.136 1.00 53.25 318 ASP A N 1
ATOM 2407 C CA . ASP A 1 318 ? -15.603 -2.900 3.768 1.00 53.25 318 ASP A CA 1
ATOM 2408 C C . ASP A 1 318 ? -15.994 -2.649 5.230 1.00 53.25 318 ASP A C 1
ATOM 2410 O O . ASP A 1 318 ? -16.949 -1.909 5.472 1.00 53.25 318 ASP A O 1
ATOM 2414 N N . ASP A 1 319 ? -15.254 -3.208 6.187 1.00 45.19 319 ASP A N 1
ATOM 2415 C CA . ASP A 1 319 ? -15.201 -2.645 7.536 1.00 45.19 319 ASP A CA 1
ATOM 2416 C C . ASP A 1 319 ? -14.486 -1.284 7.392 1.00 45.19 319 ASP A C 1
ATOM 2418 O O . ASP A 1 319 ? -13.292 -1.155 7.663 1.00 45.19 319 ASP A O 1
ATOM 2422 N N . ILE A 1 320 ? -15.163 -0.284 6.806 1.00 44.75 320 ILE A N 1
ATOM 2423 C CA . ILE A 1 320 ? -14.673 1.095 6.744 1.00 44.75 320 ILE A CA 1
ATOM 2424 C C . ILE A 1 320 ? -14.839 1.624 8.155 1.00 44.75 320 ILE A C 1
ATOM 2426 O O . ILE A 1 320 ? -15.838 2.260 8.477 1.00 44.75 320 ILE A O 1
ATOM 2430 N N . ILE A 1 321 ? -13.880 1.320 9.015 1.00 49.09 321 ILE A N 1
ATOM 2431 C CA . ILE A 1 321 ? -13.788 2.020 10.278 1.00 49.09 321 ILE A CA 1
ATOM 2432 C C . ILE A 1 321 ? -13.158 3.369 9.921 1.00 49.09 321 ILE A C 1
ATOM 2434 O O . ILE A 1 321 ? -11.987 3.452 9.547 1.00 49.09 321 ILE A O 1
ATOM 2438 N N . GLU A 1 322 ? -13.987 4.412 9.846 1.00 51.53 322 GLU A N 1
ATOM 2439 C CA . GLU A 1 322 ? -13.513 5.771 9.597 1.00 51.53 322 GLU A CA 1
ATOM 2440 C C . GLU A 1 322 ? -12.583 6.173 10.749 1.00 51.53 322 GLU A C 1
ATOM 2442 O O . GLU A 1 322 ? -13.021 6.300 11.884 1.00 51.53 322 GLU A O 1
ATOM 2447 N N . HIS A 1 323 ? -11.287 6.327 10.464 1.00 53.91 323 HIS A N 1
ATOM 2448 C CA . HIS A 1 323 ? -10.315 6.774 11.460 1.00 53.91 323 HIS A CA 1
ATOM 2449 C C . HIS A 1 323 ? -10.489 8.265 11.776 1.00 53.91 323 HIS A C 1
ATOM 2451 O O . HIS A 1 323 ? -10.534 9.099 10.863 1.00 53.91 323 HIS A O 1
ATOM 2457 N N . GLY A 1 324 ? -10.446 8.582 13.070 1.00 59.78 324 GLY A N 1
ATOM 2458 C CA . GLY A 1 324 ? -10.447 9.939 13.610 1.00 59.78 324 GLY A CA 1
ATOM 2459 C C . GLY A 1 324 ? -11.827 10.409 14.081 1.00 59.78 324 GLY A C 1
ATOM 2460 O O . GLY A 1 324 ? -12.840 9.812 13.722 1.00 59.78 324 GLY A O 1
ATOM 2461 N N . PRO A 1 325 ? -11.869 11.488 14.881 1.00 68.88 325 PRO A N 1
ATOM 2462 C CA . PRO A 1 325 ? -13.100 11.924 15.512 1.00 68.88 325 PRO A CA 1
ATOM 2463 C C . PRO A 1 325 ? -14.123 12.434 14.495 1.00 68.88 325 PRO A C 1
ATOM 2465 O O . PRO A 1 325 ? -13.785 13.206 13.591 1.00 68.88 325 PRO A O 1
ATOM 2468 N N . GLN A 1 326 ? -15.384 12.042 14.663 1.00 78.06 326 GLN A N 1
ATOM 2469 C CA . GLN A 1 326 ? -16.466 12.400 13.736 1.00 78.06 326 GLN A CA 1
ATOM 2470 C C . GLN A 1 326 ? -17.204 13.682 14.146 1.00 78.06 326 GLN A C 1
ATOM 2472 O O . GLN A 1 326 ? -17.675 14.439 13.293 1.00 78.06 326 GLN A O 1
ATOM 2477 N N . HIS A 1 327 ? -17.289 13.946 15.448 1.00 76.75 327 HIS A N 1
ATOM 2478 C CA . HIS A 1 327 ? -18.105 15.006 16.035 1.00 76.75 327 HIS A CA 1
ATOM 2479 C C . HIS A 1 327 ? -17.273 16.139 16.645 1.00 76.75 327 HIS A C 1
ATOM 2481 O O . HIS A 1 327 ? -17.811 17.229 16.858 1.00 76.75 327 HIS A O 1
ATOM 2487 N N . LEU A 1 328 ? -15.980 15.923 16.923 1.00 83.12 328 LEU A N 1
ATOM 2488 C CA . LEU A 1 328 ? -15.131 16.938 17.553 1.00 83.12 328 LEU A CA 1
ATOM 2489 C C . LEU A 1 328 ? -14.861 18.115 16.605 1.00 83.12 328 LEU A C 1
ATOM 2491 O O . LEU A 1 328 ? -14.261 17.977 15.540 1.00 83.12 328 LEU A O 1
ATOM 2495 N N . GLU A 1 329 ? -15.251 19.315 17.037 1.00 81.69 329 GLU A N 1
ATOM 2496 C CA . GLU A 1 329 ? -15.041 20.558 16.293 1.00 81.69 329 GLU A CA 1
ATOM 2497 C C . GLU A 1 329 ? -14.127 21.510 17.089 1.00 81.69 329 GLU A C 1
ATOM 2499 O O . GLU A 1 329 ? -14.574 22.137 18.060 1.00 81.69 329 GLU A O 1
ATOM 2504 N N . PRO A 1 330 ? -12.852 21.699 16.685 1.00 79.94 330 PRO A N 1
ATOM 2505 C CA . PRO A 1 330 ? -11.909 22.575 17.393 1.00 79.94 330 PRO A CA 1
ATOM 2506 C C . PRO A 1 330 ? -12.372 24.034 17.507 1.00 79.94 330 PRO A C 1
ATOM 2508 O O . PRO A 1 330 ? -12.019 24.745 18.448 1.00 79.94 330 PRO A O 1
ATOM 2511 N N . ALA A 1 331 ? -13.192 24.500 16.559 1.00 79.00 331 ALA A N 1
ATOM 2512 C CA . ALA A 1 331 ? -13.738 25.855 16.571 1.00 79.00 331 ALA A CA 1
ATOM 2513 C C . ALA A 1 331 ? -14.691 26.108 17.757 1.00 79.00 331 ALA A C 1
ATOM 2515 O O . ALA A 1 331 ? -14.794 27.250 18.217 1.00 79.00 331 ALA A O 1
ATOM 2516 N N . LEU A 1 332 ? -15.344 25.058 18.273 1.00 82.50 332 LEU A N 1
ATOM 2517 C CA . LEU A 1 332 ? -16.342 25.148 19.341 1.00 82.50 332 LEU A CA 1
ATOM 2518 C C . LEU A 1 332 ? -15.741 25.162 20.752 1.00 82.50 332 LEU A C 1
ATOM 2520 O O . LEU A 1 332 ? -16.450 25.518 21.684 1.00 82.50 332 LEU A O 1
ATOM 2524 N N . ILE A 1 333 ? -14.436 24.910 20.930 1.00 84.31 333 ILE A N 1
ATOM 2525 C CA . ILE A 1 333 ? -13.755 24.896 22.250 1.00 84.31 333 ILE A CA 1
ATOM 2526 C C . ILE A 1 333 ? -13.958 26.209 23.033 1.00 84.31 333 ILE A C 1
ATOM 2528 O O . ILE A 1 333 ? -13.927 26.245 24.261 1.00 84.31 333 ILE A O 1
ATOM 2532 N N . LYS A 1 334 ? -14.190 27.326 22.333 1.00 82.88 334 LYS A N 1
ATOM 2533 C CA . LYS A 1 334 ? -14.473 28.631 22.957 1.00 82.88 334 LYS A CA 1
ATOM 2534 C C . LYS A 1 334 ? -15.872 28.724 23.583 1.00 82.88 334 LYS A C 1
ATOM 2536 O O . LYS A 1 334 ? -16.144 29.707 24.266 1.00 82.88 334 LYS A O 1
ATOM 2541 N N . GLN A 1 335 ? -16.742 27.750 23.335 1.00 87.12 335 GLN A N 1
ATOM 2542 C CA . GLN A 1 335 ? -18.124 27.681 23.798 1.00 87.12 335 GLN A CA 1
ATOM 2543 C C . GLN A 1 335 ? -18.343 26.354 24.555 1.00 87.12 335 GLN A C 1
ATOM 2545 O O . GLN A 1 335 ? -18.805 25.383 23.954 1.00 87.12 335 GLN A O 1
ATOM 2550 N N . PRO A 1 336 ? -18.030 26.296 25.867 1.00 85.88 336 PRO A N 1
ATOM 2551 C CA . PRO A 1 336 ? -17.985 25.045 26.633 1.00 85.88 336 PRO A CA 1
ATOM 2552 C C . PRO A 1 336 ? -19.247 24.182 26.540 1.00 85.88 336 PRO A C 1
ATOM 2554 O O . PRO A 1 336 ? -19.136 22.977 26.381 1.00 85.88 336 PRO A O 1
ATOM 2557 N N . SER A 1 337 ? -20.442 24.782 26.553 1.00 86.81 337 SER A N 1
ATOM 2558 C CA . SER A 1 337 ? -21.705 24.033 26.439 1.00 86.81 337 SER A CA 1
ATOM 2559 C C . SER A 1 337 ? -21.815 23.235 25.131 1.00 86.81 337 SER A C 1
ATOM 2561 O O . SER A 1 337 ? -22.113 22.047 25.173 1.00 86.81 337 SER A O 1
ATOM 2563 N N . PHE A 1 338 ? -21.519 23.849 23.980 1.00 87.94 338 PHE A N 1
ATOM 2564 C CA . PHE A 1 338 ? -21.562 23.151 22.688 1.00 87.94 338 PHE A CA 1
ATOM 2565 C C . PHE A 1 338 ? -20.401 22.167 22.527 1.00 87.94 338 PHE A C 1
ATOM 2567 O O . PHE A 1 338 ? -20.572 21.106 21.933 1.00 87.94 338 PHE A O 1
ATOM 2574 N N . ALA A 1 339 ? -19.224 22.509 23.056 1.00 89.25 339 ALA A N 1
ATOM 2575 C CA . ALA A 1 339 ? -18.057 21.635 23.011 1.00 89.25 339 ALA A CA 1
ATOM 2576 C C . ALA A 1 339 ? -18.275 20.345 23.819 1.00 89.25 339 ALA A C 1
ATOM 2578 O O . ALA A 1 339 ? -17.964 19.267 23.323 1.00 89.25 339 ALA A O 1
ATOM 2579 N N . LEU A 1 340 ? -18.849 20.441 25.024 1.00 91.44 340 LEU A N 1
ATOM 2580 C CA . LEU A 1 340 ? -19.163 19.280 25.865 1.00 91.44 340 LEU A CA 1
ATOM 2581 C C . LEU A 1 340 ? -20.223 18.378 25.224 1.00 91.44 340 LEU A C 1
ATOM 2583 O O . LEU A 1 340 ? -20.083 17.162 25.259 1.00 91.44 340 LEU A O 1
ATOM 2587 N N . GLU A 1 341 ? -21.227 18.959 24.566 1.00 89.25 341 GLU A N 1
ATOM 2588 C CA . GLU A 1 341 ? -22.239 18.188 23.835 1.00 89.25 341 GLU A CA 1
ATOM 2589 C C . GLU A 1 341 ? -21.627 17.391 22.672 1.00 89.25 341 GLU A C 1
ATOM 2591 O O . GLU A 1 341 ? -21.885 16.200 22.507 1.00 89.25 341 GLU A O 1
ATOM 2596 N N . LYS A 1 342 ? -20.753 18.027 21.882 1.00 89.88 342 LYS A N 1
ATOM 2597 C CA . LYS A 1 342 ? -20.013 17.346 20.809 1.00 89.88 342 LYS A CA 1
ATOM 2598 C C . LYS A 1 342 ? -19.066 16.279 21.346 1.00 89.88 342 LYS A C 1
ATOM 2600 O O . LYS A 1 342 ? -18.977 15.210 20.750 1.00 89.88 342 LYS A O 1
ATOM 2605 N N . ALA A 1 343 ? -18.398 16.554 22.465 1.00 92.69 343 ALA A N 1
ATOM 2606 C CA . ALA A 1 343 ? -17.559 15.572 23.133 1.00 92.69 343 ALA A CA 1
ATOM 2607 C C . ALA A 1 343 ? -18.388 14.358 23.564 1.00 92.69 343 ALA A C 1
ATOM 2609 O O . ALA A 1 343 ? -17.988 13.244 23.262 1.00 92.69 343 ALA A O 1
ATOM 2610 N N . ARG A 1 344 ? -19.576 14.548 24.155 1.00 92.12 344 ARG A N 1
ATOM 2611 C CA . ARG A 1 344 ? -20.485 13.449 24.520 1.00 92.12 344 ARG A CA 1
ATOM 2612 C C . ARG A 1 344 ? -20.846 12.562 23.329 1.00 92.12 344 ARG A C 1
ATOM 2614 O O . ARG A 1 344 ? -20.745 11.345 23.446 1.00 92.12 344 ARG A O 1
ATOM 2621 N N . HIS A 1 345 ? -21.219 13.144 22.188 1.00 91.56 345 HIS A N 1
ATOM 2622 C CA . HIS A 1 345 ? -21.480 12.363 20.971 1.00 91.56 345 HIS A CA 1
ATOM 2623 C C . HIS A 1 345 ? -20.260 11.547 20.529 1.00 91.56 345 HIS A C 1
ATOM 2625 O O . HIS A 1 345 ? -20.412 10.406 20.100 1.00 91.56 345 HIS A O 1
ATOM 2631 N N . GLU A 1 346 ? -19.054 12.098 20.676 1.00 93.38 346 GLU A N 1
ATOM 2632 C CA . GLU A 1 346 ? -17.826 11.365 20.374 1.00 93.38 346 GLU A CA 1
ATOM 2633 C C . GLU A 1 346 ? -17.543 10.239 21.381 1.00 93.38 346 GLU A C 1
ATOM 2635 O O . GLU A 1 346 ? -17.154 9.149 20.974 1.00 93.38 346 GLU A O 1
ATOM 2640 N N . VAL A 1 347 ? -17.804 10.451 22.677 1.00 95.88 347 VAL A N 1
ATOM 2641 C CA . VAL A 1 347 ? -17.703 9.392 23.700 1.00 95.88 347 VAL A CA 1
ATOM 2642 C C . VAL A 1 347 ? -18.672 8.248 23.393 1.00 95.88 347 VAL A C 1
ATOM 2644 O O . VAL A 1 347 ? -18.289 7.084 23.444 1.00 95.88 347 VAL A O 1
ATOM 2647 N N . VAL A 1 348 ? -19.914 8.556 23.007 1.00 94.69 348 VAL A N 1
ATOM 2648 C CA . VAL A 1 348 ? -20.907 7.544 22.597 1.00 94.69 348 VAL A CA 1
ATOM 2649 C C . VAL A 1 348 ? -20.470 6.819 21.319 1.00 94.69 348 VAL A C 1
ATOM 2651 O O . VAL A 1 348 ? -20.648 5.604 21.205 1.00 94.69 348 VAL A O 1
ATOM 2654 N N . HIS A 1 349 ? -19.858 7.529 20.367 1.00 92.75 349 HIS A N 1
ATOM 2655 C CA . HIS A 1 349 ? -19.291 6.922 19.163 1.00 92.75 349 HIS A CA 1
ATOM 2656 C C . HIS A 1 349 ? -18.165 5.931 19.500 1.00 92.75 349 HIS A C 1
ATOM 2658 O O . HIS A 1 349 ? -18.227 4.774 19.079 1.00 92.75 349 HIS A O 1
ATOM 2664 N N . MET A 1 350 ? -17.196 6.344 20.324 1.00 95.25 350 MET A N 1
ATOM 2665 C CA . MET A 1 350 ? -16.130 5.476 20.838 1.00 95.25 350 MET A CA 1
ATOM 2666 C C . MET A 1 350 ? -16.712 4.263 21.578 1.00 95.25 350 MET A C 1
ATOM 2668 O O . MET A 1 350 ? -16.301 3.130 21.337 1.00 95.25 350 MET A O 1
ATOM 2672 N N . GLY A 1 351 ? -17.739 4.476 22.403 1.00 96.06 351 GLY A N 1
ATOM 2673 C CA . GLY A 1 351 ? -18.460 3.413 23.097 1.00 96.06 351 GLY A CA 1
ATOM 2674 C C . GLY A 1 351 ? -19.155 2.427 22.156 1.00 96.06 351 GLY A C 1
ATOM 2675 O O . GLY A 1 351 ? -19.128 1.221 22.382 1.00 96.06 351 GLY A O 1
ATOM 2676 N N . THR A 1 352 ? -19.714 2.903 21.043 1.00 94.56 352 THR A N 1
ATOM 2677 C CA . THR A 1 352 ? -20.314 2.035 20.017 1.00 94.56 352 THR A CA 1
ATOM 2678 C C . THR A 1 352 ? -19.259 1.146 19.355 1.00 94.56 352 THR A C 1
ATOM 2680 O O . THR A 1 352 ? -19.501 -0.044 19.153 1.00 94.56 352 THR A O 1
ATOM 2683 N N . LEU A 1 353 ? -18.065 1.684 19.082 1.00 92.75 353 LEU A N 1
ATOM 2684 C CA . LEU A 1 353 ? -16.938 0.896 18.576 1.00 92.75 353 LEU A CA 1
ATOM 2685 C C . LEU A 1 353 ? -16.462 -0.137 19.604 1.00 92.75 353 LEU A C 1
ATOM 2687 O O . LEU A 1 353 ? -16.233 -1.285 19.227 1.00 92.75 353 LEU A O 1
ATOM 2691 N N . ALA A 1 354 ? -16.381 0.230 20.886 1.00 96.06 354 ALA A N 1
ATOM 2692 C CA . ALA A 1 354 ? -16.064 -0.701 21.970 1.00 96.06 354 ALA A CA 1
ATOM 2693 C C . ALA A 1 354 ? -17.112 -1.818 22.089 1.00 96.06 354 ALA A C 1
ATOM 2695 O O . ALA A 1 354 ? -16.756 -2.983 22.225 1.00 96.06 354 ALA A O 1
ATOM 2696 N N . LYS A 1 355 ? -18.403 -1.510 21.918 1.00 95.31 355 LYS A N 1
ATOM 2697 C CA . LYS A 1 355 ? -19.480 -2.513 21.8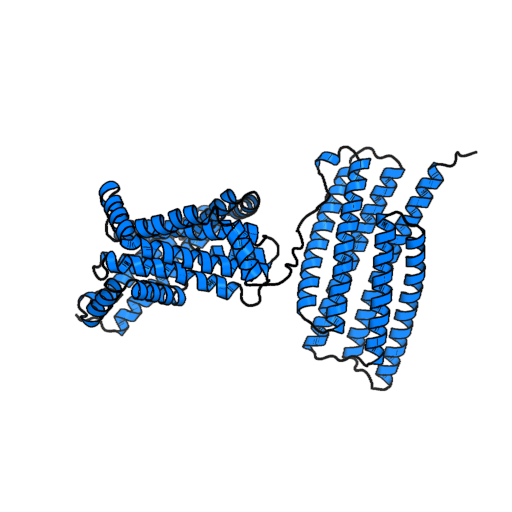99 1.00 95.31 355 LYS A CA 1
ATOM 2698 C C . LYS A 1 355 ? -19.319 -3.502 20.745 1.00 95.31 355 LYS A C 1
ATOM 2700 O O . LYS A 1 355 ? -19.496 -4.706 20.925 1.00 95.31 355 LYS A O 1
ATOM 2705 N N . GLU A 1 356 ? -18.995 -3.012 19.552 1.00 92.56 356 GLU A N 1
ATOM 2706 C CA . GLU A 1 356 ? -18.666 -3.885 18.423 1.00 92.56 356 GLU A CA 1
ATOM 2707 C C . GLU A 1 356 ? -17.407 -4.711 18.717 1.00 92.56 356 GLU A C 1
ATOM 2709 O O . GLU A 1 356 ? -17.337 -5.878 18.334 1.00 92.56 356 GLU A O 1
ATOM 2714 N N . ASN A 1 357 ? -16.438 -4.141 19.438 1.00 93.56 357 ASN A N 1
ATOM 2715 C CA . ASN A 1 357 ? -15.223 -4.833 19.851 1.00 93.56 357 ASN A CA 1
ATOM 2716 C C . ASN A 1 357 ? -15.515 -6.000 20.810 1.00 93.56 357 ASN A C 1
ATOM 2718 O O . ASN A 1 357 ? -15.015 -7.103 20.584 1.00 93.56 357 ASN A O 1
ATOM 2722 N N . VAL A 1 358 ? -16.403 -5.792 21.794 1.00 94.75 358 VAL A N 1
ATOM 2723 C CA . VAL A 1 358 ? -16.934 -6.842 22.687 1.00 94.75 358 VAL A CA 1
ATOM 2724 C C . VAL A 1 358 ? -17.596 -7.948 21.869 1.00 94.75 358 VAL A C 1
ATOM 2726 O O . VAL A 1 358 ? -17.350 -9.130 22.097 1.00 94.75 358 VAL A O 1
ATOM 2729 N N . PHE A 1 359 ? -18.400 -7.596 20.864 1.00 92.44 359 PHE A N 1
ATOM 2730 C CA . PHE A 1 359 ? -19.038 -8.585 19.995 1.00 92.44 359 PHE A CA 1
ATOM 2731 C C . PHE A 1 359 ? -18.025 -9.400 19.175 1.00 92.44 359 PHE A C 1
ATOM 2733 O O . PHE A 1 359 ? -18.180 -10.614 19.049 1.00 92.44 359 PHE A O 1
ATOM 2740 N N . HIS A 1 360 ? -16.995 -8.774 18.602 1.00 91.38 360 HIS A N 1
ATOM 2741 C CA . HIS A 1 360 ? -15.991 -9.484 17.803 1.00 91.38 360 HIS A CA 1
ATOM 2742 C C . HIS A 1 360 ? -15.080 -10.369 18.663 1.00 91.38 360 HIS A C 1
ATOM 2744 O O . HIS A 1 360 ? -14.871 -11.534 18.317 1.00 91.38 360 HIS A O 1
ATOM 2750 N N . SER A 1 361 ? -14.609 -9.874 19.812 1.00 93.38 361 SER A N 1
ATOM 2751 C CA . SER A 1 361 ? -13.723 -10.632 20.707 1.00 93.38 361 SER A CA 1
ATOM 2752 C C . SER A 1 361 ? -14.427 -11.877 21.258 1.00 93.38 361 SER A C 1
ATOM 2754 O O . SER A 1 361 ? -13.875 -12.979 21.252 1.00 93.38 361 SER A O 1
ATOM 2756 N N . THR A 1 362 ? -15.701 -11.743 21.626 1.00 91.00 362 THR A N 1
ATOM 2757 C CA . THR A 1 362 ? -16.526 -12.858 22.109 1.00 91.00 362 THR A CA 1
ATOM 2758 C C . THR A 1 362 ? -16.982 -13.802 20.990 1.00 91.00 362 THR A C 1
ATOM 2760 O O . THR A 1 362 ? -17.064 -15.012 21.196 1.00 91.00 362 THR A O 1
ATOM 2763 N N . ASN A 1 363 ? -17.211 -13.319 19.763 1.00 88.81 363 ASN A N 1
ATOM 2764 C CA . ASN A 1 363 ? -17.460 -14.210 18.623 1.00 88.81 363 ASN A CA 1
ATOM 2765 C C . ASN A 1 363 ? -16.228 -15.014 18.225 1.00 88.81 363 ASN A C 1
ATOM 2767 O O . ASN A 1 363 ? -16.378 -16.173 17.836 1.00 88.81 363 ASN A O 1
ATOM 2771 N N . MET A 1 364 ? -15.033 -14.425 18.300 1.00 90.38 364 MET A N 1
ATOM 2772 C CA . MET A 1 364 ? -13.788 -15.150 18.065 1.00 90.38 364 MET A CA 1
ATOM 2773 C C . MET A 1 364 ? -13.676 -16.333 19.025 1.00 90.38 364 MET A C 1
ATOM 2775 O O . MET A 1 364 ? -13.357 -17.438 18.588 1.00 90.38 364 MET A O 1
ATOM 2779 N N . LEU A 1 365 ? -14.015 -16.118 20.297 1.00 85.88 365 LEU A N 1
ATOM 2780 C CA . LEU A 1 365 ? -14.042 -17.165 21.309 1.00 85.88 365 LEU A CA 1
ATOM 2781 C C . LEU A 1 365 ? -14.974 -18.324 20.924 1.00 85.88 365 LEU A C 1
ATOM 2783 O O . LEU A 1 365 ? -14.564 -19.484 20.942 1.00 85.88 365 LEU A O 1
ATOM 2787 N N . ILE A 1 366 ? -16.225 -18.009 20.574 1.00 85.12 366 ILE A N 1
ATOM 2788 C CA . ILE A 1 366 ? -17.273 -19.012 20.324 1.00 85.12 366 ILE A CA 1
ATOM 2789 C C . ILE A 1 366 ? -17.051 -19.729 18.984 1.00 85.12 366 ILE A C 1
ATOM 2791 O O . ILE A 1 366 ? -17.187 -20.948 18.887 1.00 85.12 366 ILE A O 1
ATOM 2795 N N . LYS A 1 367 ? -16.728 -18.977 17.926 1.00 85.00 367 LYS A N 1
ATOM 2796 C CA . LYS A 1 367 ? -16.655 -19.488 16.546 1.00 85.00 367 LYS A CA 1
ATOM 2797 C C . LYS A 1 367 ? -15.259 -19.937 16.132 1.00 85.00 367 LYS A C 1
ATOM 2799 O O . LYS A 1 367 ? -15.137 -20.572 15.087 1.00 85.00 367 LYS A O 1
ATOM 2804 N N . GLN A 1 368 ? -14.228 -19.593 16.906 1.00 82.75 368 GLN A N 1
ATOM 2805 C CA . GLN A 1 368 ? -12.822 -19.829 16.569 1.00 82.75 368 GLN A CA 1
ATOM 2806 C C . GLN A 1 368 ? -12.452 -19.290 15.172 1.00 82.75 368 GLN A C 1
ATOM 2808 O O . GLN A 1 368 ? -11.731 -19.942 14.415 1.00 82.75 368 GLN A O 1
ATOM 2813 N N . ASP A 1 369 ? -12.972 -18.110 14.804 1.00 83.00 369 ASP A N 1
ATOM 2814 C CA . ASP A 1 369 ? -12.671 -17.444 13.529 1.00 83.00 369 ASP A CA 1
ATOM 2815 C C . ASP A 1 369 ? -11.579 -16.372 13.723 1.00 83.00 369 ASP A C 1
ATOM 2817 O O . ASP A 1 369 ? -11.861 -15.321 14.306 1.00 83.00 369 ASP A O 1
ATOM 2821 N N . PRO A 1 370 ? -10.349 -16.569 13.201 1.00 79.00 370 PRO A N 1
ATOM 2822 C CA . PRO A 1 370 ? -9.262 -15.592 13.315 1.00 79.00 370 PRO A CA 1
ATOM 2823 C C . PRO A 1 370 ? -9.585 -14.219 12.714 1.00 79.00 370 PRO A C 1
ATOM 2825 O O . PRO A 1 370 ? -8.959 -13.223 13.070 1.00 79.00 370 PRO A O 1
ATOM 2828 N N . LYS A 1 371 ? -10.549 -14.141 11.786 1.00 80.00 371 LYS A N 1
ATOM 2829 C CA . LYS A 1 371 ? -10.956 -12.861 11.189 1.00 80.00 371 LYS A CA 1
ATOM 2830 C C . LYS A 1 371 ? -11.609 -11.933 12.202 1.00 80.00 371 LYS A C 1
ATOM 2832 O O . LYS A 1 371 ? -11.475 -10.720 12.071 1.00 80.00 371 LYS A O 1
ATOM 2837 N N . GLU A 1 372 ? -12.310 -12.493 13.183 1.00 85.38 372 GLU A N 1
ATOM 2838 C CA . GLU A 1 372 ? -12.914 -11.714 14.261 1.00 85.38 372 GLU A CA 1
ATOM 2839 C C . GLU A 1 372 ? -11.823 -11.119 15.164 1.00 85.38 372 GLU A C 1
ATOM 2841 O O . GLU A 1 372 ? -11.919 -9.951 15.519 1.00 85.38 372 GLU A O 1
ATOM 2846 N N . GLY A 1 373 ? -10.719 -11.840 15.396 1.00 83.31 373 GLY A N 1
ATOM 2847 C CA . GLY A 1 373 ? -9.547 -11.301 16.099 1.00 83.31 373 GLY A CA 1
ATOM 2848 C C . GLY A 1 373 ? -8.884 -10.132 15.370 1.00 83.31 373 GLY A C 1
ATOM 2849 O O . GLY A 1 373 ? -8.644 -9.081 15.958 1.00 83.31 373 GLY A O 1
ATOM 2850 N N . GLU A 1 374 ? -8.676 -10.236 14.050 1.00 77.88 374 GLU A N 1
ATOM 2851 C CA . GLU A 1 374 ? -8.167 -9.087 13.282 1.00 77.88 374 GLU A CA 1
ATOM 2852 C C . GLU A 1 374 ? -9.090 -7.862 13.365 1.00 77.88 374 GLU A C 1
ATOM 2854 O O . GLU A 1 374 ? -8.612 -6.725 13.368 1.00 77.88 374 GLU A O 1
ATOM 2859 N N . ARG A 1 375 ? -10.411 -8.077 13.407 1.00 81.25 375 ARG A N 1
ATOM 2860 C CA . ARG A 1 375 ? -11.390 -6.996 13.589 1.00 81.25 375 ARG A CA 1
ATOM 2861 C C . ARG A 1 375 ? -11.285 -6.384 14.975 1.00 81.25 375 ARG A C 1
ATOM 2863 O O . ARG A 1 375 ? -11.304 -5.157 15.063 1.00 81.25 375 ARG A O 1
ATOM 2870 N N . THR A 1 376 ? -11.127 -7.212 16.007 1.00 87.88 376 THR A N 1
ATOM 2871 C CA . THR A 1 376 ? -10.955 -6.750 17.384 1.00 87.88 376 THR A CA 1
ATOM 2872 C C . THR A 1 376 ? -9.737 -5.844 17.509 1.00 87.88 376 THR A C 1
ATOM 2874 O O . THR A 1 376 ? -9.851 -4.686 17.902 1.00 87.88 376 THR A O 1
ATOM 2877 N N . LYS A 1 377 ? -8.583 -6.317 17.032 1.00 83.06 377 LYS A N 1
ATOM 2878 C CA . LYS A 1 377 ? -7.332 -5.555 17.065 1.00 83.06 377 LYS A CA 1
ATOM 2879 C C . LYS A 1 377 ? -7.417 -4.211 16.336 1.00 83.06 377 LYS A C 1
ATOM 2881 O O . LYS A 1 377 ? -6.953 -3.196 16.839 1.00 83.06 377 LYS A O 1
ATOM 2886 N N . ARG A 1 378 ? -8.029 -4.182 15.145 1.00 77.81 378 ARG A N 1
ATOM 2887 C CA . ARG A 1 378 ? -8.194 -2.929 14.384 1.00 77.81 378 ARG A CA 1
ATOM 2888 C C . ARG A 1 378 ? -9.109 -1.933 15.086 1.00 77.81 378 ARG A C 1
ATOM 2890 O O . ARG A 1 378 ? -8.851 -0.737 15.018 1.00 77.81 378 ARG A O 1
ATOM 2897 N N . LYS A 1 379 ? -10.191 -2.401 15.716 1.00 84.25 379 LYS A N 1
ATOM 2898 C CA . LYS A 1 379 ? -11.084 -1.527 16.489 1.00 84.25 379 LYS A CA 1
ATOM 2899 C C . LYS A 1 379 ? -10.380 -0.978 17.718 1.00 84.25 379 LYS A C 1
ATOM 2901 O O . LYS A 1 379 ? -10.554 0.198 18.008 1.00 84.25 379 LYS A O 1
ATOM 2906 N N . GLU A 1 380 ? -9.548 -1.786 18.362 1.00 88.62 380 GLU A N 1
ATOM 2907 C CA . GLU A 1 380 ? -8.790 -1.362 19.533 1.00 88.62 380 GLU A CA 1
ATOM 2908 C C . GLU A 1 380 ? -7.825 -0.212 19.236 1.00 88.62 380 GLU A C 1
ATOM 2910 O O . GLU A 1 380 ? -7.792 0.785 19.953 1.00 88.62 380 GLU A O 1
ATOM 2915 N N . GLU A 1 381 ? -7.108 -0.272 18.112 1.00 83.38 381 GLU A N 1
ATOM 2916 C CA . GLU A 1 381 ? -6.261 0.845 17.667 1.00 83.38 381 GLU A CA 1
ATOM 2917 C C . GLU A 1 381 ? -7.069 2.148 17.498 1.00 83.38 381 GLU A C 1
ATOM 2919 O O . GLU A 1 381 ? -6.595 3.235 17.827 1.00 83.38 381 GLU A O 1
ATOM 2924 N N . ILE A 1 382 ? -8.316 2.043 17.036 1.00 83.44 382 ILE A N 1
ATOM 2925 C CA . ILE A 1 382 ? -9.195 3.193 16.792 1.00 83.44 382 ILE A CA 1
ATOM 2926 C C . ILE A 1 382 ? -9.785 3.733 18.093 1.00 83.44 382 ILE A C 1
ATOM 2928 O O . ILE A 1 382 ? -9.860 4.948 18.261 1.00 83.44 382 ILE A O 1
ATOM 2932 N N . ILE A 1 383 ? -10.169 2.854 19.020 1.00 92.06 383 ILE A N 1
ATOM 2933 C CA . ILE A 1 383 ? -10.615 3.222 20.370 1.00 92.06 383 ILE A CA 1
ATOM 2934 C C . ILE A 1 383 ? -9.494 3.989 21.084 1.00 92.06 383 ILE A C 1
ATOM 2936 O O . ILE A 1 383 ? -9.743 5.064 21.624 1.00 92.06 383 ILE A O 1
ATOM 2940 N N . ASN A 1 384 ? -8.249 3.515 20.990 1.00 85.69 384 ASN A N 1
ATOM 2941 C CA . ASN A 1 384 ? -7.072 4.183 21.548 1.00 85.69 384 ASN A CA 1
ATOM 2942 C C . ASN A 1 384 ? -6.796 5.566 20.935 1.00 85.69 384 ASN A C 1
ATOM 2944 O O . ASN A 1 384 ? -6.494 6.527 21.653 1.00 85.69 384 ASN A O 1
ATOM 2948 N N . ASP A 1 385 ? -6.908 5.690 19.611 1.00 85.00 385 ASP A N 1
ATOM 2949 C CA . ASP A 1 385 ? -6.762 6.977 18.927 1.00 85.00 385 ASP A CA 1
ATOM 2950 C C . ASP A 1 385 ? -7.875 7.960 19.340 1.00 85.00 385 ASP A C 1
ATOM 2952 O O . ASP A 1 385 ? -7.589 9.119 19.654 1.00 85.00 385 ASP A O 1
ATOM 2956 N N . LEU A 1 386 ? -9.132 7.502 19.400 1.00 89.69 386 LEU A N 1
ATOM 2957 C CA . LEU A 1 386 ? -10.270 8.313 19.846 1.00 89.69 386 LEU A CA 1
ATOM 2958 C C . LEU A 1 386 ? -10.136 8.731 21.311 1.00 89.69 386 LEU A C 1
ATOM 2960 O O . LEU A 1 386 ? -10.367 9.900 21.611 1.00 89.69 386 LEU A O 1
ATOM 2964 N N . ASN A 1 387 ? -9.703 7.834 22.202 1.00 93.81 387 ASN A N 1
ATOM 2965 C CA . ASN A 1 387 ? -9.410 8.148 23.602 1.00 93.81 387 ASN A CA 1
ATOM 2966 C C . ASN A 1 387 ? -8.479 9.365 23.692 1.00 93.81 387 ASN A C 1
ATOM 2968 O O . ASN A 1 387 ? -8.811 10.372 24.320 1.00 93.81 387 ASN A O 1
ATOM 2972 N N . ARG A 1 388 ? -7.344 9.323 22.982 1.00 89.38 388 ARG A N 1
ATOM 2973 C CA . ARG A 1 388 ? -6.375 10.424 22.977 1.00 89.38 388 ARG A CA 1
ATOM 2974 C C . ARG A 1 388 ? -6.978 11.728 22.459 1.00 89.38 388 ARG A C 1
ATOM 2976 O O . ARG A 1 388 ? -6.820 12.760 23.106 1.00 89.38 388 ARG A O 1
ATOM 2983 N N . GLU A 1 389 ? -7.664 11.690 21.319 1.00 89.19 389 GLU A N 1
ATOM 2984 C CA . GLU A 1 389 ? -8.257 12.884 20.701 1.00 89.19 389 GLU A CA 1
ATOM 2985 C C . GLU A 1 389 ? -9.366 13.496 21.578 1.00 89.19 389 GLU A C 1
ATOM 2987 O O . GLU A 1 389 ? -9.428 14.719 21.738 1.00 89.19 389 GLU A O 1
ATOM 2992 N N . ILE A 1 390 ? -10.213 12.669 22.203 1.00 93.88 390 ILE A N 1
ATOM 2993 C CA . ILE A 1 390 ? -11.267 13.133 23.114 1.00 93.88 390 ILE A CA 1
ATOM 2994 C C . ILE A 1 390 ? -10.653 13.717 24.392 1.00 93.88 390 ILE A C 1
ATOM 2996 O O . ILE A 1 390 ? -11.045 14.811 24.801 1.00 93.88 390 ILE A O 1
ATOM 3000 N N . VAL A 1 391 ? -9.671 13.046 25.004 1.00 94.50 391 VAL A N 1
ATOM 3001 C CA . VAL A 1 391 ? -8.971 13.543 26.202 1.00 94.50 391 VAL A CA 1
ATOM 3002 C C . VAL A 1 391 ? -8.270 14.870 25.915 1.00 94.50 391 VAL A C 1
ATOM 3004 O O . VAL A 1 391 ? -8.396 15.816 26.700 1.00 94.50 391 VAL A O 1
ATOM 3007 N N . ASP A 1 392 ? -7.586 14.997 24.776 1.00 91.62 392 ASP A N 1
ATOM 3008 C CA . ASP A 1 392 ? -6.938 16.243 24.362 1.00 91.62 392 ASP A CA 1
ATOM 3009 C C . ASP A 1 392 ? -7.966 17.364 24.135 1.00 91.62 392 ASP A C 1
ATOM 3011 O O . ASP A 1 392 ? -7.730 18.523 24.506 1.00 91.62 392 ASP A O 1
ATOM 3015 N N . TYR A 1 393 ? -9.130 17.041 23.564 1.00 90.94 393 TYR A N 1
ATOM 3016 C CA . TYR A 1 393 ? -10.226 17.988 23.364 1.00 90.94 393 TYR A CA 1
ATOM 3017 C C . TYR A 1 393 ? -10.835 18.453 24.696 1.00 90.94 393 TYR A C 1
ATOM 3019 O O . TYR A 1 393 ? -10.919 19.658 24.951 1.00 90.94 393 TYR A O 1
ATOM 3027 N N . LEU A 1 394 ? -11.192 17.521 25.586 1.00 93.19 394 LEU A N 1
ATOM 3028 C CA . LEU A 1 394 ? -11.729 17.806 26.920 1.00 93.19 394 LEU A CA 1
ATOM 3029 C C . LEU A 1 394 ? -10.725 18.589 27.777 1.00 93.19 394 LEU A C 1
ATOM 3031 O O . LEU A 1 394 ? -11.107 19.519 28.493 1.00 93.19 394 LEU A O 1
ATOM 3035 N N . THR A 1 395 ? -9.430 18.294 27.665 1.00 92.25 395 THR A N 1
ATOM 3036 C CA . THR A 1 395 ? -8.373 19.034 28.371 1.00 92.25 395 THR A CA 1
ATOM 3037 C C . THR A 1 395 ? -8.332 20.499 27.926 1.00 92.25 395 THR A C 1
ATOM 3039 O O . THR A 1 395 ? -8.220 21.400 28.759 1.00 92.25 395 THR A O 1
ATOM 3042 N N . GLN A 1 396 ? -8.509 20.784 26.633 1.00 89.75 396 GLN A N 1
ATOM 3043 C CA . GLN A 1 396 ? -8.557 22.158 26.115 1.00 89.75 396 GLN A CA 1
ATOM 3044 C C . GLN A 1 396 ? -9.796 22.943 26.577 1.00 89.75 396 GLN A C 1
ATOM 3046 O O . GLN A 1 396 ? -9.711 24.168 26.737 1.00 89.75 396 GLN A O 1
ATOM 3051 N N . ILE A 1 397 ? -10.924 22.266 26.822 1.00 88.81 397 ILE A N 1
ATOM 3052 C CA . ILE A 1 397 ? -12.135 22.882 27.391 1.00 88.81 397 ILE A CA 1
ATOM 3053 C C . ILE A 1 397 ? -11.891 23.305 28.845 1.00 88.81 397 ILE A C 1
ATOM 3055 O O . ILE A 1 397 ? -12.307 24.398 29.230 1.00 88.81 397 ILE A O 1
ATOM 3059 N N . SER A 1 398 ? -11.154 22.504 29.628 1.00 82.69 398 SER A N 1
ATOM 3060 C CA . SER A 1 398 ? -10.904 22.774 31.057 1.00 82.69 398 SER A CA 1
ATOM 3061 C C . SER A 1 398 ? -10.199 24.116 31.325 1.00 82.69 398 SER A C 1
ATOM 3063 O O . SER A 1 398 ? -10.390 24.730 32.372 1.00 82.69 398 SER A O 1
ATOM 3065 N N . GLY A 1 399 ? -9.447 24.641 30.348 1.00 72.69 399 GLY A N 1
ATOM 3066 C CA . GLY A 1 399 ? -8.826 25.970 30.404 1.00 72.69 399 GLY A CA 1
ATOM 3067 C C . GLY A 1 399 ? -9.787 27.157 30.213 1.00 72.69 399 GLY A C 1
ATOM 3068 O O . GLY A 1 399 ? -9.320 28.291 30.055 1.00 72.69 399 GLY A O 1
ATOM 3069 N N . LYS A 1 400 ? -11.107 26.932 30.150 1.00 81.12 400 LYS A N 1
ATOM 3070 C CA . LYS A 1 400 ? -12.156 27.961 30.006 1.00 81.12 400 LYS A CA 1
ATOM 3071 C C . LYS A 1 400 ? -13.024 28.040 31.265 1.00 81.12 400 LYS A C 1
ATOM 3073 O O . LYS A 1 400 ? -13.106 27.096 32.037 1.00 81.12 400 LYS A O 1
ATOM 3078 N N . SER A 1 401 ? -13.692 29.177 31.474 1.00 80.69 401 SER A N 1
ATOM 3079 C CA . SER A 1 401 ? -14.643 29.334 32.580 1.00 80.69 401 SER A CA 1
ATOM 3080 C C . SER A 1 401 ? -15.874 28.451 32.347 1.00 80.69 401 SER A C 1
ATOM 3082 O O . SER A 1 401 ? -16.655 28.734 31.435 1.00 80.69 401 SER A O 1
ATOM 3084 N N . MET A 1 402 ? -16.040 27.415 33.167 1.00 87.00 402 MET A N 1
ATOM 3085 C CA . MET A 1 402 ? -17.208 26.531 33.189 1.00 87.00 402 MET A CA 1
ATOM 3086 C C . MET A 1 402 ? -18.091 26.852 34.399 1.00 87.00 402 MET A C 1
ATOM 3088 O O . MET A 1 402 ? -17.589 27.273 35.442 1.00 87.00 402 MET A O 1
ATOM 3092 N N . ASN A 1 403 ? -19.404 26.669 34.267 1.00 87.94 403 ASN A N 1
ATOM 3093 C CA . ASN A 1 403 ? -20.294 26.648 35.430 1.00 87.94 403 ASN A CA 1
ATOM 3094 C C . ASN A 1 403 ? -20.217 25.274 36.139 1.00 87.94 403 ASN A C 1
ATOM 3096 O O . ASN A 1 403 ? -19.497 24.373 35.701 1.00 87.94 403 ASN A O 1
ATOM 3100 N N . GLN A 1 404 ? -20.927 25.120 37.259 1.00 86.31 404 GLN A N 1
ATOM 3101 C CA . GLN A 1 404 ? -20.907 23.880 38.043 1.00 86.31 404 GLN A CA 1
ATOM 3102 C C . GLN A 1 404 ? -21.415 22.671 37.237 1.00 86.31 404 GLN A C 1
ATOM 3104 O O . GLN A 1 404 ? -20.747 21.645 37.209 1.00 86.31 404 GLN A O 1
ATOM 3109 N N . GLU A 1 405 ? -22.527 22.825 36.515 1.00 86.38 405 GLU A N 1
ATOM 3110 C CA . GLU A 1 405 ? -23.113 21.787 35.652 1.00 86.38 405 GLU A CA 1
ATOM 3111 C C . GLU A 1 405 ? -22.146 21.343 34.540 1.00 86.38 405 GLU A C 1
ATOM 3113 O O . GLU A 1 405 ? -21.890 20.159 34.354 1.00 86.38 405 GLU A O 1
ATOM 3118 N N . GLN A 1 406 ? -21.517 22.293 33.846 1.00 89.81 406 GLN A N 1
ATOM 3119 C CA . GLN A 1 406 ? -20.516 22.025 32.810 1.00 89.81 406 GLN A CA 1
ATOM 3120 C C . GLN A 1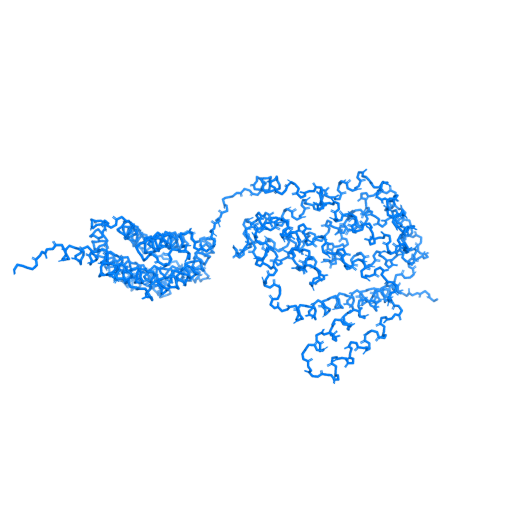 406 ? -19.279 21.320 33.370 1.00 89.81 406 GLN A C 1
ATOM 3122 O O . GLN A 1 406 ? -18.702 20.478 32.690 1.00 89.81 406 GLN A O 1
ATOM 3127 N N . SER A 1 407 ? -18.871 21.653 34.596 1.00 90.25 407 SER A N 1
ATOM 3128 C CA . SER A 1 407 ? -17.726 21.010 35.251 1.00 90.25 407 SER A CA 1
ATOM 3129 C C . SER A 1 407 ? -18.040 19.562 35.647 1.00 90.25 407 SER A C 1
ATOM 3131 O O . SER A 1 407 ? -17.170 18.698 35.526 1.00 90.25 407 SER A O 1
ATOM 3133 N N . ALA A 1 408 ? -19.283 19.290 36.061 1.00 89.31 408 ALA A N 1
ATOM 3134 C CA . ALA A 1 408 ? -19.773 17.939 36.321 1.00 89.31 408 ALA A CA 1
ATOM 3135 C C . ALA A 1 408 ? -19.805 17.102 35.031 1.00 89.31 408 ALA A C 1
ATOM 3137 O O . ALA A 1 408 ? -19.212 16.027 34.991 1.00 89.31 408 ALA A O 1
ATOM 3138 N N . ILE A 1 409 ? -20.385 17.636 33.945 1.00 91.06 409 ILE A N 1
ATOM 3139 C CA . ILE A 1 409 ? -20.404 16.974 32.626 1.00 91.06 409 ILE A CA 1
ATOM 3140 C C . ILE A 1 409 ? -18.977 16.710 32.128 1.00 91.06 409 ILE A C 1
ATOM 3142 O O . ILE A 1 409 ? -18.671 15.615 31.670 1.00 91.06 409 ILE A O 1
ATOM 3146 N N . HIS A 1 410 ? -18.080 17.695 32.224 1.00 93.62 410 HIS A N 1
ATOM 3147 C CA . HIS A 1 410 ? -16.678 17.537 31.824 1.00 93.62 410 HIS A CA 1
ATOM 3148 C C . HIS A 1 410 ? -15.991 16.384 32.566 1.00 93.62 410 HIS A C 1
ATOM 3150 O O . HIS A 1 410 ? -15.382 15.527 31.925 1.00 93.62 410 HIS A O 1
ATOM 3156 N N . SER A 1 411 ? -16.133 16.340 33.893 1.00 92.06 411 SER A N 1
ATOM 3157 C CA . SER A 1 411 ? -15.538 15.289 34.726 1.00 92.06 411 SER A CA 1
ATOM 3158 C C . SER A 1 411 ? -16.120 13.916 34.386 1.00 92.06 411 SER A C 1
ATOM 3160 O O . SER A 1 411 ? -15.372 12.957 34.215 1.00 92.06 411 SER A O 1
ATOM 3162 N N . GLN A 1 412 ? -17.440 13.838 34.201 1.00 93.62 412 GLN A N 1
ATOM 3163 C CA . GLN A 1 412 ? -18.136 12.621 33.792 1.00 93.62 412 GLN A CA 1
ATOM 3164 C C . GLN A 1 412 ? -17.606 12.084 32.452 1.00 93.62 412 GLN A C 1
ATOM 3166 O O . GLN A 1 412 ? -17.278 10.905 32.343 1.00 93.62 412 GLN A O 1
ATOM 3171 N N . LEU A 1 413 ? -17.464 12.948 31.440 1.00 94.56 413 LEU A N 1
ATOM 3172 C CA . LEU A 1 413 ? -16.944 12.550 30.130 1.00 94.56 413 LEU A CA 1
ATOM 3173 C C . LEU A 1 413 ? -15.485 12.080 30.202 1.00 94.56 413 LEU A C 1
ATOM 3175 O O . LEU A 1 413 ? -15.142 11.105 29.542 1.00 94.56 413 LEU A O 1
ATOM 3179 N N . MET A 1 414 ? -14.639 12.722 31.017 1.00 94.44 414 MET A N 1
ATOM 3180 C CA . MET A 1 414 ? -13.250 12.284 31.226 1.00 94.44 414 MET A CA 1
ATOM 3181 C C . MET A 1 414 ? -13.169 10.867 31.813 1.00 94.44 414 MET A C 1
ATOM 3183 O O . MET A 1 414 ? -12.332 10.071 31.383 1.00 94.44 414 MET A O 1
ATOM 3187 N N . HIS A 1 415 ? -14.041 10.545 32.773 1.00 94.19 415 HIS A N 1
ATOM 3188 C CA . HIS A 1 415 ? -14.117 9.205 33.354 1.00 94.19 415 HIS A CA 1
ATOM 3189 C C . HIS A 1 415 ? -14.642 8.182 32.343 1.00 94.19 415 HIS A C 1
ATOM 3191 O O . HIS A 1 415 ? -13.943 7.215 32.052 1.00 94.19 415 HIS A O 1
ATOM 3197 N N . ASN A 1 416 ? -15.780 8.460 31.700 1.00 95.69 416 ASN A N 1
ATOM 3198 C CA . ASN A 1 416 ? -16.404 7.535 30.750 1.00 95.69 416 ASN A CA 1
ATOM 3199 C C . ASN A 1 416 ? -15.498 7.191 29.557 1.00 95.69 416 ASN A C 1
ATOM 3201 O O . ASN A 1 416 ? -15.504 6.057 29.093 1.00 95.69 416 ASN A O 1
ATOM 3205 N N . VAL A 1 417 ? -14.697 8.141 29.061 1.00 96.62 417 VAL A N 1
ATOM 3206 C CA . VAL A 1 417 ? -13.710 7.867 27.999 1.00 96.62 417 VAL A CA 1
ATOM 3207 C C . VAL A 1 417 ? -12.671 6.841 28.452 1.00 96.62 417 VAL A C 1
ATOM 3209 O O . VAL A 1 417 ? -12.304 5.960 27.678 1.00 96.62 417 VAL A O 1
ATOM 3212 N N . THR A 1 418 ? -12.233 6.931 29.709 1.00 95.12 418 THR A N 1
ATOM 3213 C CA . THR A 1 418 ? -11.281 5.979 30.289 1.00 95.12 418 THR A CA 1
ATOM 3214 C C . THR A 1 418 ? -11.931 4.608 30.467 1.00 95.12 418 THR A C 1
ATOM 3216 O O . THR A 1 418 ? -11.342 3.614 30.067 1.00 95.12 418 THR A O 1
ATOM 3219 N N . ASP A 1 419 ? -13.152 4.535 31.009 1.00 97.56 419 ASP A N 1
ATOM 3220 C CA . ASP A 1 419 ? -13.866 3.259 31.172 1.00 97.56 419 ASP A CA 1
ATOM 3221 C C . ASP A 1 419 ? -14.112 2.556 29.824 1.00 97.56 419 ASP A C 1
ATOM 3223 O O . ASP A 1 419 ? -13.925 1.346 29.714 1.00 97.56 419 ASP A O 1
ATOM 3227 N N . ILE A 1 420 ? -14.455 3.302 28.767 1.00 97.56 420 ILE A N 1
ATOM 3228 C CA . ILE A 1 420 ? -14.640 2.737 27.421 1.00 97.56 420 ILE A CA 1
ATOM 3229 C C . ILE A 1 420 ? -13.316 2.223 26.833 1.00 97.56 420 ILE A C 1
ATOM 3231 O O . ILE A 1 420 ? -13.317 1.180 26.179 1.00 97.56 420 ILE A O 1
ATOM 3235 N N . GLU A 1 421 ? -12.195 2.916 27.053 1.00 97.25 421 GLU A N 1
ATOM 3236 C CA . GLU A 1 421 ? -10.875 2.422 26.630 1.00 97.25 421 GLU A CA 1
ATOM 3237 C C . GLU A 1 421 ? -10.495 1.131 27.363 1.00 97.25 421 GLU A C 1
ATOM 3239 O O . GLU A 1 421 ? -10.085 0.168 26.721 1.00 97.25 421 GLU A O 1
ATOM 3244 N N . ARG A 1 422 ? -10.765 1.040 28.669 1.00 97.88 422 ARG A N 1
ATOM 3245 C CA . ARG A 1 422 ? -10.545 -0.197 29.431 1.00 97.88 422 ARG A CA 1
ATOM 3246 C C . ARG A 1 422 ? -11.378 -1.372 28.938 1.00 97.88 422 ARG A C 1
ATOM 3248 O O . ARG A 1 422 ? -10.905 -2.506 28.939 1.00 97.88 422 ARG A O 1
ATOM 3255 N N . VAL A 1 423 ? -12.606 -1.133 28.482 1.00 97.62 423 VAL A N 1
ATOM 3256 C CA . VAL A 1 423 ? -13.401 -2.179 27.819 1.00 97.62 423 VAL A CA 1
ATOM 3257 C C . VAL A 1 423 ? -12.712 -2.668 26.543 1.00 97.62 423 VAL A C 1
ATOM 3259 O O . VAL A 1 423 ? -12.724 -3.870 26.269 1.00 97.62 423 VAL A O 1
ATOM 3262 N N . GLY A 1 424 ? -12.074 -1.763 25.800 1.00 95.38 424 GLY A N 1
ATOM 3263 C CA . GLY A 1 424 ? -11.189 -2.087 24.684 1.00 95.38 424 GLY A CA 1
ATOM 3264 C C . GLY A 1 424 ? -10.032 -3.014 25.079 1.00 95.38 424 GLY A C 1
ATOM 3265 O O . GLY A 1 424 ? -9.934 -4.125 24.547 1.00 95.38 424 GLY A O 1
ATOM 3266 N N . ASP A 1 425 ? -9.256 -2.636 26.103 1.00 94.50 425 ASP A N 1
ATOM 3267 C CA . ASP A 1 425 ? -8.170 -3.457 26.672 1.00 94.50 425 ASP A CA 1
ATOM 3268 C C . ASP A 1 425 ? -8.656 -4.882 27.018 1.00 94.50 425 ASP A C 1
ATOM 3270 O O . ASP A 1 425 ? -8.005 -5.889 26.724 1.00 94.50 425 ASP A O 1
ATOM 3274 N N . HIS A 1 426 ? -9.832 -5.000 27.645 1.00 97.88 426 HIS A N 1
ATOM 3275 C CA . HIS A 1 426 ? -10.411 -6.299 27.998 1.00 97.88 426 HIS A CA 1
ATOM 3276 C C . HIS A 1 426 ? -10.842 -7.115 26.774 1.00 97.88 426 HIS A C 1
ATOM 3278 O O . HIS A 1 426 ? -10.730 -8.345 26.791 1.00 97.88 426 HIS A O 1
ATOM 3284 N N . CYS A 1 427 ? -11.272 -6.467 25.689 1.00 97.06 427 CYS A N 1
ATOM 3285 C CA . CYS A 1 427 ? -11.532 -7.140 24.417 1.00 97.06 427 CYS A CA 1
ATOM 3286 C C . CYS A 1 427 ? -10.247 -7.676 23.775 1.00 97.06 427 CYS A C 1
ATOM 3288 O O . CYS A 1 427 ? -10.266 -8.790 23.246 1.00 97.06 427 CYS A O 1
ATOM 3290 N N . GLU A 1 428 ? -9.142 -6.926 23.841 1.00 93.06 428 GLU A N 1
ATOM 3291 C CA . GLU A 1 428 ? -7.832 -7.389 23.370 1.00 93.06 428 GLU A CA 1
ATOM 3292 C C . GLU A 1 428 ? -7.367 -8.611 24.175 1.00 93.06 428 GLU A C 1
ATOM 3294 O O . GLU A 1 428 ? -7.028 -9.639 23.588 1.00 93.06 428 GLU A O 1
ATOM 3299 N N . ASN A 1 429 ? -7.489 -8.577 25.505 1.00 95.81 429 ASN A N 1
ATOM 3300 C CA . ASN A 1 429 ? -7.170 -9.728 26.358 1.00 95.81 429 ASN A CA 1
ATOM 3301 C C . ASN A 1 429 ? -8.008 -10.974 26.005 1.00 95.81 429 ASN A C 1
ATOM 3303 O O . ASN A 1 429 ? -7.479 -12.084 25.923 1.00 95.81 429 ASN A O 1
ATOM 3307 N N . LEU A 1 430 ? -9.319 -10.819 25.772 1.00 96.00 430 LEU A N 1
ATOM 3308 C CA . LEU A 1 430 ? -10.198 -11.925 25.358 1.00 96.00 430 LEU A CA 1
ATOM 3309 C C . LEU A 1 430 ? -9.791 -12.517 24.001 1.00 96.00 430 LEU A C 1
ATOM 3311 O O . LEU A 1 430 ? -9.836 -13.739 23.813 1.00 96.00 430 LEU A O 1
ATOM 3315 N N . MET A 1 431 ? -9.375 -11.666 23.064 1.00 94.94 431 MET A N 1
ATOM 3316 C CA . MET A 1 431 ? -8.838 -12.084 21.771 1.00 94.94 431 MET A CA 1
ATOM 3317 C C . MET A 1 431 ? -7.530 -12.865 21.942 1.00 94.94 431 MET A C 1
ATOM 3319 O O . MET A 1 431 ? -7.427 -13.971 21.415 1.00 94.94 431 MET A O 1
ATOM 3323 N N . GLU A 1 432 ? -6.566 -12.359 22.715 1.00 92.00 432 GLU A N 1
ATOM 3324 C CA . GLU A 1 432 ? -5.289 -13.043 22.971 1.00 92.00 432 GLU A CA 1
ATOM 3325 C C . GLU A 1 432 ? -5.491 -14.413 23.638 1.00 92.00 432 GLU A C 1
ATOM 3327 O O . GLU A 1 432 ? -4.878 -15.412 23.245 1.00 92.00 432 GLU A O 1
ATOM 3332 N N . LEU A 1 433 ? -6.409 -14.499 24.606 1.00 93.81 433 LEU A N 1
ATOM 3333 C CA . LEU A 1 433 ? -6.795 -15.761 25.241 1.00 93.81 433 LEU A CA 1
ATOM 3334 C C . LEU A 1 433 ? -7.428 -16.736 24.232 1.00 93.81 433 LEU A C 1
ATOM 3336 O O . LEU A 1 433 ? -7.174 -17.944 24.287 1.00 93.81 433 LEU A O 1
ATOM 3340 N N . SER A 1 434 ? -8.215 -16.225 23.281 1.00 92.62 434 SER A N 1
ATOM 3341 C CA . SER A 1 434 ? -8.808 -17.022 22.201 1.00 92.62 434 SER A CA 1
ATOM 3342 C C . SER A 1 434 ? -7.746 -17.528 21.217 1.00 92.62 434 SER A C 1
ATOM 3344 O O . SER A 1 434 ? -7.743 -18.713 20.879 1.00 92.62 434 SER A O 1
ATOM 3346 N N . GLU A 1 435 ? -6.790 -16.685 20.815 1.00 90.50 435 GLU A N 1
ATOM 3347 C CA . GLU A 1 435 ? -5.644 -17.081 19.985 1.00 90.50 435 GLU A CA 1
ATOM 3348 C C . GLU A 1 435 ? -4.806 -18.165 20.666 1.00 90.50 435 GLU A C 1
ATOM 3350 O O . GLU A 1 435 ? -4.472 -19.185 20.051 1.00 90.50 435 GLU A O 1
ATOM 3355 N N . TYR A 1 436 ? -4.513 -17.981 21.956 1.00 90.56 436 TYR A N 1
ATOM 3356 C CA . TYR A 1 436 ? -3.786 -18.954 22.760 1.00 90.56 436 TYR A CA 1
ATOM 3357 C C . TYR A 1 436 ? -4.520 -20.298 22.811 1.00 90.56 436 TYR A C 1
ATOM 3359 O O . TYR A 1 436 ? -3.905 -21.347 22.579 1.00 90.56 436 TYR A O 1
ATOM 3367 N N . SER A 1 437 ? -5.834 -20.267 23.058 1.00 90.62 437 SER A N 1
ATOM 3368 C CA . SER A 1 437 ? -6.698 -21.449 23.084 1.00 90.62 437 SER A CA 1
ATOM 3369 C C . SER A 1 437 ? -6.668 -22.209 21.754 1.00 90.62 437 SER A C 1
ATOM 3371 O O . SER A 1 437 ? -6.430 -23.421 21.730 1.00 90.62 437 SER A O 1
ATOM 3373 N N . MET A 1 438 ? -6.799 -21.498 20.630 1.00 88.44 438 MET A N 1
ATOM 3374 C CA . MET A 1 438 ? -6.761 -22.078 19.284 1.00 88.44 438 MET A CA 1
ATOM 3375 C C . MET A 1 438 ? -5.391 -22.677 18.942 1.00 88.44 438 MET A C 1
ATOM 3377 O O . MET A 1 438 ? -5.314 -23.805 18.445 1.00 88.44 438 MET A O 1
ATOM 3381 N N . ALA A 1 439 ? -4.302 -21.962 19.239 1.00 90.88 439 ALA A N 1
ATOM 3382 C CA . ALA A 1 439 ? -2.938 -22.412 18.962 1.00 90.88 439 ALA A CA 1
ATOM 3383 C C . ALA A 1 439 ? -2.582 -23.700 19.724 1.00 90.88 439 ALA A C 1
ATOM 3385 O O . ALA A 1 439 ? -1.911 -24.583 19.183 1.00 90.88 439 ALA A O 1
ATOM 3386 N N . HIS A 1 440 ? -3.074 -23.832 20.959 1.00 89.06 440 HIS A N 1
ATOM 3387 C CA . HIS A 1 440 ? -2.815 -24.981 21.828 1.00 89.06 440 HIS A CA 1
ATOM 3388 C C . HIS A 1 440 ? -3.922 -26.044 21.786 1.00 89.06 440 HIS A C 1
ATOM 3390 O O . HIS A 1 440 ? -3.814 -27.055 22.482 1.00 89.06 440 HIS A O 1
ATOM 3396 N N . LYS A 1 441 ? -4.953 -25.858 20.947 1.00 89.12 441 LYS A N 1
ATOM 3397 C CA . LYS A 1 441 ? -6.112 -26.759 20.807 1.00 89.12 441 LYS A CA 1
ATOM 3398 C C . LYS A 1 441 ? -6.796 -27.049 22.147 1.00 89.12 441 LYS A C 1
ATOM 3400 O O . LYS A 1 441 ? -7.127 -28.196 22.456 1.00 89.12 441 LYS A O 1
ATOM 3405 N N . ILE A 1 442 ? -6.964 -26.007 22.954 1.00 87.38 442 ILE A N 1
ATOM 3406 C CA . ILE A 1 442 ? -7.645 -26.085 24.243 1.00 87.38 442 ILE A CA 1
ATOM 3407 C C . ILE A 1 442 ? -9.150 -26.140 23.974 1.00 87.38 442 ILE A C 1
ATOM 3409 O O . ILE A 1 442 ? -9.705 -25.278 23.303 1.00 87.38 442 ILE A O 1
ATOM 3413 N N . ASN A 1 443 ? -9.810 -27.171 24.501 1.00 83.94 443 ASN A N 1
ATOM 3414 C CA . ASN A 1 443 ? -11.257 -27.332 24.397 1.00 83.94 443 ASN A CA 1
ATOM 3415 C C . ASN A 1 443 ? -11.897 -27.101 25.765 1.00 83.94 443 ASN A C 1
ATOM 3417 O O . ASN A 1 443 ? -11.389 -27.584 26.782 1.00 83.94 443 ASN A O 1
ATOM 3421 N N . PHE A 1 444 ? -13.024 -26.397 25.777 1.00 87.94 444 PHE A N 1
ATOM 3422 C CA . PHE A 1 444 ? -13.874 -26.265 26.955 1.00 87.94 444 PHE A CA 1
ATOM 3423 C C . PHE A 1 444 ? -14.909 -27.399 26.988 1.00 87.94 444 PHE A C 1
ATOM 3425 O O . PHE A 1 444 ? -15.283 -27.944 25.949 1.00 87.94 444 PHE A O 1
ATOM 3432 N N . SER A 1 445 ? -15.356 -27.775 28.187 1.00 90.06 445 SER A N 1
ATOM 3433 C CA . SER A 1 445 ? -16.526 -28.649 28.376 1.00 90.06 445 SER A CA 1
ATOM 3434 C C . SER A 1 445 ? -17.792 -27.981 27.837 1.00 90.06 445 SER A C 1
ATOM 3436 O O . SER A 1 445 ? -17.888 -26.759 27.939 1.00 90.06 445 SER A O 1
ATOM 3438 N N . GLU A 1 446 ? -18.788 -28.753 27.396 1.00 89.81 446 GLU A N 1
ATOM 3439 C CA . GLU A 1 446 ? -20.076 -28.217 26.919 1.00 89.81 446 GLU A CA 1
ATOM 3440 C C . GLU A 1 446 ? -20.745 -27.289 27.946 1.00 89.81 446 GLU A C 1
ATOM 3442 O O . GLU A 1 446 ? -21.223 -26.212 27.592 1.00 89.81 446 GLU A O 1
ATOM 3447 N N . GLU A 1 447 ? -20.717 -27.654 29.232 1.00 90.75 447 GLU A N 1
ATOM 3448 C CA . GLU A 1 447 ? -21.264 -26.827 30.311 1.00 90.75 447 GLU A CA 1
ATOM 3449 C C . GLU A 1 447 ? -20.497 -25.510 30.460 1.00 90.75 447 GLU A C 1
ATOM 3451 O O . GLU A 1 447 ? -21.099 -24.452 30.601 1.00 90.75 447 GLU A O 1
ATOM 3456 N N . GLY A 1 448 ? -19.167 -25.567 30.368 1.00 91.50 448 GLY A N 1
ATOM 3457 C CA . GLY A 1 448 ? -18.308 -24.382 30.400 1.00 91.50 448 GLY A CA 1
ATOM 3458 C C . GLY A 1 448 ? -18.552 -23.450 29.210 1.00 91.50 448 GLY A C 1
ATOM 3459 O O . GLY A 1 448 ? -18.672 -22.245 29.392 1.00 91.50 448 GLY A O 1
ATOM 3460 N N . THR A 1 449 ? -18.685 -23.984 27.995 1.00 91.62 449 THR A N 1
ATOM 3461 C CA . THR A 1 449 ? -19.025 -23.167 26.821 1.00 91.62 449 THR A CA 1
ATOM 3462 C C . THR A 1 449 ? -20.351 -22.438 27.024 1.00 91.62 449 THR A C 1
ATOM 3464 O O . THR A 1 449 ? -20.431 -21.245 26.755 1.00 91.62 449 THR A O 1
ATOM 3467 N N . LYS A 1 450 ? -21.361 -23.119 27.572 1.00 93.06 450 LYS A N 1
ATOM 3468 C CA . LYS A 1 450 ? -22.665 -22.513 27.854 1.00 93.06 450 LYS A CA 1
ATOM 3469 C C . LYS A 1 450 ? -22.598 -21.421 28.931 1.00 93.06 450 LYS A C 1
ATOM 3471 O O . LYS A 1 450 ? -23.240 -20.389 28.779 1.00 93.06 450 LYS A O 1
ATOM 3476 N N . GLU A 1 451 ? -21.817 -21.632 29.991 1.00 94.19 451 GLU A N 1
ATOM 3477 C CA . GLU A 1 451 ? -21.574 -20.614 31.028 1.00 94.19 451 GLU A CA 1
ATOM 3478 C C . GLU A 1 451 ? -20.904 -19.360 30.440 1.00 94.19 451 GLU A C 1
ATOM 3480 O O . GLU A 1 451 ? -21.298 -18.242 30.765 1.00 94.19 451 GLU A O 1
ATOM 3485 N N . LEU A 1 452 ? -19.934 -19.528 29.531 1.00 93.62 452 LEU A N 1
ATOM 3486 C CA . LEU A 1 452 ? -19.313 -18.403 28.824 1.00 93.62 452 LEU A CA 1
ATOM 3487 C C . LEU A 1 452 ? -20.308 -17.679 27.916 1.00 93.62 452 LEU A C 1
ATOM 3489 O O . LEU A 1 452 ? -20.333 -16.454 27.913 1.00 93.62 452 LEU A O 1
ATOM 3493 N N . GLU A 1 453 ? -21.134 -18.406 27.160 1.00 94.25 453 GLU A N 1
ATOM 3494 C CA . GLU A 1 453 ? -22.168 -17.807 26.306 1.00 94.25 453 GLU A CA 1
ATOM 3495 C C . GLU A 1 453 ? -23.181 -16.981 27.114 1.00 94.25 453 GLU A C 1
ATOM 3497 O O . GLU A 1 453 ? -23.569 -15.894 26.684 1.00 94.25 453 GLU A O 1
ATOM 3502 N N . GLU A 1 454 ? -23.581 -17.466 28.292 1.00 94.88 454 GLU A N 1
ATOM 3503 C CA . GLU A 1 454 ? -24.467 -16.740 29.205 1.00 94.88 454 GLU A CA 1
ATOM 3504 C C . GLU A 1 454 ? -23.800 -15.471 29.749 1.00 94.88 454 GLU A C 1
ATOM 3506 O O . GLU A 1 454 ? -24.389 -14.392 29.668 1.00 94.88 454 GLU A O 1
ATOM 3511 N N . MET A 1 455 ? -22.550 -15.572 30.210 1.00 95.44 455 MET A N 1
ATOM 3512 C CA . MET A 1 455 ? -21.770 -14.422 30.674 1.00 95.44 455 MET A CA 1
ATOM 3513 C C . MET A 1 455 ? -21.621 -13.363 29.571 1.00 95.44 455 MET A C 1
ATOM 3515 O O . MET A 1 455 ? -21.908 -12.189 29.786 1.00 95.44 455 MET A O 1
ATOM 3519 N N . ILE A 1 456 ? -21.262 -13.780 28.352 1.00 95.69 456 ILE A N 1
ATOM 3520 C CA . ILE A 1 456 ? -21.128 -12.900 27.181 1.00 95.69 456 ILE A CA 1
ATOM 3521 C C . ILE A 1 456 ? -22.433 -12.164 26.885 1.00 95.69 456 ILE A C 1
ATOM 3523 O O . ILE A 1 456 ? -22.405 -10.969 26.575 1.00 95.69 456 ILE A O 1
ATOM 3527 N N . ALA A 1 457 ? -23.569 -12.861 26.960 1.00 95.56 457 ALA A N 1
ATOM 3528 C CA . ALA A 1 457 ? -24.871 -12.271 26.690 1.00 95.56 457 ALA A CA 1
ATOM 3529 C C . ALA A 1 457 ? -25.207 -11.168 27.703 1.00 95.56 457 ALA A C 1
ATOM 3531 O O . ALA A 1 457 ? -25.556 -10.061 27.290 1.00 95.56 457 ALA A O 1
ATOM 3532 N N . ILE A 1 458 ? -25.042 -11.443 29.002 1.00 96.69 458 ILE A N 1
ATOM 3533 C CA . ILE A 1 458 ? -25.362 -10.489 30.074 1.00 96.69 458 ILE A CA 1
ATOM 3534 C C . ILE A 1 458 ? -24.393 -9.295 30.038 1.00 96.69 458 ILE A C 1
ATOM 3536 O O . ILE A 1 458 ? -24.842 -8.151 30.079 1.00 96.69 458 ILE A O 1
ATOM 3540 N N . THR A 1 459 ? -23.087 -9.522 29.858 1.00 96.56 459 THR A N 1
ATOM 3541 C CA . THR A 1 459 ? -22.088 -8.444 29.721 1.00 96.56 459 THR A CA 1
ATOM 3542 C C . THR A 1 459 ? -22.365 -7.556 28.500 1.00 96.56 459 THR A C 1
ATOM 3544 O O . THR A 1 459 ? -22.302 -6.328 28.587 1.00 96.56 459 THR A O 1
ATOM 3547 N N . SER A 1 460 ? -22.726 -8.146 27.355 1.00 95.81 460 SER A N 1
ATOM 3548 C CA . SER A 1 460 ? -23.056 -7.385 26.137 1.00 95.81 460 SER A CA 1
ATOM 3549 C C . SER A 1 460 ? -24.331 -6.549 26.295 1.00 95.81 460 SER A C 1
ATOM 3551 O O . SER A 1 460 ? -24.439 -5.450 25.734 1.00 95.81 460 SER A O 1
ATOM 3553 N N . GLU A 1 461 ? -25.309 -7.070 27.040 1.00 96.31 461 GLU A N 1
ATOM 3554 C CA . GLU A 1 461 ? -26.543 -6.371 27.396 1.00 96.31 461 GLU A CA 1
ATOM 3555 C C . GLU A 1 461 ? -26.254 -5.197 28.342 1.00 96.31 461 GLU A C 1
ATOM 3557 O O . GLU A 1 461 ? -26.661 -4.073 28.039 1.00 96.31 461 GLU A O 1
ATOM 3562 N N . ALA A 1 462 ? -25.457 -5.420 29.394 1.00 97.12 462 ALA A N 1
ATOM 3563 C CA . ALA A 1 462 ? -25.046 -4.393 30.352 1.00 97.12 462 ALA A CA 1
ATOM 3564 C C . ALA A 1 462 ? -24.326 -3.231 29.660 1.00 97.12 462 ALA A C 1
ATOM 3566 O O . ALA A 1 462 ? -24.735 -2.077 29.785 1.00 97.12 462 ALA A O 1
ATOM 3567 N N . PHE A 1 463 ? -23.323 -3.521 28.826 1.00 96.81 463 PHE A N 1
ATOM 3568 C CA . PHE A 1 463 ? -22.601 -2.475 28.102 1.00 96.81 463 PHE A CA 1
ATOM 3569 C C . PHE A 1 463 ? -23.504 -1.728 27.102 1.00 96.81 463 PHE A C 1
ATOM 3571 O O . PHE A 1 463 ? -23.417 -0.510 26.940 1.00 96.81 463 PHE A O 1
ATOM 3578 N N . SER A 1 464 ? -24.451 -2.428 26.466 1.00 96.25 464 SER A N 1
ATOM 3579 C CA . SER A 1 464 ? -25.451 -1.791 25.599 1.00 96.25 464 SER A CA 1
ATOM 3580 C C . SER A 1 464 ? -26.401 -0.866 26.364 1.00 96.25 464 SER A C 1
ATOM 3582 O O . SER A 1 464 ? -26.777 0.184 25.841 1.00 96.25 464 SER A O 1
ATOM 3584 N N . ALA A 1 465 ? -26.821 -1.246 27.572 1.00 96.38 465 ALA A N 1
ATOM 3585 C CA . ALA A 1 465 ? -27.648 -0.416 28.441 1.00 96.38 465 ALA A CA 1
ATOM 3586 C C . ALA A 1 465 ? -26.871 0.807 28.958 1.00 96.38 465 ALA A C 1
ATOM 3588 O O . ALA A 1 465 ? -27.405 1.915 28.909 1.00 96.38 465 ALA A O 1
ATOM 3589 N N . ALA A 1 466 ? -25.592 0.649 29.311 1.00 96.88 466 ALA A N 1
ATOM 3590 C CA . ALA A 1 466 ? -24.720 1.747 29.729 1.00 96.88 466 ALA A CA 1
ATOM 3591 C C . ALA A 1 466 ? -24.554 2.814 28.634 1.00 96.88 466 ALA A C 1
ATOM 3593 O O . ALA A 1 466 ? -24.662 4.010 28.905 1.00 96.88 466 ALA A O 1
ATOM 3594 N N . LEU A 1 467 ? -24.388 2.406 27.369 1.00 95.44 467 LEU A N 1
ATOM 3595 C CA . LEU A 1 467 ? -24.336 3.349 26.244 1.00 95.44 467 LEU A CA 1
ATOM 3596 C C . LEU A 1 467 ? -25.658 4.095 26.037 1.00 95.44 467 LEU A C 1
ATOM 3598 O O . LEU A 1 467 ? -25.644 5.304 25.810 1.00 95.44 467 LEU A O 1
ATOM 3602 N N . ARG A 1 468 ? -26.802 3.404 26.158 1.00 94.94 468 ARG A N 1
ATOM 3603 C CA . ARG A 1 468 ? -28.126 4.049 26.095 1.00 94.94 468 ARG A CA 1
ATOM 3604 C C . ARG A 1 468 ? -28.304 5.072 27.216 1.00 94.94 468 ARG A C 1
ATOM 3606 O O . ARG A 1 468 ? -28.820 6.161 26.954 1.00 94.94 468 ARG A O 1
ATOM 3613 N N . ALA A 1 469 ? -27.872 4.723 28.430 1.00 94.62 469 ALA A N 1
ATOM 3614 C CA . ALA A 1 469 ? -27.901 5.600 29.594 1.00 94.62 469 ALA A CA 1
ATOM 3615 C C . ALA A 1 469 ? -27.048 6.853 29.364 1.00 94.62 469 ALA A C 1
ATOM 3617 O O . ALA A 1 469 ? -27.521 7.961 29.600 1.00 94.62 469 ALA A O 1
ATOM 3618 N N . LEU A 1 470 ? -25.833 6.693 28.832 1.00 92.75 470 LEU A N 1
ATOM 3619 C CA . LEU A 1 470 ? -24.923 7.802 28.549 1.00 92.75 470 LEU A CA 1
ATOM 3620 C C . LEU A 1 470 ? -25.434 8.730 27.435 1.00 92.75 470 LEU A C 1
ATOM 3622 O O . LEU A 1 470 ? -25.371 9.953 27.570 1.00 92.75 470 LEU A O 1
ATOM 3626 N N . GLU A 1 471 ? -25.945 8.165 26.339 1.00 90.94 471 GLU A N 1
ATOM 3627 C CA . GLU A 1 471 ? -26.418 8.936 25.184 1.00 90.94 471 GLU A CA 1
ATOM 3628 C C . GLU A 1 471 ? -27.653 9.779 25.525 1.00 90.94 471 GLU A C 1
ATOM 3630 O O . GLU A 1 471 ? -27.722 10.959 25.175 1.00 90.94 471 GLU A O 1
ATOM 3635 N N . ASN A 1 472 ? -28.615 9.186 26.238 1.00 89.50 472 ASN A N 1
ATOM 3636 C CA . ASN A 1 472 ? -29.926 9.792 26.473 1.00 89.50 472 ASN A CA 1
ATOM 3637 C C . ASN A 1 472 ? -30.117 10.336 27.895 1.00 89.50 472 ASN A C 1
ATOM 3639 O O . ASN A 1 472 ? -31.196 10.844 28.198 1.00 89.50 472 ASN A O 1
ATOM 3643 N N . LEU A 1 473 ? -29.099 10.234 28.760 1.00 88.38 473 LEU A N 1
ATOM 3644 C CA . LEU A 1 473 ? -29.209 10.491 30.204 1.00 88.38 473 LEU A CA 1
ATOM 3645 C C . LEU A 1 473 ? -30.359 9.684 30.841 1.00 88.38 473 LEU A C 1
ATOM 3647 O O . LEU A 1 473 ? -31.105 10.180 31.687 1.00 88.38 473 LEU A O 1
ATOM 3651 N N . ASP A 1 474 ? -30.531 8.438 30.392 1.00 92.31 474 ASP A N 1
ATOM 3652 C CA . ASP A 1 474 ? -31.632 7.565 30.802 1.00 92.31 474 ASP A CA 1
ATOM 3653 C C . ASP A 1 474 ? -31.303 6.850 32.121 1.00 92.31 474 ASP A C 1
ATOM 3655 O O . ASP A 1 474 ? -30.542 5.882 32.163 1.00 92.31 474 ASP A O 1
ATOM 3659 N N . LEU A 1 475 ? -31.916 7.320 33.210 1.00 93.94 475 LEU A N 1
ATOM 3660 C CA . LEU A 1 475 ? -31.757 6.743 34.548 1.00 93.94 475 LEU A CA 1
ATOM 3661 C C . LEU A 1 475 ? -32.304 5.322 34.669 1.00 93.94 475 LEU A C 1
ATOM 3663 O O . LEU A 1 475 ? -31.800 4.558 35.487 1.00 93.94 475 LEU A O 1
ATOM 3667 N N . ASN A 1 476 ? -33.332 4.958 33.899 1.00 94.56 476 ASN A N 1
ATOM 3668 C CA . ASN A 1 476 ? -33.868 3.599 33.955 1.00 94.56 476 ASN A CA 1
ATOM 3669 C C . ASN A 1 476 ? -32.874 2.626 33.329 1.00 94.56 476 ASN A C 1
ATOM 3671 O O . ASN A 1 476 ? -32.617 1.575 33.906 1.00 94.56 476 ASN A O 1
ATOM 3675 N N . ALA A 1 477 ? -32.270 3.014 32.202 1.00 95.06 477 ALA A N 1
ATOM 3676 C CA . ALA A 1 477 ? -31.184 2.251 31.600 1.00 95.06 477 ALA A CA 1
ATOM 3677 C C . ALA A 1 477 ? -29.964 2.175 32.534 1.00 95.06 477 ALA A C 1
ATOM 3679 O O . ALA A 1 477 ? -29.341 1.127 32.624 1.00 95.06 477 ALA A O 1
ATOM 3680 N N . ALA A 1 478 ? -29.643 3.241 33.277 1.00 95.62 478 ALA A N 1
ATOM 3681 C CA . ALA A 1 478 ? -28.564 3.199 34.266 1.00 95.62 478 ALA A CA 1
ATOM 3682 C C . ALA A 1 478 ? -28.857 2.217 35.420 1.00 95.62 478 ALA A C 1
ATOM 3684 O O . ALA A 1 478 ? -27.986 1.447 35.806 1.00 95.62 478 ALA A O 1
ATOM 3685 N N . MET A 1 479 ? -30.088 2.194 35.946 1.00 95.50 479 MET A N 1
ATOM 3686 C CA . MET A 1 479 ? -30.487 1.222 36.976 1.00 95.50 479 MET A CA 1
ATOM 3687 C C . MET A 1 479 ? -30.498 -0.220 36.447 1.00 95.50 479 MET A C 1
ATOM 3689 O O . MET A 1 479 ? -30.090 -1.127 37.164 1.00 95.50 479 MET A O 1
ATOM 3693 N N . GLU A 1 480 ? -30.907 -0.425 35.191 1.00 97.06 480 GLU A N 1
ATOM 3694 C CA . GLU A 1 480 ? -30.842 -1.724 34.503 1.00 97.06 480 GLU A CA 1
ATOM 3695 C C . GLU A 1 480 ? -29.403 -2.270 34.471 1.00 97.06 480 GLU A C 1
ATOM 3697 O O . GLU A 1 480 ? -29.192 -3.455 34.713 1.00 97.06 480 GLU A O 1
ATOM 3702 N N . VAL A 1 481 ? -28.401 -1.412 34.240 1.00 97.50 481 VAL A N 1
ATOM 3703 C CA . VAL A 1 481 ? -26.984 -1.818 34.260 1.00 97.50 481 VAL A CA 1
ATOM 3704 C C . VAL A 1 481 ? -26.562 -2.339 35.633 1.00 97.50 481 VAL A C 1
ATOM 3706 O O . VAL A 1 481 ? -25.912 -3.377 35.692 1.00 97.50 481 VAL A O 1
ATOM 3709 N N . LEU A 1 482 ? -26.958 -1.671 36.722 1.00 95.38 482 LEU A N 1
ATOM 3710 C CA . LEU A 1 482 ? -26.626 -2.107 38.086 1.00 95.38 482 LEU A CA 1
ATOM 3711 C C . LEU A 1 482 ? -27.265 -3.464 38.430 1.00 95.38 482 LEU A C 1
ATOM 3713 O O . LEU A 1 482 ? -26.671 -4.282 39.122 1.00 95.38 482 LEU A O 1
ATOM 3717 N N . GLU A 1 483 ? -28.473 -3.738 37.928 1.00 96.25 483 GLU A N 1
ATOM 3718 C CA . GLU A 1 483 ? -29.093 -5.061 38.082 1.00 96.25 483 GLU A CA 1
ATOM 3719 C C . GLU A 1 483 ? -28.362 -6.144 37.272 1.00 96.25 483 GLU A C 1
ATOM 3721 O O . GLU A 1 483 ? -28.267 -7.294 37.709 1.00 96.25 483 GLU A O 1
ATOM 3726 N N . LEU A 1 484 ? -27.859 -5.796 36.083 1.00 97.50 484 LEU A N 1
ATOM 3727 C CA . LEU A 1 484 ? -27.092 -6.708 35.236 1.00 97.50 484 LEU A CA 1
ATOM 3728 C C . LEU A 1 484 ? -25.700 -6.991 35.810 1.00 97.50 484 LEU A C 1
ATOM 3730 O O . LEU A 1 484 ? -25.281 -8.143 35.767 1.00 97.50 484 LEU A O 1
ATOM 3734 N N . GLU A 1 485 ? -25.022 -5.999 36.387 1.00 96.88 485 GLU A N 1
ATOM 3735 C CA . GLU A 1 485 ? -23.736 -6.164 37.081 1.00 96.88 485 GLU A CA 1
ATOM 3736 C C . GLU A 1 485 ? -23.841 -7.194 38.216 1.00 96.88 485 GLU A C 1
ATOM 3738 O O . GLU A 1 485 ? -23.115 -8.186 38.207 1.00 96.88 485 GLU A O 1
ATOM 3743 N N . GLY A 1 486 ? -24.867 -7.107 39.068 1.00 95.12 486 GLY A N 1
ATOM 3744 C CA . GLY A 1 486 ? -25.089 -8.125 40.100 1.00 95.12 486 GLY A CA 1
ATOM 3745 C C . GLY A 1 486 ? -25.296 -9.550 39.551 1.00 95.12 486 GLY A C 1
ATOM 3746 O O . GLY A 1 486 ? -24.932 -10.532 40.202 1.00 95.12 486 GLY A O 1
ATOM 3747 N N . ARG A 1 487 ? -25.853 -9.695 38.338 1.00 97.31 487 ARG A N 1
ATOM 3748 C CA . ARG A 1 487 ? -25.985 -10.999 37.655 1.00 97.31 487 ARG A CA 1
ATOM 3749 C C . ARG A 1 487 ? -24.659 -11.480 37.059 1.00 97.31 487 ARG A C 1
ATOM 3751 O O . ARG A 1 487 ? -24.422 -12.686 37.042 1.00 97.31 487 ARG A O 1
ATOM 3758 N N . ILE A 1 488 ? -23.831 -10.562 36.563 1.00 97.38 488 ILE A N 1
ATOM 3759 C CA . ILE A 1 488 ? -22.480 -10.825 36.045 1.00 97.38 488 ILE A CA 1
ATOM 3760 C C . ILE A 1 488 ? -21.598 -11.365 37.179 1.00 97.38 488 ILE A C 1
ATOM 3762 O O . ILE A 1 488 ? -20.992 -12.425 37.019 1.00 97.38 488 ILE A O 1
ATOM 3766 N N . ASP A 1 489 ? -21.625 -10.727 38.349 1.00 95.69 489 ASP A N 1
ATOM 3767 C CA . ASP A 1 489 ? -20.904 -11.165 39.551 1.00 95.69 489 ASP A CA 1
ATOM 3768 C C . ASP A 1 489 ? -21.303 -12.575 40.002 1.00 95.69 489 ASP A C 1
ATOM 3770 O O . ASP A 1 489 ? -20.466 -13.425 40.332 1.00 95.69 489 ASP A O 1
ATOM 3774 N N . GLU A 1 490 ? -22.609 -12.855 40.028 1.00 96.38 490 GLU A N 1
ATOM 3775 C CA . GLU A 1 490 ? -23.111 -14.172 40.412 1.00 96.38 490 GLU A CA 1
ATOM 3776 C C . GLU A 1 490 ? -22.692 -15.251 39.399 1.00 96.38 490 GLU A C 1
ATOM 3778 O O . GLU A 1 490 ? -22.276 -16.348 39.798 1.00 96.38 490 GLU A O 1
ATOM 3783 N N . ALA A 1 491 ? -22.728 -14.929 38.102 1.00 95.44 491 ALA A N 1
ATOM 3784 C CA . ALA A 1 491 ? -22.295 -15.816 37.028 1.00 95.44 491 ALA A CA 1
ATOM 3785 C C . ALA A 1 491 ? -20.779 -16.089 37.063 1.00 95.44 491 ALA A C 1
ATOM 3787 O O . ALA A 1 491 ? -20.370 -17.246 36.923 1.00 95.44 491 ALA A O 1
ATOM 3788 N N . GLU A 1 492 ? -19.941 -15.078 37.320 1.00 96.62 492 GLU A N 1
ATOM 3789 C CA . GLU A 1 492 ? -18.484 -15.225 37.483 1.00 96.62 492 GLU A CA 1
ATOM 3790 C C . GLU A 1 492 ? -18.161 -16.182 38.635 1.00 96.62 492 GLU A C 1
ATOM 3792 O O . GLU A 1 492 ? -17.413 -17.158 38.474 1.00 96.62 492 GLU A O 1
ATOM 3797 N N . LYS A 1 493 ? -18.812 -15.970 39.782 1.00 95.38 493 LYS A N 1
ATOM 3798 C CA . LYS A 1 493 ? -18.611 -16.769 40.989 1.00 95.38 493 LYS A CA 1
ATOM 3799 C C . LYS A 1 493 ? -19.040 -18.222 40.810 1.00 95.38 493 LYS A C 1
ATOM 3801 O O . LYS A 1 493 ? -18.305 -19.136 41.211 1.00 95.38 493 LYS A O 1
ATOM 3806 N N . GLU A 1 494 ? -20.220 -18.463 40.237 1.00 94.88 494 GLU A N 1
ATOM 3807 C CA . GLU A 1 494 ? -20.709 -19.827 40.023 1.00 94.88 494 GLU A CA 1
ATOM 3808 C C . GLU A 1 494 ? -19.938 -20.530 38.898 1.00 94.88 494 GLU A C 1
ATOM 3810 O O . GLU A 1 494 ? -19.593 -21.705 39.051 1.00 94.88 494 GLU A O 1
ATOM 3815 N N . GLY A 1 495 ? -19.564 -19.817 37.830 1.00 93.56 495 GLY A N 1
ATOM 3816 C CA . GLY A 1 495 ? -18.711 -20.332 36.757 1.00 93.56 495 GLY A CA 1
ATOM 3817 C C . GLY A 1 495 ? -17.335 -20.757 37.274 1.00 93.56 495 GLY A C 1
ATOM 3818 O O . GLY A 1 495 ? -16.870 -21.869 37.001 1.00 93.56 495 GLY A O 1
ATOM 3819 N N . ARG A 1 496 ? -16.707 -19.938 38.130 1.00 94.38 496 ARG A N 1
ATOM 3820 C CA . ARG A 1 496 ? -15.435 -20.266 38.795 1.00 94.38 496 ARG A CA 1
ATOM 3821 C C . ARG A 1 496 ? -15.548 -21.529 39.646 1.00 94.38 496 ARG A C 1
ATOM 3823 O O . ARG A 1 496 ? -14.712 -22.432 39.546 1.00 94.38 496 ARG A O 1
ATOM 3830 N N . LYS A 1 497 ? -16.590 -21.621 40.472 1.00 94.12 497 LYS A N 1
ATOM 3831 C CA . LYS A 1 497 ? -16.845 -22.776 41.346 1.00 94.12 497 LYS A CA 1
ATOM 3832 C C . LYS A 1 497 ? -17.118 -24.053 40.547 1.00 94.12 497 LYS A C 1
ATOM 3834 O O . LYS A 1 497 ? -16.527 -25.095 40.844 1.00 94.12 497 LYS A O 1
ATOM 3839 N N . SER A 1 498 ? -17.961 -23.970 39.523 1.00 92.81 498 SER A N 1
ATOM 3840 C CA . SER A 1 498 ? -18.314 -25.091 38.647 1.00 92.81 498 SER A CA 1
ATOM 3841 C C . SER A 1 498 ? -17.106 -25.581 37.850 1.00 92.81 498 SER A C 1
ATOM 3843 O O . SER A 1 498 ? -16.874 -26.788 37.744 1.00 92.81 498 SER A O 1
ATOM 3845 N N . HIS A 1 499 ? -16.247 -24.671 37.381 1.00 89.94 499 HIS A N 1
ATOM 3846 C CA . HIS A 1 499 ? -15.030 -25.049 36.666 1.00 89.94 499 HIS A CA 1
ATOM 3847 C C . HIS A 1 499 ? -14.039 -25.813 37.554 1.00 89.94 499 HIS A C 1
ATOM 3849 O O . HIS A 1 499 ? -13.493 -26.834 37.131 1.00 89.94 499 HIS A O 1
ATOM 3855 N N . VAL A 1 500 ? -13.848 -25.387 38.808 1.00 90.38 500 VAL A N 1
ATOM 3856 C CA . VAL A 1 500 ? -13.005 -26.114 39.775 1.00 90.38 500 VAL A CA 1
ATOM 3857 C C . VAL A 1 500 ? -13.527 -27.538 40.002 1.00 90.38 500 VAL A C 1
ATOM 3859 O O . VAL A 1 500 ? -12.739 -28.483 40.066 1.00 90.38 500 VAL A O 1
ATOM 3862 N N . GLN A 1 501 ? -14.848 -27.731 40.064 1.00 91.19 501 GLN A N 1
ATOM 3863 C CA . GLN A 1 501 ? -15.440 -29.071 40.162 1.00 91.19 501 GLN A CA 1
ATOM 3864 C C . GLN A 1 501 ? -15.172 -29.915 38.908 1.00 91.19 501 GLN A C 1
ATOM 3866 O O . GLN A 1 501 ? -14.781 -31.078 39.032 1.00 91.19 501 GLN A O 1
ATOM 3871 N N . ARG A 1 502 ? -15.309 -29.339 37.706 1.00 92.00 502 ARG A N 1
ATOM 3872 C CA . ARG A 1 502 ? -14.990 -30.028 36.441 1.00 92.00 502 ARG A CA 1
ATOM 3873 C C . ARG A 1 502 ? -13.522 -30.445 36.359 1.00 92.00 502 ARG A C 1
ATOM 3875 O O . ARG A 1 502 ? -13.233 -31.553 35.907 1.00 92.00 502 ARG A O 1
ATOM 3882 N N . MET A 1 503 ? -12.603 -29.611 36.841 1.00 88.88 503 MET A N 1
ATOM 3883 C CA . MET A 1 503 ? -11.182 -29.959 36.942 1.00 88.88 503 MET A CA 1
ATOM 3884 C C . MET A 1 503 ? -10.934 -31.106 37.930 1.00 88.88 503 MET A C 1
ATOM 3886 O O . MET A 1 503 ? -10.252 -32.069 37.586 1.00 88.88 503 MET A O 1
ATOM 3890 N N . ASN A 1 504 ? -11.524 -31.048 39.130 1.00 89.62 504 ASN A N 1
ATOM 3891 C CA . ASN A 1 504 ? -11.373 -32.097 40.148 1.00 89.62 504 ASN A CA 1
ATOM 3892 C C . ASN A 1 504 ? -11.919 -33.458 39.687 1.00 89.62 504 ASN A C 1
ATOM 3894 O O . ASN A 1 504 ? -11.392 -34.498 40.078 1.00 89.62 504 ASN A O 1
ATOM 3898 N N . ASN A 1 505 ? -12.944 -33.451 38.832 1.00 90.12 505 ASN A N 1
ATOM 3899 C CA . ASN A 1 505 ? -13.547 -34.653 38.255 1.00 90.12 505 ASN A CA 1
ATOM 3900 C C . ASN A 1 505 ? -12.846 -35.142 36.971 1.00 90.12 505 ASN A C 1
ATOM 3902 O O . ASN A 1 505 ? -13.288 -36.121 36.375 1.00 90.12 505 ASN A O 1
ATOM 3906 N N . GLY A 1 506 ? -11.772 -34.477 36.527 1.00 85.94 506 GLY A N 1
ATOM 3907 C CA . GLY A 1 506 ? -11.013 -34.853 35.330 1.00 85.94 506 GLY A CA 1
ATOM 3908 C C . GLY A 1 506 ? -11.711 -34.554 33.997 1.00 85.94 506 GLY A C 1
ATOM 3909 O O . GLY A 1 506 ? -11.279 -35.067 32.968 1.00 85.94 506 GLY A O 1
ATOM 3910 N N . ILE A 1 507 ? -12.773 -33.739 34.005 1.00 87.62 507 ILE A N 1
ATOM 3911 C CA . ILE A 1 507 ? -13.512 -33.318 32.801 1.00 87.62 507 ILE A CA 1
ATOM 3912 C C . ILE A 1 507 ? -12.731 -32.224 32.056 1.00 87.62 507 ILE A C 1
ATOM 3914 O O . ILE A 1 507 ? -12.650 -32.242 30.831 1.00 87.62 507 ILE A O 1
ATOM 3918 N N . CYS A 1 508 ? -12.121 -31.297 32.802 1.00 88.12 508 CYS A N 1
ATOM 3919 C CA . CYS A 1 508 ? -11.305 -30.203 32.270 1.00 88.12 508 CYS A CA 1
ATOM 3920 C C . CYS A 1 508 ? -9.824 -30.379 32.628 1.00 88.12 508 CYS A C 1
ATOM 3922 O O . CYS A 1 508 ? -9.472 -30.937 33.666 1.00 88.12 508 CYS A O 1
ATOM 3924 N N . THR A 1 509 ? -8.944 -29.833 31.789 1.00 87.19 509 THR A N 1
ATOM 3925 C CA . THR A 1 509 ? -7.499 -29.760 32.051 1.00 87.19 509 THR A CA 1
ATOM 3926 C C . THR A 1 509 ? -7.126 -28.485 32.816 1.00 87.19 509 THR A C 1
ATOM 3928 O O . THR A 1 509 ? -7.874 -27.507 32.825 1.00 87.19 509 THR A O 1
ATOM 3931 N N . GLY A 1 510 ? -5.928 -28.447 33.412 1.00 84.06 510 GLY A N 1
ATOM 3932 C CA . GLY A 1 510 ? -5.408 -27.218 34.029 1.00 84.06 510 GLY A CA 1
ATOM 3933 C C . GLY A 1 510 ? -5.251 -26.059 33.037 1.00 84.06 510 GLY A C 1
ATOM 3934 O O . GLY A 1 510 ? -5.545 -24.920 33.383 1.00 84.06 510 GLY A O 1
ATOM 3935 N N . ALA A 1 511 ? -4.866 -26.354 31.790 1.00 83.81 511 ALA A N 1
ATOM 3936 C CA . ALA A 1 511 ? -4.743 -25.347 30.736 1.00 83.81 511 ALA A CA 1
ATOM 3937 C C . ALA A 1 511 ? -6.106 -24.741 30.361 1.00 83.81 511 ALA A C 1
ATOM 3939 O O . ALA A 1 511 ? -6.229 -23.523 30.295 1.00 83.81 511 ALA A O 1
ATOM 3940 N N . SER A 1 512 ? -7.147 -25.570 30.204 1.00 86.56 512 SER A N 1
ATOM 3941 C CA . SER A 1 512 ? -8.515 -25.075 29.982 1.00 86.56 512 SER A CA 1
ATOM 3942 C C . SER A 1 512 ? -9.051 -24.273 31.167 1.00 86.56 512 SER A C 1
ATOM 3944 O O . SER A 1 512 ? -9.815 -23.342 30.951 1.00 86.56 512 SER A O 1
ATOM 3946 N N . GLY A 1 513 ? -8.639 -24.600 32.397 1.00 86.25 513 GLY A N 1
ATOM 3947 C CA . GLY A 1 513 ? -9.059 -23.864 33.589 1.00 86.25 513 GLY A CA 1
ATOM 3948 C C . GLY A 1 513 ? -8.456 -22.477 33.705 1.00 86.25 513 GLY A C 1
ATOM 3949 O O . GLY A 1 513 ? -9.183 -21.542 34.016 1.00 86.25 513 GLY A O 1
ATOM 3950 N N . MET A 1 514 ? -7.168 -22.321 33.400 1.00 87.69 514 MET A N 1
ATOM 3951 C CA . MET A 1 514 ? -6.534 -20.999 33.374 1.00 87.69 514 MET A CA 1
ATOM 3952 C C . MET A 1 514 ? -7.234 -20.082 32.364 1.00 87.69 514 MET A C 1
ATOM 3954 O O . MET A 1 514 ? -7.761 -19.042 32.741 1.00 87.69 514 MET A O 1
ATOM 3958 N N . VAL A 1 515 ? -7.348 -20.537 31.114 1.00 92.25 515 VAL A N 1
ATOM 3959 C CA . VAL A 1 515 ? -7.949 -19.749 30.032 1.00 92.25 515 VAL A CA 1
ATOM 3960 C C . VAL A 1 515 ? -9.415 -19.404 30.328 1.00 92.25 515 VAL A C 1
ATOM 3962 O O . VAL A 1 515 ? -9.825 -18.264 30.147 1.00 92.25 515 VAL A O 1
ATOM 3965 N N . PHE A 1 516 ? -10.203 -20.362 30.826 1.00 93.19 516 PHE A N 1
ATOM 3966 C CA . PHE A 1 516 ? -11.615 -20.146 31.153 1.00 93.19 516 PHE A CA 1
ATOM 3967 C C . PHE A 1 516 ? -11.819 -19.099 32.254 1.00 93.19 516 PHE A C 1
ATOM 3969 O O . PHE A 1 516 ? -12.681 -18.231 32.138 1.00 93.19 516 PHE A O 1
ATOM 3976 N N . LEU A 1 517 ? -11.036 -19.180 33.332 1.00 93.31 517 LEU A N 1
ATOM 3977 C CA . LEU A 1 517 ? -11.153 -18.252 34.456 1.00 93.31 517 LEU A CA 1
ATOM 3978 C C . LEU A 1 517 ? -10.697 -16.841 34.078 1.00 93.31 517 LEU A C 1
ATOM 3980 O O . LEU A 1 517 ? -11.312 -15.870 34.516 1.00 93.31 517 LEU A O 1
ATOM 3984 N N . ASP A 1 518 ? -9.661 -16.729 33.247 1.00 95.19 518 ASP A N 1
ATOM 3985 C CA . ASP A 1 518 ? -9.191 -15.438 32.746 1.00 95.19 518 ASP A CA 1
ATOM 3986 C C . ASP A 1 518 ? -10.218 -14.806 31.792 1.00 95.19 518 ASP A C 1
ATOM 3988 O O . ASP A 1 518 ? -10.423 -13.592 31.822 1.00 95.19 518 ASP A O 1
ATOM 3992 N N . MET A 1 519 ? -10.931 -15.613 30.999 1.00 94.94 519 MET A N 1
ATOM 3993 C CA . MET A 1 519 ? -12.045 -15.134 30.171 1.00 94.94 519 MET A CA 1
ATOM 3994 C C . MET A 1 519 ? -13.207 -14.607 31.017 1.00 94.94 519 MET A C 1
ATOM 3996 O O . MET A 1 519 ? -13.686 -13.507 30.752 1.00 94.94 519 MET A O 1
ATOM 4000 N N . LEU A 1 520 ? -13.623 -15.338 32.060 1.00 96.00 520 LEU A N 1
ATOM 4001 C CA . LEU A 1 520 ? -14.666 -14.866 32.980 1.00 96.00 520 LEU A CA 1
ATOM 4002 C C . LEU A 1 520 ? -14.277 -13.547 33.655 1.00 96.00 520 LEU A C 1
ATOM 4004 O O . LEU A 1 520 ? -15.090 -12.631 33.698 1.00 96.00 520 LEU A O 1
ATOM 4008 N N . SER A 1 521 ? -13.029 -13.423 34.115 1.00 96.69 521 SER A N 1
ATOM 4009 C CA . SER A 1 521 ? -12.559 -12.194 34.763 1.00 96.69 521 SER A CA 1
ATOM 4010 C C . SER A 1 521 ? -12.519 -10.996 33.814 1.00 96.69 521 SER A C 1
ATOM 4012 O O . SER A 1 521 ? -12.773 -9.881 34.246 1.00 96.69 521 SER A O 1
ATOM 4014 N N . ASN A 1 522 ? -12.204 -11.182 32.528 1.00 97.81 522 ASN A N 1
ATOM 4015 C CA . ASN A 1 522 ? -12.271 -10.069 31.576 1.00 97.81 522 ASN A CA 1
ATOM 4016 C C . ASN A 1 522 ? -13.722 -9.669 31.260 1.00 97.81 522 ASN A C 1
ATOM 4018 O O . ASN A 1 522 ? -13.991 -8.485 31.094 1.00 97.81 522 ASN A O 1
ATOM 4022 N N . LEU A 1 523 ? -14.657 -10.625 31.200 1.00 97.25 523 LEU A N 1
ATOM 4023 C CA . LEU A 1 523 ? -16.082 -10.333 30.990 1.00 97.25 523 LEU A CA 1
ATOM 4024 C C . LEU A 1 523 ? -16.726 -9.626 32.190 1.00 97.25 523 LEU A C 1
ATOM 4026 O O . LEU A 1 523 ? -17.568 -8.753 31.986 1.00 97.25 523 LEU A O 1
ATOM 4030 N N . GLU A 1 524 ? -16.330 -9.984 33.411 1.00 97.94 524 GLU A N 1
ATOM 4031 C CA . GLU A 1 524 ? -16.770 -9.304 34.634 1.00 97.94 524 GLU A CA 1
ATOM 4032 C C . GLU A 1 524 ? -16.267 -7.857 34.675 1.00 97.94 524 GLU A C 1
ATOM 4034 O O . GLU A 1 524 ? -17.087 -6.949 34.747 1.00 97.94 524 GLU A O 1
ATOM 4039 N N . ARG A 1 525 ? -14.976 -7.614 34.420 1.00 98.19 525 ARG A N 1
ATOM 4040 C CA . ARG A 1 525 ? -14.432 -6.246 34.340 1.00 98.19 525 ARG A CA 1
ATOM 4041 C C . ARG A 1 525 ? -15.093 -5.368 33.279 1.00 98.19 525 ARG A C 1
ATOM 4043 O O . ARG A 1 525 ? -15.230 -4.164 33.475 1.00 98.19 525 ARG A O 1
ATOM 4050 N N . ILE A 1 526 ? -15.512 -5.933 32.143 1.00 97.81 526 ILE A N 1
ATOM 4051 C CA . ILE A 1 526 ? -16.312 -5.178 31.159 1.00 97.81 526 ILE A CA 1
ATOM 4052 C C . ILE A 1 526 ? -17.660 -4.758 31.774 1.00 97.81 526 ILE A C 1
ATOM 4054 O O . ILE A 1 526 ? -18.126 -3.646 31.520 1.00 97.81 526 ILE A O 1
ATOM 4058 N N . GLY A 1 527 ? -18.270 -5.626 32.586 1.00 97.25 527 GLY A N 1
ATOM 4059 C CA . GLY A 1 527 ? -19.448 -5.318 33.398 1.00 97.25 527 GLY A CA 1
ATOM 4060 C C . GLY A 1 527 ? -19.196 -4.192 34.404 1.00 97.25 527 GLY A C 1
ATOM 4061 O O . GLY A 1 527 ? -19.975 -3.240 34.429 1.00 97.25 527 GLY A O 1
ATOM 4062 N N . ASP A 1 528 ? -18.079 -4.228 35.134 1.00 97.69 528 ASP A N 1
ATOM 4063 C CA . ASP A 1 528 ? -17.686 -3.167 36.078 1.00 97.69 528 ASP A CA 1
ATOM 4064 C C . ASP A 1 528 ? -17.579 -1.804 35.386 1.00 97.69 528 ASP A C 1
ATOM 4066 O O . ASP A 1 528 ? -18.129 -0.804 35.847 1.00 97.69 528 ASP A O 1
ATOM 4070 N N . HIS A 1 529 ? -16.911 -1.751 34.231 1.00 98.06 529 HIS A N 1
ATOM 4071 C CA . HIS A 1 529 ? -16.790 -0.514 33.460 1.00 98.06 529 HIS A CA 1
ATOM 4072 C C . HIS A 1 529 ? -18.144 -0.029 32.922 1.00 98.06 529 HIS A C 1
ATOM 4074 O O . HIS A 1 529 ? -18.397 1.177 32.895 1.00 98.06 529 HIS A O 1
ATOM 4080 N N . ALA A 1 530 ? -19.051 -0.940 32.550 1.00 97.25 530 ALA A N 1
ATOM 4081 C CA . ALA A 1 530 ? -20.427 -0.576 32.212 1.00 97.25 530 ALA A CA 1
ATOM 4082 C C . ALA A 1 530 ? -21.159 0.039 33.422 1.00 97.25 530 ALA A C 1
ATOM 4084 O O . ALA A 1 530 ? -21.855 1.046 33.269 1.00 97.25 530 ALA A O 1
ATOM 4085 N N . SER A 1 531 ? -20.969 -0.532 34.615 1.00 97.31 531 SER A N 1
ATOM 4086 C CA . SER A 1 531 ? -21.524 -0.034 35.878 1.00 97.31 531 SER A CA 1
ATOM 4087 C C . SER A 1 531 ? -21.010 1.370 36.209 1.00 97.31 531 SER A C 1
ATOM 4089 O O . SER A 1 531 ? -21.819 2.277 36.403 1.00 97.31 531 SER A O 1
ATOM 4091 N N . ASN A 1 532 ? -19.697 1.615 36.113 1.00 97.00 532 ASN A N 1
ATOM 4092 C CA . ASN A 1 532 ? -19.102 2.947 36.302 1.00 97.00 532 ASN A CA 1
ATOM 4093 C C . ASN A 1 532 ? -19.741 4.004 35.384 1.00 97.00 532 ASN A C 1
ATOM 4095 O O . ASN A 1 532 ? -20.061 5.116 35.815 1.00 97.00 532 ASN A O 1
ATOM 4099 N N . MET A 1 533 ? -19.975 3.654 34.113 1.00 95.81 533 MET A N 1
ATOM 4100 C CA . MET A 1 533 ? -20.649 4.541 33.160 1.00 95.81 533 MET A CA 1
ATOM 4101 C C . MET A 1 533 ? -22.098 4.841 33.573 1.00 95.81 533 MET A C 1
ATOM 4103 O O . MET A 1 533 ? -22.565 5.967 33.405 1.00 95.81 533 MET A O 1
ATOM 4107 N N . ALA A 1 534 ? -22.820 3.859 34.113 1.00 95.75 534 ALA A N 1
ATOM 4108 C CA . ALA A 1 534 ? -24.182 4.041 34.604 1.00 95.75 534 ALA A CA 1
ATOM 4109 C C . ALA A 1 534 ? -24.231 4.884 35.891 1.00 95.75 534 ALA A C 1
ATOM 4111 O O . ALA A 1 534 ? -25.039 5.814 35.993 1.00 95.75 534 ALA A O 1
ATOM 4112 N N . GLU A 1 535 ? -23.340 4.619 36.847 1.00 94.75 535 GLU A N 1
ATOM 4113 C CA . GLU A 1 535 ? -23.198 5.401 38.078 1.00 94.75 535 GLU A CA 1
ATOM 4114 C C . GLU A 1 535 ? -22.896 6.869 37.777 1.00 94.75 535 GLU A C 1
ATOM 4116 O O . GLU A 1 535 ? -23.493 7.766 38.381 1.00 94.75 535 GLU A O 1
ATOM 4121 N N . SER A 1 536 ? -22.042 7.132 36.782 1.00 93.44 536 SER A N 1
ATOM 4122 C CA . SER A 1 536 ? -21.706 8.495 36.378 1.00 93.44 536 SER A CA 1
ATOM 4123 C C . SER A 1 536 ? -22.935 9.259 35.865 1.00 93.44 536 SER A C 1
ATOM 4125 O O . SER A 1 536 ? -23.083 10.452 36.149 1.00 93.44 536 SER A O 1
ATOM 4127 N N . VAL A 1 537 ? -23.867 8.599 35.162 1.00 92.44 537 VAL A N 1
ATOM 4128 C CA . VAL A 1 537 ? -25.153 9.183 34.722 1.00 92.44 537 VAL A CA 1
ATOM 4129 C C . VAL A 1 537 ? -26.067 9.478 35.912 1.00 92.44 537 VAL A C 1
ATOM 4131 O O . VAL A 1 537 ? -26.663 10.558 35.982 1.00 92.44 537 VAL A O 1
ATOM 4134 N N . ILE A 1 538 ? -26.146 8.559 36.877 1.00 92.44 538 ILE A N 1
ATOM 4135 C CA . ILE A 1 538 ? -26.944 8.733 38.098 1.00 92.44 538 ILE A CA 1
ATOM 4136 C C . ILE A 1 538 ? -26.425 9.925 38.911 1.00 92.44 538 ILE A C 1
ATOM 4138 O O . ILE A 1 538 ? -27.218 10.775 39.331 1.00 92.44 538 ILE A O 1
ATOM 4142 N N . GLN A 1 539 ? -25.107 10.022 39.097 1.00 89.50 539 GLN A N 1
ATOM 4143 C CA . GLN A 1 539 ? -24.473 11.113 39.833 1.00 89.50 539 GLN A CA 1
ATOM 4144 C C . GLN A 1 539 ? -24.731 12.470 39.166 1.00 89.50 539 GLN A C 1
ATOM 4146 O O . GLN A 1 539 ? -25.152 13.413 39.840 1.00 89.50 539 GLN A O 1
ATOM 4151 N N . LEU A 1 540 ? -24.562 12.566 37.842 1.00 87.44 540 LEU A N 1
ATOM 4152 C CA . LEU A 1 540 ? -24.810 13.811 37.110 1.00 87.44 540 LEU A CA 1
ATOM 4153 C C . LEU A 1 540 ? -26.253 14.301 37.300 1.00 87.44 540 LEU A C 1
ATOM 4155 O O . LEU A 1 540 ? -26.493 15.493 37.513 1.00 87.44 540 LEU A O 1
ATOM 4159 N N . ASN A 1 541 ? -27.224 13.388 37.269 1.00 86.69 541 ASN A N 1
ATOM 4160 C CA . ASN A 1 541 ? -28.621 13.741 37.486 1.00 86.69 541 ASN A CA 1
ATOM 4161 C C . ASN A 1 541 ? -28.885 14.261 38.913 1.00 86.69 541 ASN A C 1
ATOM 4163 O O . ASN A 1 541 ? -29.627 15.228 39.096 1.00 86.69 541 ASN A O 1
ATOM 4167 N N . GLN A 1 542 ? -28.253 13.662 39.927 1.00 83.31 542 GLN A N 1
ATOM 4168 C CA . GLN A 1 542 ? -28.365 14.122 41.316 1.00 83.31 542 GLN A CA 1
ATOM 4169 C C . GLN A 1 542 ? -27.780 15.527 41.504 1.00 83.31 542 GLN A C 1
ATOM 4171 O O . GLN A 1 542 ? -28.416 16.374 42.133 1.00 83.31 542 GLN A O 1
ATOM 4176 N N . GLU A 1 543 ? -26.608 15.801 40.929 1.00 77.62 543 GLU A N 1
ATOM 4177 C CA . GLU A 1 543 ? -25.950 17.110 41.010 1.00 77.62 543 GLU A CA 1
ATOM 4178 C C . GLU A 1 543 ? -26.749 18.202 40.283 1.00 77.62 543 GLU A C 1
ATOM 4180 O O . GLU A 1 543 ? -26.901 19.317 40.792 1.00 77.62 543 GLU A O 1
ATOM 4185 N N . THR A 1 544 ? -27.343 17.861 39.137 1.00 70.19 544 THR A N 1
ATOM 4186 C CA . THR A 1 544 ? -28.181 18.782 38.355 1.00 70.19 544 THR A CA 1
ATOM 4187 C C . THR A 1 544 ? -29.490 19.103 39.086 1.00 70.19 544 THR A C 1
ATOM 4189 O O . THR A 1 544 ? -29.907 20.261 39.139 1.00 70.19 544 THR A O 1
ATOM 4192 N N . HIS A 1 545 ? -30.123 18.117 39.733 1.00 66.19 545 HIS A N 1
ATOM 4193 C CA . HIS A 1 545 ? -31.322 18.352 40.541 1.00 66.19 545 HIS A CA 1
ATOM 4194 C C . HIS A 1 545 ? -31.033 19.090 41.855 1.00 66.19 545 HIS A C 1
ATOM 4196 O O . HIS A 1 545 ? -31.804 19.979 42.227 1.00 66.19 545 HIS A O 1
ATOM 4202 N N . ALA A 1 546 ? -29.915 18.805 42.528 1.00 59.19 546 ALA A N 1
ATOM 4203 C CA . ALA A 1 546 ? -29.509 19.511 43.744 1.00 59.19 546 ALA A CA 1
ATOM 4204 C C . ALA A 1 546 ? -29.277 21.016 43.503 1.00 59.19 546 ALA A C 1
ATOM 4206 O O . ALA A 1 546 ? -29.588 21.830 44.371 1.00 59.19 546 ALA A O 1
ATOM 4207 N N . ALA A 1 547 ? -28.820 21.407 42.308 1.00 54.06 547 ALA A N 1
ATOM 4208 C CA . ALA A 1 547 ? -28.652 22.810 41.920 1.00 54.06 547 ALA A CA 1
ATOM 4209 C C . ALA A 1 547 ? -29.980 23.571 41.695 1.00 54.06 547 ALA A C 1
ATOM 4211 O O . ALA A 1 547 ? -29.981 24.803 41.658 1.00 54.06 547 ALA A O 1
ATOM 4212 N N . THR A 1 548 ? -31.114 22.868 41.556 1.00 51.91 548 THR A N 1
ATOM 4213 C CA . THR A 1 548 ? -32.437 23.471 41.280 1.00 51.91 548 THR A CA 1
ATOM 4214 C C . THR A 1 548 ? -33.323 23.675 42.515 1.00 51.91 548 THR A C 1
ATOM 4216 O O . THR A 1 548 ? -34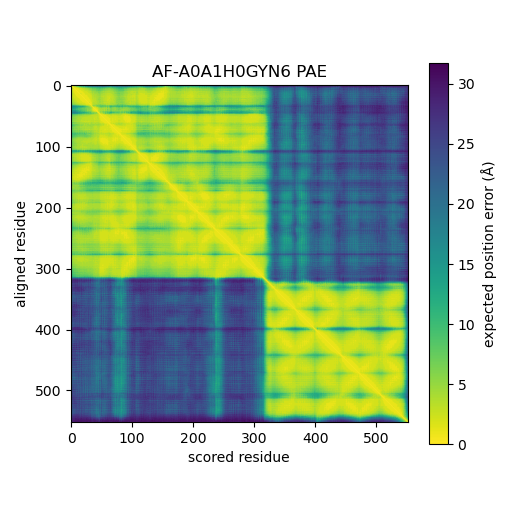.348 24.351 42.419 1.00 51.91 548 THR A O 1
ATOM 4219 N N . VAL A 1 549 ? -32.937 23.149 43.683 1.00 44.84 549 VAL A N 1
ATOM 4220 C CA . VAL A 1 549 ? -33.673 23.342 44.944 1.00 44.84 549 VAL A CA 1
ATOM 4221 C C . VAL A 1 549 ? -33.067 24.531 45.702 1.00 44.84 549 VAL A C 1
ATOM 4223 O O . VAL A 1 549 ? -31.903 24.460 46.097 1.00 44.84 549 VAL A O 1
ATOM 4226 N N . PRO A 1 550 ? -33.804 25.636 45.933 1.00 41.47 550 PRO A N 1
ATOM 4227 C CA . PRO A 1 550 ? -33.288 26.742 46.730 1.00 41.47 550 PRO A CA 1
ATOM 4228 C C . PRO A 1 550 ? -33.040 26.261 48.161 1.00 41.47 550 PRO A C 1
ATOM 4230 O O . PRO A 1 550 ? -33.924 25.650 48.762 1.00 41.47 550 PRO A O 1
ATOM 4233 N N . ALA A 1 551 ? -31.864 26.562 48.714 1.00 45.41 551 ALA A N 1
ATOM 4234 C CA . ALA A 1 551 ? -31.621 26.412 50.143 1.00 45.41 551 ALA A CA 1
ATOM 4235 C C . ALA A 1 551 ? -32.651 27.265 50.904 1.00 45.41 551 ALA A C 1
ATOM 4237 O O . ALA A 1 551 ? -32.651 28.491 50.780 1.00 45.41 551 ALA A O 1
ATOM 4238 N N . THR A 1 552 ? -33.569 26.602 51.608 1.00 39.44 552 THR A N 1
ATOM 4239 C CA . THR A 1 552 ? -34.585 27.232 52.466 1.00 39.44 552 THR A CA 1
ATOM 4240 C C . THR A 1 552 ? -33.981 27.847 53.710 1.00 39.44 552 THR A C 1
ATOM 4242 O O . THR A 1 552 ? -33.121 27.164 54.317 1.00 39.44 552 THR A O 1
#

Sequence (552 aa):
MEMDIQSMLFLFLGGLGIFLFGIKYMSDGLQKTAGEKLRKILEAATKNPVRGVFAGMLVTVLLQTSTGSTVMIIGLVNAGLLTFRRAIPMLMGANLGTTATAFLISFKIGDYALPILAFGTFLIFFFSKKIVNNFGQIFFGFGMIFFGLNTMSEGLYPFRDSQVFVDMMATLGQNPILGVVAGTVFTMLVQSSSAAIGVLQTMAVDGLVTLDQALPILFGDNIGTTITAVLASIGATLAARRAALVHVIFNVTGTILFLIILPIVQITVVWMSSVFGGDIAREIAYAHGLFNSVNVLLQFPLIAFYAYFITKIIRGEDDIIEHGPQHLEPALIKQPSFALEKARHEVVHMGTLAKENVFHSTNMLIKQDPKEGERTKRKEEIINDLNREIVDYLTQISGKSMNQEQSAIHSQLMHNVTDIERVGDHCENLMELSEYSMAHKINFSEEGTKELEEMIAITSEAFSAALRALENLDLNAAMEVLELEGRIDEAEKEGRKSHVQRMNNGICTGASGMVFLDMLSNLERIGDHASNMAESVIQLNQETHAATVPAT

InterPro domains:
  IPR003841 Sodium-dependent phosphate transport protein [PF02690] (18-153)
  IPR003841 Sodium-dependent phosphate transport protein [PF02690] (166-250)
  IPR003841 Sodium-dependent phosphate transport protein [PTHR10010] (134-424)
  IPR004633 Na/Pi-cotransporter II-related/YqeW-like protein [TIGR00704] (8-316)
  IPR026022 PhoU domain [PF01895] (348-432)
  IPR026022 PhoU domain [PF01895] (452-537)
  IPR038078 PhoU-like domain superfamily [G3DSA:1.20.58.220] (338-544)

Secondary structure (DSSP, 8-state):
-PPPHHHHHHHHHHHHHHHHHHHHHHHHHHHHHHTHHHHHHHHHHTS-HHHHHHHHHHHHHHHS-HHHHHHHHHHHHHTSSS-HHHHHHHHHHHHHHHHHHHHHHHSS-GGGHHHHHHHHHHHHHH---HHHHHHHHHHHHHHHHHHHHHHHHHHHGGGGG-HHHHHHHHHHHH-HHHHHHHHHHHHHHHT-HHHHHHHHHHHHHTTSS-HHHHHHHHHHHHHHTTHHHHHHTTT--HHHHHHHHHHHHHHHHHHHHHHHTHHHHHHHHHHHHHHH---HHHHHHHHHHHHHHHHHHHHGGGHHHHHHHHHHHS-S-------S-SS--GGGGGSHHHHHHHHHHHHHHHHHHHHHHHHHHHHHHHH--HHHHHHHHHHHHHHHHHHHHHHHHHHHHHTS---HHHHHHHHHHHHHHHHHHHHHHHHHHHHHHHHHHHHHT----HHHHHHHHHHHHHHHHHHHHHHHHHHHT-HHHHHHHHHHHHHHHHHHHHHHHHHHHHHHTTSS-HHHHHHHHHHHHHHHHHHHHHHHHHHHHHHHHHHHHHTTS---

Foldseek 3Di:
DDDDLVLLCCLQVVLLVLQVVLLQLLLVLLPLLCPCVLVVLLVQLQPDLVSLLQSLLVNCLSNLALLVSLLVLLVCCLLLVHFLLSSLSSNLNVLLNNLVLLQLLQPPCLVVLVVLLVVLVCQCPVDPDPNSVSVSSNSNSSSSNSSSLVSNLVSCLSLVPPPVLLVVLVVLLVDLVVLLCQLLVVCLVSLGLSSSLSNLLSCVVSVSHDLSSSLSSSLSVQLNNLVSLVVSCVVGALSSNLSSVSSNVLSVVLSVVCVVCVVVLLVVLVVCCVPVNGDVSSSSSSSSNCSSVVSCVVCVVCSVVSVVVSCVVSPDDGPSPPADFDQQDPVCLQPLVSRLLSLLVLLLVLLVLLLLLLVLLLCCQLVVDVVSLVSLVSSLVRLVRSLVVSLVSLVSSVPDDDDPLSVLSSVLSNLSSVLSNLSSVLSNLSSVLSVVCVVVVFDDDPVLSVLLVVLSVLLSQLSVLLSVCSNVLDLVSLVVLVVSLVVLVVSLVVSLVVLVVCVVVVNHDPSNNVSSNSNSVSSSSSSVSSNSSSVSSVVSVVSVVVVVDDDD

Radius of gyration: 31.49 Å; Cα contacts (8 Å, |Δi|>4): 815; chains: 1; bounding box: 72×64×88 Å

Organism: NCBI:txid745820

pLDDT: mean 89.43, std 9.35, range [39.44, 98.19]

Mean predicted aligned error: 13.46 Å

Nearest PDB structures (foldseek):
  4q25-assembly1_B  TM=9.516E-01  e=1.244E-05  Pseudomonas aeruginosa PAO1
  1t72-assembly1_A  TM=9.116E-01  e=1.353E-04  Aquifex aeolicus
  1sum-assembly1_B  TM=8.827E-01  e=1.870E-04  Thermotoga maritima
  1xwm-assembly1_A-2  TM=8.855E-01  e=1.596E-03  Geobacillus stearothermophilus
  2cmr-assembly1_A  TM=3.592E-01  e=7.174E-01  Human immunodeficiency virus 1